Protein AF-A0A2D4JYX8-F1 (afdb_monomer)

pLDDT: mean 84.21, std 12.79, range [45.78, 97.75]

Mean predicted aligned error: 22.15 Å

Organism: NCBI:txid1970185

InterPro domains:
  IPR026201 Centrosomal protein of 290kDa [PTHR18879] (1-457)
  IPR032321 Centrosomal protein of 290kDa, coiled-coil region [PF16574] (122-249)

Radius of gyration: 62.4 Å; Cα contacts (8 Å, |Δi|>4): 17; chains: 1; bounding box: 138×124×208 Å

Foldseek 3Di:
DVVVVVVVVVVVVVVVVVVVVVVVVVVVVVVVVVVVVVVVVVVVVVVVVVVVVVVVVVVVVVVVVVVVVVVVVVVVVVVVVVVVVVVVVVVVVVVVLVVVLVVLVVCQVPDPPVVVVVVVVVVVVVVVVVVVVVVVVVVVVVVVVVVVVVVVVVVVVVVVVVVVCVVVPVPDPPVVVVVVVVVVVVVVVVVVVVVVVVVVVVVVVVVVVVVVVVVVVVVVVVVVVVVVVSVVVSVVVNVVSVVVVVVVVVVVVVVVVVVVVVVLVVVLVVLVPDQQDPPDDPVVNVVVVVVSVVVNVVSVVVVVVVVVVVVVVVVVVVVVVVVVVVVVVVVVVVVVVVVVVPDDVVVVVVVVVVVVPDDDPCVVVVVVVVVVVVVVVVVVVVVVVVVVVVVVVVVVVVVVVVVVVVVVVVVVVVVVVVVVVVVVVVVVVVVVVVVVVVVPPPDDDDPPVVVVVVVVVVVVVVVD

Structure (mmCIF, N/CA/C/O backbone):
data_AF-A0A2D4JYX8-F1
#
_entry.id   AF-A0A2D4JYX8-F1
#
loop_
_atom_site.group_PDB
_atom_site.id
_atom_site.type_symbol
_atom_site.label_atom_id
_atom_site.label_alt_id
_atom_site.label_comp_id
_atom_site.label_asym_id
_atom_site.label_entity_id
_atom_site.label_seq_id
_atom_site.pdbx_PDB_ins_code
_atom_site.Cartn_x
_atom_site.Cartn_y
_atom_site.Cartn_z
_atom_site.occupancy
_atom_site.B_iso_or_equiv
_atom_site.auth_seq_id
_atom_site.auth_comp_id
_atom_site.auth_asym_id
_atom_site.auth_atom_id
_atom_site.pdbx_PDB_model_num
ATOM 1 N N . ALA A 1 1 ? 72.547 43.301 -118.918 1.00 59.00 1 ALA A N 1
ATOM 2 C CA . ALA A 1 1 ? 73.320 43.814 -117.758 1.00 59.00 1 ALA A CA 1
ATOM 3 C C . ALA A 1 1 ? 72.439 44.534 -116.728 1.00 59.00 1 ALA A C 1
ATOM 5 O O . ALA A 1 1 ? 72.610 44.289 -115.540 1.00 59.00 1 ALA A O 1
ATOM 6 N N . LEU A 1 2 ? 71.495 45.388 -117.152 1.00 61.56 2 LEU A N 1
ATOM 7 C CA . LEU A 1 2 ? 70.542 46.062 -116.253 1.00 61.56 2 LEU A CA 1
ATOM 8 C C . LEU A 1 2 ? 69.487 45.111 -115.650 1.00 61.56 2 LEU A C 1
ATOM 10 O O . LEU A 1 2 ? 69.268 45.162 -114.444 1.00 61.56 2 LEU A O 1
ATOM 14 N N . GLU A 1 3 ? 68.939 44.178 -116.434 1.00 62.75 3 GLU A N 1
ATOM 15 C CA . GLU A 1 3 ? 67.942 43.197 -115.955 1.00 62.75 3 GLU A CA 1
ATOM 16 C C . GLU A 1 3 ? 68.491 42.254 -114.869 1.00 62.75 3 GLU A C 1
ATOM 18 O O . GLU A 1 3 ? 67.846 42.052 -113.847 1.00 62.75 3 GLU A O 1
ATOM 23 N N . ASN A 1 4 ? 69.730 41.762 -115.007 1.00 65.44 4 ASN A N 1
ATOM 24 C CA . ASN A 1 4 ? 70.365 40.927 -113.974 1.00 65.44 4 ASN A CA 1
ATOM 25 C C . ASN A 1 4 ? 70.610 41.688 -112.657 1.00 65.44 4 ASN A C 1
ATOM 27 O O . ASN A 1 4 ? 70.585 41.085 -111.587 1.00 65.44 4 ASN A O 1
ATOM 31 N N . ARG A 1 5 ? 70.832 43.011 -112.711 1.00 69.06 5 ARG A N 1
ATOM 32 C CA . ARG A 1 5 ? 70.943 43.852 -111.504 1.00 69.06 5 ARG A CA 1
ATOM 33 C C . ARG A 1 5 ? 69.588 44.086 -110.838 1.00 69.06 5 ARG A C 1
ATOM 35 O O . ARG A 1 5 ? 69.543 44.137 -109.614 1.00 69.06 5 ARG A O 1
ATOM 42 N N . GLN A 1 6 ? 68.509 44.215 -111.612 1.00 72.56 6 GLN A N 1
ATOM 43 C CA . GLN A 1 6 ? 67.149 44.269 -111.066 1.00 72.56 6 GLN A CA 1
ATOM 44 C C . GLN A 1 6 ? 66.761 42.938 -110.420 1.00 72.56 6 GLN A C 1
ATOM 46 O O . GLN A 1 6 ? 66.411 42.937 -109.251 1.00 72.56 6 GLN A O 1
ATOM 51 N N . GLN A 1 7 ? 66.987 41.805 -111.089 1.00 74.00 7 GLN A N 1
ATOM 52 C CA . GLN A 1 7 ? 66.716 40.485 -110.508 1.00 74.00 7 GLN A CA 1
ATOM 53 C C . GLN A 1 7 ? 67.538 40.193 -109.241 1.00 74.00 7 GLN A C 1
ATOM 55 O O . GLN A 1 7 ? 67.042 39.539 -108.330 1.00 74.00 7 GLN A O 1
ATOM 60 N N . SER A 1 8 ? 68.787 40.668 -109.152 1.00 76.62 8 SER A N 1
ATOM 61 C CA . SER A 1 8 ? 69.586 40.555 -107.919 1.00 76.62 8 SER A CA 1
ATOM 62 C C . SER A 1 8 ? 69.001 41.392 -106.783 1.00 76.62 8 SER A C 1
ATOM 64 O O . SER A 1 8 ? 68.925 40.914 -105.657 1.00 76.62 8 SER A O 1
ATOM 66 N N . ARG A 1 9 ? 68.558 42.621 -107.076 1.00 78.06 9 ARG A N 1
ATOM 67 C CA . ARG A 1 9 ? 67.907 43.492 -106.089 1.00 78.06 9 ARG A CA 1
ATOM 68 C C . ARG A 1 9 ? 66.562 42.938 -105.642 1.00 78.06 9 ARG A C 1
ATOM 70 O O . ARG A 1 9 ? 66.269 42.989 -104.457 1.00 78.06 9 ARG A O 1
ATOM 77 N N . ASP A 1 10 ? 65.780 42.377 -106.556 1.00 80.06 10 ASP A N 1
ATOM 78 C CA . ASP A 1 10 ? 64.490 41.774 -106.228 1.00 80.06 10 ASP A CA 1
ATOM 79 C C . ASP A 1 10 ? 64.681 40.538 -105.341 1.00 80.06 10 ASP A C 1
ATOM 81 O O . ASP A 1 10 ? 64.006 40.414 -104.324 1.00 80.06 10 ASP A O 1
ATOM 85 N N . LYS A 1 11 ? 65.692 39.703 -105.625 1.00 81.62 11 LYS A N 1
ATOM 86 C CA . LYS A 1 11 ? 66.078 38.577 -104.756 1.00 81.62 11 LYS A CA 1
ATOM 87 C C . LYS A 1 11 ? 66.600 39.024 -103.390 1.00 81.62 11 LYS A C 1
ATOM 89 O O . LYS A 1 11 ? 66.287 38.394 -102.386 1.00 81.62 11 LYS A O 1
ATOM 94 N N . GLU A 1 12 ? 67.384 40.101 -103.324 1.00 81.88 12 GLU A N 1
ATOM 95 C CA . GLU A 1 12 ? 67.837 40.680 -102.053 1.00 81.88 12 GLU A CA 1
ATOM 96 C C . GLU A 1 12 ? 66.653 41.217 -101.241 1.00 81.88 12 GLU A C 1
ATOM 98 O O . GLU A 1 12 ? 66.543 40.921 -100.053 1.00 81.88 12 GLU A O 1
ATOM 103 N N . VAL A 1 13 ? 65.723 41.932 -101.879 1.00 83.25 13 VAL A N 1
ATOM 104 C CA . VAL A 1 13 ? 64.498 42.442 -101.245 1.00 83.25 13 VAL A CA 1
ATOM 105 C C . VAL A 1 13 ? 63.602 41.296 -100.780 1.00 83.25 13 VAL A C 1
ATOM 107 O O . VAL A 1 13 ? 63.067 41.362 -99.676 1.00 83.25 13 VAL A O 1
ATOM 110 N N . GLU A 1 14 ? 63.460 40.231 -101.565 1.00 82.81 14 GLU A N 1
ATOM 111 C CA . GLU A 1 14 ? 62.758 39.013 -101.153 1.00 82.81 14 GLU A CA 1
ATOM 112 C C . GLU A 1 14 ? 63.458 38.329 -99.975 1.00 82.81 14 GLU A C 1
ATOM 114 O O . GLU A 1 14 ? 62.786 37.952 -99.016 1.00 82.81 14 GLU A O 1
ATOM 119 N N . SER A 1 15 ? 64.792 38.241 -99.976 1.00 81.06 15 SER A N 1
ATOM 120 C CA . SER A 1 15 ? 65.542 37.648 -98.862 1.00 81.06 15 SER A CA 1
ATOM 121 C C . SER A 1 15 ? 65.419 38.466 -97.573 1.00 81.06 15 SER A C 1
ATOM 123 O O . SER A 1 15 ? 65.244 37.897 -96.499 1.00 81.06 15 SER A O 1
ATOM 125 N N . LEU A 1 16 ? 65.430 39.800 -97.673 1.00 81.56 16 LEU A N 1
ATOM 126 C CA . LEU A 1 16 ? 65.241 40.701 -96.539 1.00 81.56 16 LEU A CA 1
ATOM 127 C C . LEU A 1 16 ? 63.800 40.659 -96.028 1.00 81.56 16 LEU A C 1
ATOM 129 O O . LEU A 1 16 ? 63.582 40.677 -94.820 1.00 81.56 16 LEU A O 1
ATOM 133 N N . ARG A 1 17 ? 62.806 40.553 -96.921 1.00 82.62 17 ARG A N 1
ATOM 134 C CA . ARG A 1 17 ? 61.404 40.340 -96.528 1.00 82.62 17 ARG A CA 1
ATOM 135 C C . ARG A 1 17 ? 61.229 39.015 -95.796 1.00 82.62 17 ARG A C 1
ATOM 137 O O . ARG A 1 17 ? 60.536 38.995 -94.784 1.00 82.62 17 ARG A O 1
ATOM 144 N N . MET A 1 18 ? 61.882 37.952 -96.268 1.00 81.44 18 MET A N 1
ATOM 145 C CA . MET A 1 18 ? 61.864 36.651 -95.602 1.00 81.44 18 MET A CA 1
ATOM 146 C C . MET A 1 18 ? 62.509 36.732 -94.216 1.00 81.44 18 MET A C 1
ATOM 148 O O . MET A 1 18 ? 61.902 36.312 -93.242 1.00 81.44 18 MET A O 1
ATOM 152 N N . GLN A 1 19 ? 63.667 37.388 -94.095 1.00 82.12 19 GLN A N 1
ATOM 153 C CA . GLN A 1 19 ? 64.315 37.600 -92.797 1.00 82.12 19 GLN A CA 1
ATOM 154 C C . GLN A 1 19 ? 63.444 38.412 -91.830 1.00 82.12 19 GLN A C 1
ATOM 156 O O . GLN A 1 19 ? 63.362 38.071 -90.655 1.00 82.12 19 GLN A O 1
ATOM 161 N N . ILE A 1 20 ? 62.774 39.473 -92.294 1.00 80.94 20 ILE A N 1
ATOM 162 C CA . ILE A 1 20 ? 61.866 40.269 -91.451 1.00 80.94 20 ILE A CA 1
ATOM 163 C C . ILE A 1 20 ? 60.679 39.423 -90.976 1.00 80.94 20 ILE A C 1
ATOM 165 O O . ILE A 1 20 ? 60.327 39.497 -89.800 1.00 80.94 20 ILE A O 1
ATOM 169 N N . LEU A 1 21 ? 60.094 38.607 -91.859 1.00 80.94 21 LEU A N 1
ATOM 170 C CA . LEU A 1 21 ? 59.035 37.659 -91.505 1.00 80.94 21 LEU A CA 1
ATOM 171 C C . LEU A 1 21 ? 59.523 36.643 -90.464 1.00 80.94 21 LEU A C 1
ATOM 173 O O . LEU A 1 21 ? 58.864 36.469 -89.443 1.00 80.94 21 LEU A O 1
ATOM 177 N N . ASP A 1 22 ? 60.702 36.053 -90.657 1.00 79.38 22 ASP A N 1
ATOM 178 C CA . ASP A 1 22 ? 61.288 35.096 -89.714 1.00 79.38 22 ASP A CA 1
ATOM 179 C C . ASP A 1 22 ? 61.551 35.733 -88.338 1.00 79.38 22 ASP A C 1
ATOM 181 O O . ASP A 1 22 ? 61.253 35.135 -87.301 1.00 79.38 22 ASP A O 1
ATOM 185 N N . TYR A 1 23 ? 62.051 36.974 -88.293 1.00 78.94 23 TYR A N 1
ATOM 186 C CA . TYR A 1 23 ? 62.242 37.708 -87.037 1.00 78.94 23 TYR A CA 1
ATOM 187 C C . TYR A 1 23 ? 60.921 38.059 -86.342 1.00 78.94 23 TYR A C 1
ATOM 189 O O . TYR A 1 23 ? 60.856 38.032 -85.110 1.00 78.94 23 TYR A O 1
ATOM 197 N N . GLN A 1 24 ? 59.875 38.388 -87.103 1.00 78.44 24 GLN A N 1
ATOM 198 C CA . GLN A 1 24 ? 58.537 38.630 -86.559 1.00 78.44 24 GLN A CA 1
ATOM 199 C C . GLN A 1 24 ? 57.945 37.348 -85.968 1.00 78.44 24 GLN A C 1
ATOM 201 O O . GLN A 1 24 ? 57.518 37.367 -84.816 1.00 78.44 24 GLN A O 1
ATOM 206 N N . VAL A 1 25 ? 58.037 36.224 -86.685 1.00 80.06 25 VAL A N 1
ATOM 207 C CA . VAL A 1 25 ? 57.599 34.907 -86.196 1.00 80.06 25 VAL A CA 1
ATOM 208 C C . VAL A 1 25 ? 58.332 34.532 -84.904 1.00 80.06 25 VAL A C 1
ATOM 210 O O . VAL A 1 25 ? 57.692 34.176 -83.918 1.00 80.06 25 VAL A O 1
ATOM 213 N N . GLN A 1 26 ? 59.657 34.710 -84.843 1.00 83.94 26 GLN A N 1
ATOM 214 C CA . GLN A 1 26 ? 60.429 34.459 -83.618 1.00 83.94 26 GLN A CA 1
ATOM 215 C C . GLN A 1 26 ? 60.036 35.375 -82.450 1.00 83.94 26 GLN A C 1
ATOM 217 O O . GLN A 1 26 ? 60.125 34.977 -81.285 1.00 83.94 26 GLN A O 1
ATOM 222 N N . SER A 1 27 ? 59.654 36.622 -82.730 1.00 85.00 27 SER A N 1
ATOM 223 C CA . SER A 1 27 ? 59.185 37.554 -81.703 1.00 85.00 27 SER A CA 1
ATOM 224 C C . SER A 1 27 ? 57.832 37.113 -81.148 1.00 85.00 27 SER A C 1
ATOM 226 O O . SER A 1 27 ? 57.679 36.976 -79.932 1.00 85.00 27 SER A O 1
ATOM 228 N N . ASP A 1 28 ? 56.890 36.788 -82.032 1.00 88.25 28 ASP A N 1
ATOM 229 C CA . ASP A 1 28 ? 55.554 36.324 -81.671 1.00 88.25 28 ASP A CA 1
ATOM 230 C C . ASP A 1 28 ? 55.611 35.010 -80.878 1.00 88.25 28 ASP A C 1
ATOM 232 O O . ASP A 1 28 ? 54.978 34.905 -79.822 1.00 88.25 28 ASP A O 1
ATOM 236 N N . GLU A 1 29 ? 56.453 34.055 -81.284 1.00 89.25 29 GLU A N 1
ATOM 237 C CA . GLU A 1 29 ? 56.714 32.817 -80.537 1.00 89.25 29 GLU A CA 1
ATOM 238 C C . GLU A 1 29 ? 57.235 33.092 -79.121 1.00 89.25 29 GLU A C 1
ATOM 240 O O . GL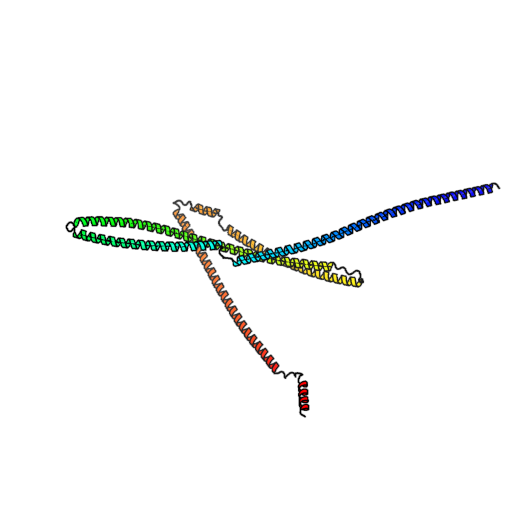U A 1 29 ? 56.740 32.513 -78.151 1.00 89.25 29 GLU A O 1
ATOM 245 N N . LYS A 1 30 ? 58.182 34.025 -78.954 1.00 89.50 30 LYS A N 1
ATOM 246 C CA . LYS A 1 30 ? 58.684 34.414 -77.625 1.00 89.50 30 LYS A CA 1
ATOM 247 C C . LYS A 1 30 ? 57.598 35.057 -76.763 1.00 89.50 30 LYS A C 1
ATOM 249 O O . LYS A 1 30 ? 57.544 34.779 -75.563 1.00 89.50 30 LYS A O 1
ATOM 254 N N . THR A 1 31 ? 56.714 35.877 -77.340 1.00 88.81 31 THR A N 1
ATOM 255 C CA . THR A 1 31 ? 55.582 36.440 -76.583 1.00 88.81 31 THR A CA 1
ATOM 256 C C . THR A 1 31 ? 54.580 35.366 -76.158 1.00 88.81 31 THR A C 1
ATOM 258 O O . THR A 1 31 ? 54.068 35.417 -75.036 1.00 88.81 31 THR A O 1
ATOM 261 N N . LEU A 1 32 ? 54.330 34.366 -77.009 1.00 93.19 32 LEU A N 1
ATOM 262 C CA . LEU A 1 32 ? 53.469 33.232 -76.690 1.00 93.19 32 LEU A CA 1
ATOM 263 C C . LEU A 1 32 ? 54.075 32.384 -75.565 1.00 93.19 32 LEU A C 1
ATOM 265 O O . LEU A 1 32 ? 53.380 32.073 -74.598 1.00 93.19 32 LEU A O 1
ATOM 269 N N . ILE A 1 33 ? 55.376 32.086 -75.639 1.00 90.62 33 ILE A N 1
ATOM 270 C CA . ILE A 1 33 ? 56.115 31.367 -74.591 1.00 90.62 33 ILE A CA 1
ATOM 271 C C . ILE A 1 33 ? 56.044 32.124 -73.257 1.00 90.62 33 ILE A C 1
ATOM 273 O O . ILE A 1 33 ? 55.771 31.510 -72.227 1.00 90.62 33 ILE A O 1
ATOM 277 N N . ALA A 1 34 ? 56.218 33.449 -73.254 1.00 87.25 34 ALA A N 1
ATOM 278 C CA . ALA A 1 34 ? 56.125 34.257 -72.035 1.00 87.25 34 ALA A CA 1
ATOM 279 C C . ALA A 1 34 ? 54.715 34.233 -71.414 1.00 87.25 34 ALA A C 1
ATOM 281 O O . ALA A 1 34 ? 54.584 34.072 -70.199 1.00 87.25 34 ALA A O 1
ATOM 282 N N . LYS A 1 35 ? 53.655 34.326 -72.233 1.00 93.06 35 LYS A N 1
ATOM 283 C CA . LYS A 1 35 ? 52.260 34.207 -71.766 1.00 93.06 35 LYS A CA 1
ATOM 284 C C . LYS A 1 35 ? 51.974 32.824 -71.189 1.00 93.06 35 LYS A C 1
ATOM 286 O O . LYS A 1 35 ? 51.402 32.719 -70.107 1.00 93.06 35 LYS A O 1
ATOM 291 N N . LEU A 1 36 ? 52.399 31.765 -71.877 1.00 94.25 36 LEU A N 1
ATOM 292 C CA . LEU A 1 36 ? 52.263 30.393 -71.387 1.00 94.25 36 LEU A CA 1
ATOM 293 C C . LEU A 1 36 ? 53.016 30.198 -70.069 1.00 94.25 36 LEU A C 1
ATOM 295 O O . LEU A 1 36 ? 52.464 29.616 -69.140 1.00 94.25 36 LEU A O 1
ATOM 299 N N . HIS A 1 37 ? 54.227 30.741 -69.943 1.00 93.06 37 HIS A N 1
ATOM 300 C CA . HIS A 1 37 ? 54.983 30.689 -68.695 1.00 93.06 37 HIS A CA 1
ATOM 301 C C . HIS A 1 37 ? 54.269 31.436 -67.559 1.00 93.06 37 HIS A C 1
ATOM 303 O O . HIS A 1 37 ? 54.137 30.895 -66.465 1.00 93.06 37 HIS A O 1
ATOM 309 N N . GLN A 1 38 ? 53.729 32.632 -67.819 1.00 92.69 38 GLN A N 1
ATOM 310 C CA . GLN A 1 38 ? 52.933 33.374 -66.838 1.00 92.69 38 GLN A CA 1
ATOM 311 C C . GLN A 1 38 ? 51.688 32.588 -66.400 1.00 92.69 38 GLN A C 1
ATOM 313 O O . GLN A 1 38 ? 51.372 32.557 -65.210 1.00 92.69 38 GLN A O 1
ATOM 318 N N . HIS A 1 39 ? 51.006 31.914 -67.332 1.00 95.31 39 HIS A N 1
ATOM 319 C CA . HIS A 1 39 ? 49.888 31.028 -67.009 1.00 95.31 39 HIS A CA 1
ATOM 320 C C . HIS A 1 39 ? 50.324 29.824 -66.170 1.00 95.31 39 HIS A C 1
ATOM 322 O O . HIS A 1 39 ? 49.661 29.520 -65.183 1.00 95.31 39 HIS A O 1
ATOM 328 N N . ILE A 1 40 ? 51.444 29.178 -66.505 1.00 95.69 40 ILE A N 1
ATOM 329 C CA . ILE A 1 40 ? 52.000 28.064 -65.722 1.00 95.69 40 ILE A CA 1
ATOM 330 C C . ILE A 1 40 ? 52.311 28.519 -64.293 1.00 95.69 40 ILE A C 1
ATOM 332 O O . ILE A 1 40 ? 51.898 27.860 -63.345 1.00 95.69 40 ILE A O 1
ATOM 336 N N . VAL A 1 41 ? 52.967 29.669 -64.122 1.00 95.38 41 VAL A N 1
ATOM 337 C CA . VAL A 1 41 ? 53.286 30.213 -62.794 1.00 95.38 41 VAL A CA 1
ATOM 338 C C . VAL A 1 41 ? 52.010 30.553 -62.015 1.00 95.38 41 VAL A C 1
ATOM 340 O O . VAL A 1 41 ? 51.897 30.206 -60.840 1.00 95.38 41 VAL A O 1
ATOM 343 N N . ALA A 1 42 ? 51.015 31.178 -62.652 1.00 94.00 42 ALA A N 1
ATOM 344 C CA . ALA A 1 42 ? 49.734 31.472 -62.007 1.00 94.00 42 ALA A CA 1
ATOM 345 C C . ALA A 1 42 ? 48.998 30.190 -61.571 1.00 94.00 42 ALA A C 1
ATOM 347 O O . ALA A 1 42 ? 48.449 30.139 -60.467 1.00 94.00 42 ALA A O 1
ATOM 348 N N . LEU A 1 43 ? 49.030 29.144 -62.403 1.00 95.62 43 LEU A N 1
ATOM 349 C CA . LEU A 1 43 ? 48.477 27.831 -62.074 1.00 95.62 43 LEU A CA 1
ATOM 350 C C . LEU A 1 43 ? 49.220 27.183 -60.902 1.00 95.62 43 LEU A C 1
ATOM 352 O O . LEU A 1 43 ? 48.561 26.728 -59.975 1.00 95.62 43 LEU A O 1
ATOM 356 N N . GLN A 1 44 ? 50.555 27.222 -60.878 1.00 95.19 44 GLN A N 1
ATOM 357 C CA . GLN A 1 44 ? 51.362 26.689 -59.772 1.00 95.19 44 GLN A CA 1
ATOM 358 C C . GLN A 1 44 ? 51.063 27.392 -58.440 1.00 95.19 44 GLN A C 1
ATOM 360 O O . GLN A 1 44 ? 50.920 26.738 -57.407 1.00 95.19 44 GLN A O 1
ATOM 365 N N . VAL A 1 45 ? 50.916 28.722 -58.444 1.00 94.31 45 VAL A N 1
ATOM 366 C CA . VAL A 1 45 ? 50.551 29.486 -57.237 1.00 94.31 45 VAL A CA 1
ATOM 367 C C . VAL A 1 45 ? 49.126 29.154 -56.785 1.00 94.31 45 VAL A C 1
ATOM 369 O O . VAL A 1 45 ? 48.878 28.973 -55.589 1.00 94.31 45 VAL A O 1
ATOM 372 N N . SER A 1 46 ? 48.185 29.041 -57.725 1.00 95.25 46 SER A N 1
ATOM 373 C CA . SER A 1 46 ? 46.811 28.618 -57.437 1.00 95.25 46 SER A CA 1
ATOM 374 C C . SER A 1 46 ? 46.767 27.205 -56.846 1.00 95.25 46 SER A C 1
ATOM 376 O O . SER A 1 46 ? 46.104 26.984 -55.833 1.00 95.25 46 SER A O 1
ATOM 378 N N . GLU A 1 47 ? 47.511 26.264 -57.427 1.00 96.00 47 GLU A N 1
ATOM 379 C CA . GLU A 1 47 ? 47.631 24.881 -56.964 1.00 96.00 47 GLU A CA 1
ATOM 380 C C . GLU A 1 47 ? 48.228 24.816 -55.553 1.00 96.00 47 GLU A C 1
ATOM 382 O O . GLU A 1 47 ? 47.615 24.238 -54.657 1.00 96.00 47 GLU A O 1
ATOM 387 N N . ALA A 1 48 ? 49.348 25.499 -55.296 1.00 95.31 48 ALA A N 1
ATOM 388 C CA . ALA A 1 48 ? 49.941 25.587 -53.959 1.00 95.31 48 ALA A CA 1
ATOM 389 C C . ALA A 1 48 ? 48.967 26.188 -52.923 1.00 95.31 48 ALA A C 1
ATOM 391 O O . ALA A 1 48 ? 48.866 25.716 -51.785 1.00 95.31 48 ALA A O 1
ATOM 392 N N . THR A 1 49 ? 48.189 27.201 -53.315 1.00 95.69 49 THR A N 1
ATOM 393 C CA . THR A 1 49 ? 47.158 27.799 -52.450 1.00 95.69 49 THR A CA 1
ATOM 394 C C . THR A 1 49 ? 45.998 26.829 -52.188 1.00 95.69 49 THR A C 1
ATOM 396 O O . THR A 1 49 ? 45.460 26.780 -51.082 1.00 95.69 49 THR A O 1
ATOM 399 N N . ALA A 1 50 ? 45.601 26.033 -53.181 1.00 95.50 50 ALA A N 1
ATOM 400 C CA . ALA A 1 50 ? 44.582 25.002 -53.016 1.00 95.50 50 ALA A CA 1
ATOM 401 C C . ALA A 1 50 ? 45.072 23.869 -52.098 1.00 95.50 50 ALA A C 1
ATOM 403 O O . ALA A 1 50 ? 44.339 23.462 -51.197 1.00 95.50 50 ALA A O 1
ATOM 404 N N . ILE A 1 51 ? 46.326 23.430 -52.251 1.00 97.06 51 ILE A N 1
ATOM 405 C CA . ILE A 1 51 ? 46.958 22.400 -51.411 1.00 97.06 51 ILE A CA 1
ATOM 406 C C . ILE A 1 51 ? 47.028 22.853 -49.949 1.00 97.06 51 ILE A C 1
ATOM 408 O O . ILE A 1 51 ? 46.648 22.107 -49.048 1.00 97.06 51 ILE A O 1
ATOM 412 N N . THR A 1 52 ? 47.460 24.088 -49.687 1.00 96.25 52 THR A N 1
ATOM 413 C CA . THR A 1 52 ? 47.520 24.625 -48.314 1.00 96.25 52 THR A CA 1
ATOM 414 C C . THR A 1 52 ? 46.135 24.757 -47.679 1.00 96.25 52 THR A C 1
ATOM 416 O O . THR A 1 52 ? 45.958 24.398 -46.513 1.00 96.25 52 THR A O 1
ATOM 419 N N . LYS A 1 53 ? 45.124 25.203 -48.438 1.00 97.25 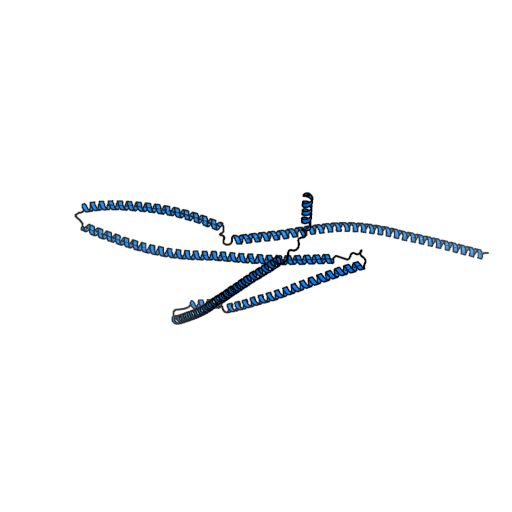53 LYS A N 1
ATOM 420 C CA . LYS A 1 53 ? 43.726 25.228 -47.973 1.00 97.25 53 LYS A CA 1
ATOM 421 C C . LYS A 1 53 ? 43.200 23.826 -47.674 1.00 97.25 53 LYS A C 1
ATOM 423 O O . LYS A 1 53 ? 42.547 23.644 -46.647 1.00 97.25 53 LYS A O 1
ATOM 428 N N . LEU A 1 54 ? 43.510 22.849 -48.526 1.00 96.69 54 LEU A N 1
ATOM 429 C CA . LEU A 1 54 ? 43.145 21.452 -48.318 1.00 96.69 54 LEU A CA 1
ATOM 430 C C . LEU A 1 54 ? 43.789 20.909 -47.038 1.00 96.69 54 LEU A C 1
ATOM 432 O O . LEU A 1 54 ? 43.078 20.377 -46.195 1.00 96.69 54 LEU A O 1
ATOM 436 N N . ALA A 1 55 ? 45.091 21.129 -46.833 1.00 96.56 55 ALA A N 1
ATOM 437 C CA . ALA A 1 55 ? 45.803 20.712 -45.622 1.00 96.56 55 ALA A CA 1
ATOM 438 C C . ALA A 1 55 ? 45.238 21.359 -44.339 1.00 96.56 55 ALA A C 1
ATOM 440 O O . ALA A 1 55 ? 45.121 20.720 -43.292 1.00 96.56 55 ALA A O 1
ATOM 441 N N . ALA A 1 56 ? 44.841 22.633 -44.405 1.00 96.62 56 ALA A N 1
ATOM 442 C CA . ALA A 1 56 ? 44.194 23.305 -43.282 1.00 96.62 56 ALA A CA 1
ATOM 443 C C . ALA A 1 56 ? 42.795 22.730 -42.995 1.00 96.62 56 ALA A C 1
ATOM 445 O O . ALA A 1 56 ? 42.421 22.570 -41.831 1.00 96.62 56 ALA A O 1
ATOM 446 N N . ALA A 1 57 ? 42.020 22.417 -44.038 1.00 96.19 57 ALA A N 1
ATOM 447 C CA . ALA A 1 57 ? 40.703 21.802 -43.904 1.00 96.19 57 ALA A CA 1
ATOM 448 C C . ALA A 1 57 ? 40.794 20.373 -43.348 1.00 96.19 57 ALA A C 1
ATOM 450 O O . ALA A 1 57 ? 40.044 20.044 -42.432 1.00 96.19 57 ALA A O 1
ATOM 451 N N . THR A 1 58 ? 41.746 19.558 -43.814 1.00 96.81 58 THR A N 1
ATOM 452 C CA . THR A 1 58 ? 41.962 18.195 -43.301 1.00 96.81 58 THR A CA 1
ATOM 453 C C . THR A 1 58 ? 42.399 18.204 -41.840 1.00 96.81 58 THR A C 1
ATOM 455 O O . THR A 1 58 ? 41.861 17.442 -41.044 1.00 96.81 58 THR A O 1
ATOM 458 N N . SER A 1 59 ? 43.282 19.124 -41.432 1.00 96.88 59 SER A N 1
ATOM 459 C CA . SER A 1 59 ? 43.650 19.273 -40.017 1.00 96.88 59 SER A CA 1
ATOM 460 C C . SER A 1 59 ? 42.457 19.681 -39.141 1.00 96.88 59 SER A C 1
ATOM 462 O O . SER A 1 59 ? 42.308 19.190 -38.020 1.00 96.88 59 SER A O 1
ATOM 464 N N . LYS A 1 60 ? 41.577 20.566 -39.633 1.00 97.56 60 LYS A N 1
ATOM 465 C CA . LYS A 1 60 ? 40.340 20.929 -38.921 1.00 97.56 60 LYS A CA 1
ATOM 466 C C . LYS A 1 60 ? 39.376 19.748 -38.818 1.00 97.56 60 LYS A C 1
ATOM 468 O O . LYS A 1 60 ? 38.815 19.548 -37.744 1.00 97.56 60 LYS A O 1
ATOM 473 N N . LEU A 1 61 ? 39.222 18.973 -39.891 1.00 96.75 61 LEU A N 1
ATOM 474 C CA . LEU A 1 61 ? 38.388 17.774 -39.913 1.00 96.75 61 LEU A CA 1
ATOM 475 C C . LEU A 1 61 ? 38.880 16.747 -38.887 1.00 96.75 61 LEU A C 1
ATOM 477 O O . LEU A 1 61 ? 38.111 16.357 -38.020 1.00 96.75 61 LEU A O 1
ATOM 481 N N . GLN A 1 62 ? 40.178 16.432 -38.881 1.00 97.00 62 GLN A N 1
ATOM 482 C CA . GLN A 1 62 ? 40.777 15.513 -37.905 1.00 97.00 62 GLN A CA 1
ATOM 483 C C . GLN A 1 62 ? 40.553 15.968 -36.456 1.00 97.00 62 GLN A C 1
ATOM 485 O O . GLN A 1 62 ? 40.237 15.169 -35.577 1.00 97.00 62 GLN A O 1
ATOM 490 N N . LYS A 1 63 ? 40.687 17.273 -36.177 1.00 97.56 63 LYS A N 1
ATOM 491 C CA . LYS A 1 63 ? 40.403 17.817 -34.838 1.00 97.56 63 LYS A CA 1
ATOM 492 C C . LYS A 1 63 ? 38.931 17.655 -34.455 1.00 97.56 63 LYS A C 1
ATOM 494 O O . LYS A 1 63 ? 38.651 17.349 -33.297 1.00 97.56 63 LYS A O 1
ATOM 499 N N . ALA A 1 64 ? 38.015 17.865 -35.399 1.00 97.06 64 ALA A N 1
ATOM 500 C CA . ALA A 1 64 ? 36.586 17.672 -35.182 1.00 97.06 64 ALA A CA 1
ATOM 501 C C . ALA A 1 64 ? 36.239 16.190 -34.961 1.00 97.06 64 ALA A C 1
ATOM 503 O O . ALA A 1 64 ? 35.491 15.892 -34.037 1.00 97.06 64 ALA A O 1
ATOM 504 N N . GLU A 1 65 ? 36.837 15.269 -35.719 1.00 97.25 65 GLU A N 1
ATOM 505 C CA . GLU A 1 65 ? 36.670 13.817 -35.553 1.00 97.25 65 GLU A CA 1
ATOM 506 C C . GLU A 1 65 ? 37.134 13.354 -34.167 1.00 97.25 65 GLU A C 1
ATOM 508 O O . GLU A 1 65 ? 36.385 12.691 -33.453 1.00 97.25 65 GLU A O 1
ATOM 513 N N . ILE A 1 66 ? 38.323 13.779 -33.721 1.00 97.12 66 ILE A N 1
ATOM 514 C CA . ILE A 1 66 ? 38.826 13.464 -32.372 1.00 97.12 66 ILE A CA 1
ATOM 515 C C . ILE A 1 66 ? 37.894 14.029 -31.293 1.00 97.12 66 ILE A C 1
ATOM 517 O O . ILE A 1 66 ? 37.644 13.376 -30.277 1.00 97.12 66 ILE A O 1
ATOM 521 N N . ALA A 1 67 ? 37.402 15.256 -31.476 1.00 97.44 67 ALA A N 1
ATOM 522 C CA . ALA A 1 67 ? 36.463 15.859 -30.538 1.00 97.44 67 ALA A CA 1
ATOM 523 C C . ALA A 1 67 ? 35.134 15.092 -30.499 1.00 97.44 67 ALA A C 1
ATOM 525 O O . ALA A 1 67 ? 34.610 14.878 -29.407 1.00 97.44 67 ALA A O 1
ATOM 526 N N . ASN A 1 68 ? 34.633 14.639 -31.651 1.00 97.00 68 ASN A N 1
ATOM 527 C CA . ASN A 1 68 ? 33.402 13.864 -31.746 1.00 97.00 68 ASN A CA 1
ATOM 528 C C . ASN A 1 68 ? 33.541 12.504 -31.047 1.00 97.00 68 ASN A C 1
ATOM 530 O O . ASN A 1 68 ? 32.760 12.216 -30.149 1.00 97.00 68 ASN A O 1
ATOM 534 N N . MET A 1 69 ? 34.616 11.756 -31.320 1.00 97.00 69 MET A N 1
ATOM 535 C CA . MET A 1 69 ? 34.907 10.480 -30.643 1.00 97.00 69 MET A CA 1
ATOM 536 C C . MET A 1 69 ? 34.954 10.629 -29.112 1.00 97.00 69 MET A C 1
ATOM 538 O O . MET A 1 69 ? 34.439 9.799 -28.368 1.00 97.00 69 MET A O 1
ATOM 542 N N . ARG A 1 70 ? 35.551 11.721 -28.608 1.00 97.75 70 ARG A N 1
ATOM 543 C CA . ARG A 1 70 ? 35.591 12.012 -27.162 1.00 97.75 70 ARG A CA 1
ATOM 544 C C . ARG A 1 70 ? 34.221 12.367 -26.587 1.00 97.75 70 ARG A C 1
ATOM 546 O O . ARG A 1 70 ? 33.998 12.152 -25.397 1.00 97.75 70 ARG A O 1
ATOM 553 N N . LEU A 1 71 ? 33.350 12.997 -27.372 1.00 97.06 71 LEU A N 1
ATOM 554 C CA . LEU A 1 71 ? 31.989 13.327 -26.951 1.00 97.06 71 LEU A CA 1
ATOM 555 C C . LEU A 1 71 ? 31.095 12.088 -26.952 1.00 97.06 71 LEU A C 1
ATOM 557 O O . LEU A 1 71 ? 30.345 11.922 -25.996 1.00 97.06 71 LEU A O 1
ATOM 561 N N . GLU A 1 72 ? 31.230 11.216 -27.950 1.00 96.06 72 GLU A N 1
ATOM 562 C CA . GLU A 1 72 ? 30.551 9.917 -28.025 1.00 96.06 72 GLU A CA 1
ATOM 563 C C . GLU A 1 72 ? 30.920 9.045 -26.821 1.00 96.06 72 GLU A C 1
ATOM 565 O O . GLU A 1 72 ? 30.036 8.637 -26.077 1.00 96.06 72 GLU A O 1
ATOM 570 N N . GLN A 1 73 ? 32.212 8.908 -26.504 1.00 96.81 73 GLN A N 1
ATOM 571 C CA . GLN A 1 73 ? 32.641 8.167 -25.312 1.00 96.81 73 GLN A CA 1
ATOM 572 C C . GLN A 1 73 ? 32.037 8.733 -24.013 1.00 96.81 73 GLN A C 1
ATOM 574 O O . GLN A 1 73 ? 31.570 7.993 -23.152 1.00 96.81 73 GLN A O 1
ATOM 579 N N . LYS A 1 74 ? 31.998 10.065 -23.868 1.00 97.62 74 LYS A N 1
ATOM 580 C CA . LYS A 1 74 ? 31.372 10.711 -22.700 1.00 97.62 74 LYS A CA 1
ATOM 581 C C . LYS A 1 74 ? 29.859 10.517 -22.655 1.00 97.62 74 LYS A C 1
ATOM 583 O O . LYS A 1 74 ? 29.283 10.595 -21.568 1.00 97.62 74 LYS A O 1
ATOM 588 N N . LEU A 1 75 ? 29.208 10.384 -23.807 1.00 95.81 75 LEU A N 1
ATOM 589 C CA . LEU A 1 75 ? 27.784 10.095 -23.889 1.00 95.81 75 LEU A CA 1
ATOM 590 C C . LEU A 1 75 ? 27.528 8.662 -23.418 1.00 95.81 75 LEU A C 1
ATOM 592 O O . LEU A 1 75 ? 26.723 8.486 -22.506 1.00 95.81 75 LEU A O 1
ATOM 596 N N . ASP A 1 76 ? 28.289 7.695 -23.929 1.00 95.94 76 ASP A N 1
ATOM 597 C CA . ASP A 1 76 ? 28.201 6.284 -23.539 1.00 95.94 76 ASP A CA 1
ATOM 598 C C . ASP A 1 76 ? 28.404 6.102 -22.026 1.00 95.94 76 ASP A C 1
ATOM 600 O O . ASP A 1 76 ? 27.594 5.454 -21.357 1.00 95.94 76 ASP A O 1
ATOM 604 N N . ASP A 1 77 ? 29.425 6.748 -21.450 1.00 96.25 77 ASP A N 1
ATOM 605 C CA . ASP A 1 77 ? 29.691 6.715 -20.005 1.00 96.25 77 ASP A CA 1
ATOM 606 C C . ASP A 1 77 ? 28.494 7.243 -19.191 1.00 96.25 77 ASP A C 1
ATOM 608 O O . ASP A 1 77 ? 28.111 6.681 -18.158 1.00 96.25 77 ASP A O 1
ATOM 612 N N . LYS A 1 78 ? 27.869 8.335 -19.656 1.00 96.56 78 LYS A N 1
ATOM 613 C CA . LYS A 1 78 ? 26.689 8.922 -19.003 1.00 96.56 78 LYS A CA 1
ATOM 614 C C . LYS A 1 78 ? 25.459 8.035 -19.138 1.00 96.56 78 LYS A C 1
ATOM 616 O O . LYS A 1 78 ? 24.696 7.927 -18.178 1.00 96.56 78 LYS A O 1
ATOM 621 N N . GLU A 1 79 ? 25.250 7.420 -20.296 1.00 94.88 79 GLU A N 1
ATOM 622 C CA . GLU A 1 79 ? 24.134 6.506 -20.534 1.00 94.88 79 GLU A CA 1
ATOM 623 C C . GLU A 1 79 ? 24.243 5.256 -19.658 1.00 94.88 79 GLU A C 1
ATOM 625 O O . GLU A 1 79 ? 23.260 4.869 -19.019 1.00 94.88 79 GLU A O 1
ATOM 630 N N . GLN A 1 80 ? 25.446 4.689 -19.529 1.00 95.25 80 GLN A N 1
ATOM 631 C CA . GLN A 1 80 ? 25.713 3.578 -18.616 1.00 95.25 80 GLN A CA 1
ATOM 632 C C . GLN A 1 80 ? 25.467 3.971 -17.155 1.00 95.25 80 GLN A C 1
ATOM 634 O O . GLN A 1 80 ? 24.743 3.273 -16.442 1.00 95.25 80 GLN A O 1
ATOM 639 N N . ALA A 1 81 ? 26.005 5.108 -16.702 1.00 96.25 81 ALA A N 1
ATOM 640 C CA . ALA A 1 81 ? 25.792 5.586 -15.335 1.00 96.25 81 ALA A CA 1
ATOM 641 C C . ALA A 1 81 ? 24.300 5.797 -15.024 1.00 96.25 81 ALA A C 1
ATOM 643 O O . ALA A 1 81 ? 23.805 5.401 -13.966 1.00 96.25 81 ALA A O 1
ATOM 644 N N . LEU A 1 82 ? 23.561 6.377 -15.971 1.00 96.31 82 LEU A N 1
ATOM 645 C CA . LEU A 1 82 ? 22.124 6.594 -15.855 1.00 96.31 82 LEU A CA 1
ATOM 646 C C . LEU A 1 82 ? 21.349 5.269 -15.833 1.00 96.31 82 LEU A C 1
ATOM 648 O O . LEU A 1 82 ? 20.404 5.133 -15.051 1.00 96.31 82 LEU A O 1
ATOM 652 N N . TYR A 1 83 ? 21.747 4.282 -16.638 1.00 92.00 83 TYR A N 1
ATOM 653 C CA . TYR A 1 83 ? 21.171 2.939 -16.599 1.00 92.00 83 TYR A CA 1
ATOM 654 C C . TYR A 1 83 ? 21.335 2.300 -15.214 1.00 92.00 83 TYR A C 1
ATOM 656 O O . TYR A 1 83 ? 20.338 1.885 -14.616 1.00 92.00 83 TYR A O 1
ATOM 664 N N . TYR A 1 84 ? 22.552 2.295 -14.660 1.00 94.69 84 TYR A N 1
ATOM 665 C CA . TYR A 1 84 ? 22.806 1.736 -13.329 1.00 94.69 84 TYR A CA 1
ATOM 666 C C . TYR A 1 84 ? 22.018 2.462 -12.235 1.00 94.69 84 TYR A C 1
ATOM 668 O O . TYR A 1 84 ? 21.375 1.804 -11.417 1.00 94.69 84 TYR A O 1
ATOM 676 N N . ALA A 1 85 ? 21.969 3.798 -12.265 1.00 96.25 85 ALA A N 1
ATOM 677 C CA . ALA A 1 85 ? 21.191 4.583 -11.308 1.00 96.25 85 ALA A CA 1
ATOM 678 C C . ALA A 1 85 ? 19.686 4.258 -11.365 1.00 96.25 85 ALA A C 1
ATOM 680 O O . ALA A 1 85 ? 19.025 4.153 -10.329 1.00 96.25 85 ALA A O 1
ATOM 681 N N . ARG A 1 86 ? 19.128 4.052 -12.567 1.00 92.25 86 ARG A N 1
ATOM 682 C CA . ARG A 1 86 ? 17.721 3.647 -12.736 1.00 92.25 86 ARG A CA 1
ATOM 683 C C . ARG A 1 86 ? 17.456 2.247 -12.191 1.00 92.25 86 ARG A C 1
ATOM 685 O O . ARG A 1 86 ? 16.454 2.051 -11.503 1.00 92.25 86 ARG A O 1
ATOM 692 N N . VAL A 1 87 ? 18.334 1.288 -12.482 1.00 90.12 87 VAL A N 1
ATOM 693 C CA . VAL A 1 87 ? 18.205 -0.093 -11.992 1.00 90.12 87 VAL A CA 1
ATOM 694 C C . VAL A 1 87 ? 18.308 -0.136 -10.469 1.00 90.12 87 VAL A C 1
ATOM 696 O O . VAL A 1 87 ? 17.465 -0.747 -9.812 1.00 90.12 87 VAL A O 1
ATOM 699 N N . GLU A 1 88 ? 19.282 0.562 -9.888 1.00 94.81 88 GLU A N 1
ATOM 700 C CA . GLU A 1 88 ? 19.433 0.658 -8.438 1.00 94.81 88 GLU A CA 1
ATOM 701 C C . GLU A 1 88 ? 18.207 1.312 -7.783 1.00 94.81 88 GLU A C 1
ATOM 703 O O . GLU A 1 88 ? 17.680 0.791 -6.798 1.00 94.81 88 GLU A O 1
ATOM 708 N N . GLY A 1 89 ? 17.696 2.404 -8.362 1.00 93.44 89 GLY A N 1
ATOM 709 C CA . GLY A 1 89 ? 16.465 3.053 -7.911 1.00 93.44 89 GLY A CA 1
ATOM 710 C C . GLY A 1 89 ? 15.260 2.107 -7.927 1.00 93.44 89 GLY A C 1
ATOM 711 O O . GLY A 1 89 ? 14.562 1.991 -6.917 1.00 93.44 89 GLY A O 1
ATOM 712 N N . LYS A 1 90 ? 15.052 1.370 -9.030 1.00 88.56 90 LYS A N 1
ATOM 713 C CA . LYS A 1 90 ? 13.979 0.363 -9.150 1.00 88.56 90 LYS A CA 1
ATOM 714 C C . LYS A 1 90 ? 14.112 -0.708 -8.061 1.00 88.56 90 LYS A C 1
ATOM 716 O O . LYS A 1 90 ? 13.129 -1.030 -7.394 1.00 88.56 90 LYS A O 1
ATOM 721 N N . ASN A 1 91 ? 15.325 -1.208 -7.829 1.00 90.31 91 ASN A N 1
ATOM 722 C CA . ASN A 1 91 ? 15.594 -2.234 -6.821 1.00 90.31 91 ASN A CA 1
ATOM 723 C C . ASN A 1 91 ? 15.339 -1.734 -5.392 1.00 90.31 91 ASN A C 1
ATOM 725 O O . ASN A 1 91 ? 14.700 -2.435 -4.607 1.00 90.31 91 ASN A O 1
ATOM 729 N N . ARG A 1 92 ? 15.773 -0.512 -5.058 1.00 95.56 92 ARG A N 1
ATOM 730 C CA . ARG A 1 92 ? 15.520 0.102 -3.744 1.00 95.56 92 ARG A CA 1
ATOM 731 C C . ARG A 1 92 ? 14.026 0.286 -3.485 1.00 95.56 92 ARG A C 1
ATOM 733 O O . ARG A 1 92 ? 13.554 -0.064 -2.407 1.00 95.56 92 ARG A O 1
ATOM 740 N N . VAL A 1 93 ? 13.272 0.782 -4.469 1.00 91.06 93 VAL A N 1
ATOM 741 C CA . VAL A 1 93 ? 11.812 0.947 -4.353 1.00 91.06 93 VAL A CA 1
ATOM 742 C C . VAL A 1 93 ? 11.120 -0.403 -4.168 1.00 91.06 93 VAL A C 1
ATOM 744 O O . VAL A 1 93 ? 10.283 -0.536 -3.275 1.00 91.06 93 VAL A O 1
ATOM 747 N N . LYS A 1 94 ? 11.503 -1.419 -4.953 1.00 88.19 94 LYS A N 1
ATOM 748 C CA . LYS A 1 94 ? 10.973 -2.785 -4.825 1.00 88.19 94 LYS A CA 1
ATOM 749 C C . LYS A 1 94 ? 11.238 -3.355 -3.431 1.00 88.19 94 LYS A C 1
ATOM 751 O O . LYS A 1 94 ? 10.322 -3.874 -2.799 1.00 88.19 94 LYS A O 1
ATOM 756 N N . HIS A 1 95 ? 12.458 -3.199 -2.920 1.00 92.69 95 HIS A N 1
ATOM 757 C CA . HIS A 1 95 ? 12.816 -3.655 -1.580 1.00 92.69 95 HIS A CA 1
ATOM 758 C C . HIS A 1 95 ? 12.019 -2.929 -0.486 1.00 92.69 95 HIS A C 1
ATOM 760 O O . HIS A 1 95 ? 11.429 -3.578 0.373 1.00 92.69 95 HIS A O 1
ATOM 766 N N . LEU A 1 96 ? 11.928 -1.595 -0.543 1.00 94.00 96 LEU A N 1
ATOM 767 C CA . LEU A 1 96 ? 11.139 -0.812 0.416 1.00 94.00 96 LEU A CA 1
ATOM 768 C C . LEU A 1 96 ? 9.671 -1.240 0.428 1.00 94.00 96 LEU A C 1
ATOM 770 O O . LEU A 1 96 ? 9.088 -1.411 1.497 1.00 94.00 96 LEU A O 1
ATOM 774 N N . ARG A 1 97 ? 9.078 -1.462 -0.746 1.00 88.25 97 ARG A N 1
ATOM 775 C CA . ARG A 1 97 ? 7.689 -1.909 -0.865 1.00 88.25 97 ARG A CA 1
ATOM 776 C C . ARG A 1 97 ? 7.477 -3.295 -0.261 1.00 88.25 97 ARG A C 1
ATOM 778 O O . ARG A 1 97 ? 6.523 -3.481 0.487 1.00 88.25 97 ARG A O 1
ATOM 785 N N . GLN A 1 98 ? 8.384 -4.237 -0.521 1.00 88.75 98 GLN A N 1
ATOM 786 C CA . GLN A 1 98 ? 8.353 -5.568 0.094 1.00 88.75 98 GLN A CA 1
ATOM 787 C C . GLN A 1 98 ? 8.458 -5.492 1.620 1.00 88.75 98 GLN A C 1
ATOM 789 O O . GLN A 1 98 ? 7.697 -6.160 2.319 1.00 88.75 98 GLN A O 1
ATOM 794 N N . THR A 1 99 ? 9.349 -4.647 2.143 1.00 93.12 99 THR A N 1
ATOM 795 C CA . THR A 1 99 ? 9.495 -4.431 3.586 1.00 93.12 99 THR A CA 1
ATOM 796 C C . THR A 1 99 ? 8.222 -3.846 4.188 1.00 93.12 99 THR A C 1
ATOM 798 O O . THR A 1 99 ? 7.713 -4.385 5.167 1.00 93.12 99 THR A O 1
ATOM 801 N N . VAL A 1 100 ? 7.645 -2.806 3.578 1.00 89.06 100 VAL A N 1
ATOM 802 C CA . VAL A 1 100 ? 6.374 -2.214 4.028 1.00 89.06 100 VAL A CA 1
ATOM 803 C C . VAL A 1 100 ? 5.245 -3.245 4.004 1.00 89.06 100 VAL A C 1
ATOM 805 O O . VAL A 1 100 ? 4.497 -3.350 4.972 1.00 89.06 100 VAL A O 1
ATOM 808 N N . GLN A 1 101 ? 5.139 -4.046 2.942 1.00 86.88 101 GLN A N 1
ATOM 809 C CA . GLN A 1 101 ? 4.129 -5.098 2.840 1.00 86.88 101 GLN A CA 1
ATOM 810 C C . GLN A 1 101 ? 4.320 -6.186 3.908 1.00 86.88 101 GLN A C 1
ATOM 812 O O . GLN A 1 101 ? 3.344 -6.655 4.493 1.00 86.88 101 GLN A O 1
ATOM 817 N N . SER A 1 102 ? 5.564 -6.586 4.177 1.00 87.88 102 SER A N 1
ATOM 818 C CA . SER A 1 102 ? 5.890 -7.546 5.235 1.00 87.88 102 SER A CA 1
ATOM 819 C C . SER A 1 102 ? 5.492 -7.007 6.608 1.00 87.88 102 SER A C 1
ATOM 821 O O . SER A 1 102 ? 4.795 -7.691 7.352 1.00 87.88 102 SER A O 1
ATOM 823 N N . LEU A 1 103 ? 5.848 -5.754 6.912 1.00 88.75 103 LEU A N 1
ATOM 824 C CA . LEU A 1 103 ? 5.478 -5.102 8.169 1.00 88.75 103 LEU A CA 1
ATOM 825 C C . LEU A 1 103 ? 3.956 -5.000 8.314 1.00 88.75 103 LEU A C 1
ATOM 827 O O . LEU A 1 103 ? 3.421 -5.385 9.345 1.00 88.75 103 LEU A O 1
ATOM 831 N N . ARG A 1 104 ? 3.229 -4.576 7.274 1.00 85.19 104 ARG A N 1
ATOM 832 C CA . ARG A 1 104 ? 1.755 -4.538 7.313 1.00 85.19 104 ARG A CA 1
ATOM 833 C C . ARG A 1 104 ? 1.139 -5.902 7.603 1.00 85.19 104 ARG A C 1
ATOM 835 O O . ARG A 1 104 ? 0.188 -5.976 8.365 1.00 85.19 104 ARG A O 1
ATOM 842 N N . ARG A 1 105 ? 1.688 -6.981 7.035 1.00 82.44 105 ARG A N 1
ATOM 843 C CA . ARG A 1 105 ? 1.239 -8.350 7.338 1.00 82.44 105 ARG A CA 1
ATOM 844 C C . ARG A 1 105 ? 1.547 -8.757 8.775 1.00 82.44 105 ARG A C 1
ATOM 846 O O . ARG A 1 105 ? 0.710 -9.389 9.401 1.00 82.44 105 ARG A O 1
ATOM 853 N N . GLN A 1 106 ? 2.732 -8.415 9.278 1.00 84.75 106 GLN A N 1
ATOM 854 C CA . GLN A 1 106 ? 3.145 -8.736 10.647 1.00 84.75 106 GLN A CA 1
ATOM 855 C C . GLN A 1 106 ? 2.322 -7.985 11.699 1.00 84.75 106 GLN A C 1
ATOM 857 O O . GLN A 1 106 ? 2.061 -8.534 12.763 1.00 84.75 106 GLN A O 1
ATOM 862 N N . PHE A 1 107 ? 1.917 -6.751 11.400 1.00 80.81 107 PHE A N 1
ATOM 863 C CA . PHE A 1 107 ? 1.193 -5.874 12.320 1.00 80.81 107 PHE A CA 1
ATOM 864 C C . PHE A 1 107 ? -0.300 -5.718 11.981 1.00 80.81 107 PHE A C 1
ATOM 866 O O . PHE A 1 107 ? -0.956 -4.842 12.538 1.00 80.81 107 PHE A O 1
ATOM 873 N N . SER A 1 108 ? -0.858 -6.543 11.089 1.00 77.06 108 SER A N 1
ATOM 874 C CA . SER A 1 108 ? -2.308 -6.567 10.834 1.00 77.06 108 SER A CA 1
ATOM 875 C C . SER A 1 108 ? -3.041 -7.045 12.087 1.00 77.06 108 SER A C 1
ATOM 877 O O . SER A 1 108 ? -2.610 -8.001 12.735 1.00 77.06 108 SER A O 1
ATOM 879 N N . GLY A 1 109 ? -4.100 -6.330 12.476 1.00 74.81 109 GLY A N 1
ATOM 880 C CA . GLY A 1 109 ? -4.804 -6.550 13.739 1.00 74.81 109 GLY A CA 1
ATOM 881 C C . GLY A 1 109 ? -4.027 -6.163 15.007 1.00 74.81 109 GLY A C 1
ATOM 882 O O . GLY A 1 109 ? -4.539 -6.364 16.110 1.00 74.81 109 GLY A O 1
ATOM 883 N N . ALA A 1 110 ? -2.813 -5.609 14.900 1.00 81.25 110 ALA A N 1
ATOM 884 C CA . ALA A 1 110 ? -2.085 -5.111 16.063 1.00 81.25 110 ALA A CA 1
ATOM 885 C C . ALA A 1 110 ? -2.640 -3.748 16.503 1.00 81.25 110 ALA A C 1
ATOM 887 O O . ALA A 1 110 ? -2.839 -2.841 15.694 1.00 81.25 110 ALA A O 1
ATOM 888 N N . LEU A 1 111 ? -2.856 -3.584 17.810 1.00 75.94 111 LEU A N 1
ATOM 889 C CA . LEU A 1 111 ? -3.341 -2.325 18.365 1.00 75.94 111 LEU A CA 1
ATOM 890 C C . LEU A 1 111 ? -2.240 -1.249 18.272 1.00 75.94 111 LEU A C 1
ATOM 892 O O . LEU A 1 111 ? -1.105 -1.510 18.685 1.00 75.94 111 LEU A O 1
ATOM 896 N N . PRO A 1 112 ? -2.535 -0.027 17.787 1.00 82.25 112 PRO A N 1
ATOM 897 C CA . PRO A 1 112 ? -1.554 1.050 17.761 1.00 82.25 112 PRO A CA 1
ATOM 898 C C . PRO A 1 112 ? -0.972 1.326 19.151 1.00 82.25 112 PRO A C 1
ATOM 900 O O . PRO A 1 112 ? -1.714 1.417 20.132 1.00 82.25 112 PRO A O 1
ATOM 903 N N . LEU A 1 113 ? 0.343 1.552 19.231 1.00 82.75 113 LEU A N 1
ATOM 904 C CA . LEU A 1 113 ? 1.049 1.770 20.501 1.00 82.75 113 LEU A CA 1
ATOM 905 C C . LEU A 1 113 ? 0.413 2.893 21.339 1.00 82.75 113 LEU A C 1
ATOM 907 O O . LEU A 1 113 ? 0.216 2.743 22.538 1.00 82.75 113 LEU A O 1
ATOM 911 N N . ALA A 1 114 ? -0.011 3.985 20.699 1.00 84.69 114 ALA A N 1
ATOM 912 C CA . ALA A 1 114 ? -0.686 5.090 21.379 1.00 84.69 114 ALA A CA 1
ATOM 913 C C . ALA A 1 114 ? -2.016 4.676 22.039 1.00 84.69 114 ALA A C 1
ATOM 915 O O . ALA A 1 114 ? -2.391 5.224 23.074 1.00 84.69 114 ALA A O 1
ATOM 916 N N . GLN A 1 115 ? -2.747 3.724 21.450 1.00 85.12 115 GLN A N 1
ATOM 917 C CA . GLN A 1 115 ? -3.955 3.173 22.065 1.00 85.12 115 GLN A CA 1
ATOM 918 C C . GLN A 1 115 ? -3.589 2.221 23.205 1.00 85.12 115 GLN A C 1
ATOM 920 O O . GLN A 1 115 ? -4.175 2.321 24.280 1.00 85.12 115 GLN A O 1
ATOM 925 N N . GLN A 1 116 ? -2.572 1.376 23.020 1.00 88.19 116 GLN A N 1
ATOM 926 C CA . GLN A 1 116 ? -2.058 0.496 24.072 1.00 88.19 116 GLN A CA 1
ATOM 927 C C . GLN A 1 116 ? -1.607 1.286 25.314 1.00 88.19 116 GLN A C 1
ATOM 929 O O . GLN A 1 116 ? -1.932 0.915 26.441 1.00 88.19 116 GLN A O 1
ATOM 934 N N . GLU A 1 117 ? -0.920 2.412 25.121 1.00 91.56 117 GLU A N 1
ATOM 935 C CA . GLU A 1 117 ? -0.515 3.321 26.198 1.00 91.56 117 GLU A CA 1
ATOM 936 C C . GLU A 1 117 ? -1.701 4.001 26.891 1.00 91.56 117 GLU A C 1
ATOM 938 O O . GLU A 1 117 ? -1.661 4.243 28.097 1.00 91.56 117 GLU A O 1
ATOM 943 N N . LYS A 1 118 ? -2.767 4.334 26.154 1.00 93.44 118 LYS A N 1
ATOM 944 C CA . LYS A 1 118 ? -3.994 4.862 26.767 1.00 93.44 118 LYS A CA 1
ATOM 945 C C . LYS A 1 118 ? -4.656 3.804 27.641 1.00 93.44 118 LYS A C 1
ATOM 947 O O . LYS A 1 118 ? -4.942 4.090 28.799 1.00 93.44 118 LYS A O 1
ATOM 952 N N . PHE A 1 119 ? -4.827 2.585 27.125 1.00 86.56 119 PHE A N 1
ATOM 953 C CA . PHE A 1 119 ? -5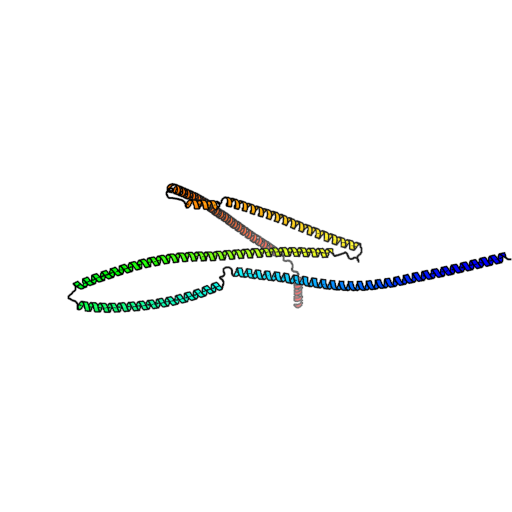.392 1.477 27.895 1.00 86.56 119 PHE A CA 1
ATOM 954 C C . PHE A 1 119 ? -4.574 1.177 29.151 1.00 86.56 119 PHE A C 1
ATOM 956 O O . PHE A 1 119 ? -5.156 0.997 30.219 1.00 86.56 119 PHE A O 1
ATOM 963 N N . SER A 1 120 ? -3.240 1.183 29.067 1.00 92.56 120 SER A N 1
ATOM 964 C CA . SER A 1 120 ? -2.396 0.947 30.242 1.00 92.56 120 SER A CA 1
ATOM 965 C C . SER A 1 120 ? -2.570 2.037 31.304 1.00 92.56 120 SER A C 1
ATOM 967 O O . SER A 1 120 ? -2.729 1.718 32.482 1.00 92.56 120 SER A O 1
ATOM 969 N N . LYS A 1 121 ? -2.635 3.314 30.902 1.00 95.31 121 LYS A N 1
ATOM 970 C CA . LYS A 1 121 ? -2.908 4.434 31.817 1.00 95.31 121 LYS A CA 1
ATOM 971 C C . LYS A 1 121 ? -4.280 4.310 32.477 1.00 95.31 121 LYS A C 1
ATOM 973 O O . LYS A 1 121 ? -4.370 4.425 33.698 1.00 95.31 121 LYS A O 1
ATOM 978 N N . THR A 1 122 ? -5.328 4.032 31.701 1.00 95.25 122 THR A N 1
ATOM 979 C CA . THR A 1 122 ? -6.689 3.850 32.230 1.00 95.25 122 THR A CA 1
ATOM 980 C C . THR A 1 122 ? -6.767 2.659 33.186 1.00 95.25 122 THR A C 1
ATOM 982 O O . THR A 1 122 ? -7.407 2.757 34.229 1.00 95.25 122 THR A O 1
ATOM 985 N N . MET A 1 123 ? -6.069 1.560 32.888 1.00 94.12 123 MET A N 1
ATOM 986 C CA . MET A 1 123 ? -6.031 0.379 33.752 1.00 94.12 123 MET A CA 1
ATOM 987 C C . MET A 1 123 ? -5.360 0.670 35.100 1.00 94.12 123 MET A C 1
ATOM 989 O O . MET A 1 123 ? -5.881 0.279 36.143 1.00 94.12 123 MET A O 1
ATOM 993 N N . ILE A 1 124 ? -4.236 1.393 35.091 1.00 95.38 124 ILE A N 1
ATOM 994 C CA . ILE A 1 124 ? -3.556 1.827 36.321 1.00 95.38 124 ILE A CA 1
ATOM 995 C C . ILE A 1 124 ? -4.475 2.743 37.139 1.00 95.38 124 ILE A C 1
ATOM 997 O O . ILE A 1 124 ? -4.588 2.587 38.354 1.00 95.38 124 ILE A O 1
ATOM 1001 N N . GLN A 1 125 ? -5.170 3.674 36.482 1.00 96.75 125 GLN A N 1
ATOM 1002 C CA . GLN A 1 125 ? -6.094 4.579 37.160 1.00 96.75 125 GLN A CA 1
ATOM 1003 C C . GLN A 1 125 ? -7.271 3.829 37.800 1.00 96.75 125 GLN A C 1
ATOM 1005 O O . GLN A 1 125 ? -7.541 4.034 38.979 1.00 96.75 125 GLN A O 1
ATOM 1010 N N . LEU A 1 126 ? -7.890 2.885 37.085 1.00 96.25 126 LEU A N 1
ATOM 1011 C CA . LEU A 1 126 ? -8.953 2.031 37.627 1.00 96.25 126 LEU A CA 1
ATOM 1012 C C . LEU A 1 126 ? -8.489 1.197 38.827 1.00 96.25 126 LEU A C 1
ATOM 1014 O O . LEU A 1 126 ? -9.243 1.016 39.782 1.00 96.25 126 LEU A O 1
ATOM 1018 N N . GLN A 1 127 ? -7.253 0.691 38.809 1.00 94.94 127 GLN A N 1
ATOM 1019 C CA . GLN A 1 127 ? -6.685 -0.022 39.956 1.00 94.94 127 GLN A CA 1
ATOM 1020 C C . GLN A 1 127 ? -6.523 0.895 41.174 1.00 94.94 127 GLN A C 1
ATOM 1022 O O . GLN A 1 127 ? -6.876 0.495 42.284 1.00 94.94 127 GLN A O 1
ATOM 1027 N N . ASN A 1 128 ? -6.054 2.127 40.971 1.00 96.50 128 ASN A N 1
ATOM 1028 C CA . ASN A 1 128 ? -5.937 3.117 42.041 1.00 96.50 128 ASN A CA 1
ATOM 1029 C C . ASN A 1 128 ? -7.312 3.516 42.600 1.00 96.50 128 ASN A C 1
ATOM 1031 O O . ASN A 1 128 ? -7.493 3.556 43.817 1.00 96.50 128 ASN A O 1
ATOM 1035 N N . ASP A 1 129 ? -8.298 3.745 41.731 1.00 96.88 129 ASP A N 1
ATOM 1036 C CA . ASP A 1 129 ? -9.665 4.090 42.134 1.00 96.88 129 ASP A CA 1
ATOM 1037 C C . ASP A 1 129 ? -10.335 2.933 42.893 1.00 96.88 129 ASP A C 1
ATOM 1039 O O . ASP A 1 129 ? -11.021 3.147 43.897 1.00 96.88 129 ASP A O 1
ATOM 1043 N N . LYS A 1 130 ? -10.080 1.684 42.483 1.00 95.62 130 LYS A N 1
ATOM 1044 C CA . LYS A 1 130 ? -10.516 0.487 43.215 1.00 95.62 130 LYS A CA 1
ATOM 1045 C C . LYS A 1 130 ? -9.908 0.420 44.619 1.00 95.62 130 LYS A C 1
ATOM 1047 O O . LYS A 1 130 ? -10.617 0.110 45.572 1.00 95.62 130 LYS A O 1
ATOM 1052 N N . LEU A 1 131 ? -8.610 0.693 44.760 1.00 96.25 131 LEU A N 1
ATOM 1053 C CA . LEU A 1 131 ? -7.957 0.709 46.074 1.00 96.25 131 LEU A CA 1
ATOM 1054 C C . LEU A 1 131 ? -8.559 1.791 46.971 1.00 96.25 131 LEU A C 1
ATOM 1056 O O . LEU A 1 131 ? -8.952 1.506 48.099 1.00 96.25 131 LEU A O 1
ATOM 1060 N N . LYS A 1 132 ? -8.726 3.003 46.438 1.00 97.38 132 LYS A N 1
ATOM 1061 C CA . LYS A 1 132 ? -9.315 4.126 47.171 1.00 97.38 132 LYS A CA 1
ATOM 1062 C C . LYS A 1 132 ? -10.749 3.837 47.624 1.00 97.38 132 LYS A C 1
ATOM 1064 O O . LYS A 1 132 ? -11.087 4.045 48.783 1.00 97.38 132 LYS A O 1
ATOM 1069 N N . THR A 1 133 ? -11.581 3.296 46.737 1.00 94.69 133 THR A N 1
ATOM 1070 C CA . THR A 1 133 ? -12.961 2.921 47.086 1.00 94.69 133 THR A CA 1
ATOM 1071 C C . THR A 1 133 ? -13.018 1.800 48.123 1.00 94.69 133 THR A C 1
ATOM 1073 O O . THR A 1 133 ? -13.872 1.842 49.004 1.00 94.69 133 THR A O 1
ATOM 1076 N N . MET A 1 134 ? -12.099 0.828 48.089 1.00 93.69 134 MET A N 1
ATOM 1077 C CA . MET A 1 134 ? -11.986 -0.178 49.152 1.00 93.69 134 MET A CA 1
ATOM 1078 C C . MET A 1 134 ? -11.625 0.442 50.509 1.00 93.69 134 MET A C 1
ATOM 1080 O O . MET A 1 134 ? -12.221 0.061 51.518 1.00 93.69 134 MET A O 1
ATOM 1084 N N . GLU A 1 135 ? -10.691 1.396 50.548 1.00 96.06 135 GLU A N 1
ATOM 1085 C CA . GLU A 1 135 ? -10.349 2.124 51.778 1.00 96.06 135 GLU A CA 1
ATOM 1086 C C . GLU A 1 135 ? -11.543 2.916 52.320 1.00 96.06 135 GLU A C 1
ATOM 1088 O O . GLU A 1 135 ? -11.824 2.880 53.520 1.00 96.06 135 GLU A O 1
ATOM 1093 N N . ASP A 1 136 ? -12.272 3.606 51.443 1.00 95.38 136 ASP A N 1
ATOM 1094 C CA . ASP A 1 136 ? -13.445 4.391 51.823 1.00 95.38 136 ASP A CA 1
ATOM 1095 C C . ASP A 1 136 ? -14.576 3.490 52.351 1.00 95.38 136 ASP A C 1
ATOM 1097 O O . ASP A 1 136 ? -15.212 3.821 53.354 1.00 95.38 136 ASP A O 1
ATOM 1101 N N . ILE A 1 137 ? -14.776 2.304 51.760 1.00 93.06 137 ILE A N 1
ATOM 1102 C CA . ILE A 1 137 ? -15.722 1.296 52.266 1.00 93.06 137 ILE A CA 1
ATOM 1103 C C . ILE A 1 137 ? -15.320 0.815 53.664 1.00 93.06 137 ILE A C 1
ATOM 1105 O O . ILE A 1 137 ? -16.181 0.722 54.540 1.00 93.06 137 ILE A O 1
ATOM 1109 N N . GLN A 1 138 ? -14.038 0.521 53.901 1.00 94.50 138 GLN A N 1
ATOM 1110 C CA . GLN A 1 138 ? -13.564 0.088 55.221 1.00 94.50 138 GLN A CA 1
ATOM 1111 C C . GLN A 1 138 ? -13.775 1.172 56.283 1.00 94.50 138 GLN A C 1
ATOM 1113 O O . GLN A 1 138 ? -14.273 0.878 57.371 1.00 94.50 138 GLN A O 1
ATOM 1118 N N . LYS A 1 139 ? -13.461 2.433 55.963 1.00 95.44 139 LYS A N 1
ATOM 1119 C CA . LYS A 1 139 ? -13.709 3.571 56.863 1.00 95.44 139 LYS A CA 1
ATOM 1120 C C . LYS A 1 139 ? -15.195 3.718 57.176 1.00 95.44 139 LYS A C 1
ATOM 1122 O O . LYS A 1 139 ? -15.561 3.777 58.347 1.00 95.44 139 LYS A O 1
ATOM 1127 N N . ALA A 1 140 ? -16.051 3.687 56.156 1.00 93.00 140 ALA A N 1
ATOM 1128 C CA . ALA A 1 140 ? -17.496 3.786 56.334 1.00 93.00 140 ALA A CA 1
ATOM 1129 C C . ALA A 1 140 ? -18.060 2.629 57.179 1.00 93.00 140 ALA A C 1
ATOM 1131 O O . ALA A 1 140 ? -18.936 2.841 58.016 1.00 93.00 140 ALA A O 1
ATOM 1132 N N . GLN A 1 141 ? -17.547 1.404 57.012 1.00 90.56 141 GLN A N 1
ATOM 1133 C CA . GLN A 1 141 ? -17.921 0.260 57.850 1.00 90.56 141 GLN A CA 1
ATOM 1134 C C . GLN A 1 141 ? -17.516 0.459 59.315 1.00 90.56 141 GLN A C 1
ATOM 1136 O O . GLN A 1 141 ? -18.325 0.195 60.208 1.00 90.56 141 GLN A O 1
ATOM 1141 N N . GLN A 1 142 ? -16.305 0.960 59.569 1.00 93.44 142 GLN A N 1
ATOM 1142 C CA . GLN A 1 142 ? -15.828 1.244 60.923 1.00 93.44 142 GLN A CA 1
ATOM 1143 C C . GLN A 1 142 ? -16.655 2.351 61.591 1.00 93.44 142 GLN A C 1
ATOM 1145 O O . GLN A 1 142 ? -17.045 2.235 62.753 1.00 93.44 142 GLN A O 1
ATOM 1150 N N . GLU A 1 143 ? -16.960 3.419 60.855 1.00 93.19 143 GLU A N 1
ATOM 1151 C CA . GLU A 1 143 ? -17.826 4.501 61.323 1.00 93.19 143 GLU A CA 1
ATOM 1152 C C . GLU A 1 143 ? -19.240 4.000 61.631 1.00 93.19 143 GLU A C 1
ATOM 1154 O O . GLU A 1 143 ? -19.797 4.357 62.672 1.00 93.19 143 GLU A O 1
ATOM 1159 N N . ARG A 1 144 ? -19.792 3.116 60.787 1.00 90.62 144 ARG A N 1
ATOM 1160 C CA . ARG A 1 144 ? -21.094 2.479 61.021 1.00 90.62 144 ARG A CA 1
ATOM 1161 C C . ARG A 1 144 ? -21.095 1.648 62.301 1.00 90.62 144 ARG A C 1
ATOM 1163 O O . ARG A 1 144 ? -21.989 1.831 63.119 1.00 90.62 144 ARG A O 1
ATOM 1170 N N . GLN A 1 145 ? -20.089 0.797 62.512 1.00 89.69 145 GLN A N 1
ATOM 1171 C CA . GLN A 1 145 ? -19.952 0.019 63.752 1.00 89.69 145 GLN A CA 1
ATOM 1172 C C . GLN A 1 145 ? -19.839 0.923 64.984 1.00 89.69 145 GLN A C 1
ATOM 1174 O O . GLN A 1 145 ? -20.484 0.681 66.001 1.00 89.69 145 GLN A O 1
ATOM 1179 N N . ASN A 1 146 ? -19.064 2.005 64.895 1.00 91.31 146 ASN A N 1
ATOM 1180 C CA . ASN A 1 146 ? -18.938 2.966 65.989 1.00 91.31 146 ASN A CA 1
ATOM 1181 C C . ASN A 1 146 ? -20.274 3.658 66.303 1.00 91.31 146 ASN A C 1
ATOM 1183 O O . ASN A 1 146 ? -20.596 3.881 67.471 1.00 91.31 146 ASN A O 1
ATOM 1187 N N . ALA A 1 147 ? -21.054 4.005 65.277 1.00 88.81 147 ALA A N 1
ATOM 1188 C CA . ALA A 1 147 ? -22.381 4.587 65.443 1.00 88.81 147 ALA A CA 1
ATOM 1189 C C . ALA A 1 147 ? -23.385 3.580 66.030 1.00 88.81 147 ALA A C 1
ATOM 1191 O O . ALA A 1 147 ? -24.127 3.943 66.940 1.00 88.81 147 ALA A O 1
ATOM 1192 N N . GLU A 1 148 ? -23.370 2.323 65.571 1.00 84.62 148 GLU A N 1
ATOM 1193 C CA . GLU A 1 148 ? -24.177 1.225 66.124 1.00 84.62 148 GLU A CA 1
ATOM 1194 C C . GLU A 1 148 ? -23.868 1.008 67.616 1.00 84.62 148 GLU A C 1
ATOM 1196 O O . GLU A 1 148 ? -24.786 0.983 68.433 1.00 84.62 148 GLU A O 1
ATOM 1201 N N . ASN A 1 149 ? -22.588 0.966 68.003 1.00 86.50 149 ASN A N 1
ATOM 1202 C CA . ASN A 1 149 ? -22.182 0.830 69.406 1.00 86.50 149 ASN A CA 1
ATOM 1203 C C . ASN A 1 149 ? -22.701 1.988 70.272 1.00 86.50 149 ASN A C 1
ATOM 1205 O O . ASN A 1 149 ? -23.281 1.763 71.333 1.00 86.50 149 ASN A O 1
ATOM 1209 N N . ARG A 1 150 ? -22.564 3.235 69.797 1.00 90.31 150 ARG A N 1
ATOM 1210 C CA . ARG A 1 150 ? -23.108 4.412 70.497 1.00 90.31 150 ARG A CA 1
ATOM 1211 C C . ARG A 1 150 ? -24.630 4.364 70.605 1.00 90.31 150 ARG A C 1
ATOM 1213 O O . ARG A 1 150 ? -25.172 4.779 71.625 1.00 90.31 150 ARG A O 1
ATOM 1220 N N . ALA A 1 151 ? -25.321 3.880 69.574 1.00 85.88 151 ALA A N 1
ATOM 1221 C CA . ALA A 1 151 ? -26.771 3.730 69.606 1.00 85.88 151 ALA A CA 1
ATOM 1222 C C . ALA A 1 151 ? -27.194 2.729 70.691 1.00 85.88 151 ALA A C 1
ATOM 1224 O O . ALA A 1 151 ? -28.048 3.061 71.509 1.00 85.88 151 ALA A O 1
ATOM 1225 N N . VAL A 1 152 ? -26.532 1.569 70.776 1.00 85.75 152 VAL A N 1
ATOM 1226 C CA . VAL A 1 152 ? -26.786 0.560 71.822 1.00 85.75 152 VAL A CA 1
ATOM 1227 C C . VAL A 1 152 ? -26.506 1.113 73.225 1.00 85.75 152 VAL A C 1
ATOM 1229 O O . VAL A 1 152 ? -27.306 0.912 74.140 1.00 85.75 152 VAL A O 1
ATOM 1232 N N . GLU A 1 153 ? -25.412 1.857 73.414 1.00 83.81 153 GLU A N 1
ATOM 1233 C CA . GLU A 1 153 ? -25.119 2.522 74.693 1.00 83.81 153 GLU A CA 1
ATOM 1234 C C . GLU A 1 153 ? -26.222 3.509 75.102 1.00 83.81 153 GLU A C 1
ATOM 1236 O O . GLU A 1 153 ? -26.619 3.565 76.270 1.00 83.81 153 GLU A O 1
ATOM 1241 N N . MET A 1 154 ? -26.719 4.303 74.151 1.00 85.50 154 MET A N 1
ATOM 1242 C CA . MET A 1 154 ? -27.792 5.266 74.398 1.00 85.50 154 MET A CA 1
ATOM 1243 C C . MET A 1 154 ? -29.130 4.570 74.661 1.00 85.50 154 MET A C 1
ATOM 1245 O O . MET A 1 154 ? -29.856 5.004 75.552 1.00 85.50 154 MET A O 1
ATOM 1249 N N . GLU A 1 155 ? -29.434 3.470 73.967 1.00 82.94 155 GLU A N 1
ATOM 1250 C CA . GLU A 1 155 ? -30.608 2.636 74.248 1.00 82.94 155 GLU A CA 1
ATOM 1251 C C . GLU A 1 155 ? -30.568 2.042 75.660 1.00 82.94 155 GLU A C 1
ATOM 1253 O O . GLU A 1 155 ? -31.585 2.053 76.351 1.00 82.94 155 GLU A O 1
ATOM 1258 N N . MET A 1 156 ? -29.411 1.559 76.131 1.00 78.88 156 MET A N 1
ATOM 1259 C CA . MET A 1 156 ? -29.280 1.068 77.510 1.00 78.88 156 MET A CA 1
ATOM 1260 C C . MET A 1 156 ? -29.500 2.181 78.541 1.00 78.88 156 MET A C 1
ATOM 1262 O O . MET A 1 156 ? -30.211 1.975 79.525 1.00 78.88 156 MET A O 1
ATOM 1266 N N . LYS A 1 157 ? -28.940 3.376 78.308 1.00 80.44 157 LYS A N 1
ATOM 1267 C CA . LYS A 1 157 ? -29.168 4.544 79.178 1.00 80.44 157 LYS A CA 1
ATOM 1268 C C . LYS A 1 157 ? -30.638 4.959 79.190 1.00 80.44 157 LYS A C 1
ATOM 1270 O O . LYS A 1 157 ? -31.171 5.254 80.257 1.00 80.44 157 LYS A O 1
ATOM 1275 N N . LEU A 1 158 ? -31.288 4.963 78.025 1.00 78.81 158 LEU A N 1
ATOM 1276 C CA . LEU A 1 158 ? -32.712 5.257 77.893 1.00 78.81 158 LEU A CA 1
ATOM 1277 C C . LEU A 1 158 ? -33.543 4.253 78.697 1.00 78.81 158 LEU A C 1
ATOM 1279 O O . LEU A 1 158 ? -34.333 4.685 79.527 1.00 78.81 158 LEU A O 1
ATOM 1283 N N . LYS A 1 159 ? -33.310 2.945 78.525 1.00 76.19 159 LYS A N 1
ATOM 1284 C CA . LYS A 1 159 ? -34.005 1.889 79.281 1.00 76.19 159 LYS A CA 1
ATOM 1285 C C . LYS A 1 159 ? -33.827 2.046 80.791 1.00 76.19 159 LYS A C 1
ATOM 1287 O O . LYS A 1 159 ? -34.811 2.000 81.518 1.00 76.19 159 LYS A O 1
ATOM 1292 N N . GLY A 1 160 ? -32.612 2.332 81.264 1.00 71.75 160 GLY A N 1
ATOM 1293 C CA . GLY A 1 160 ? -32.368 2.590 82.688 1.00 71.75 160 GLY A CA 1
ATOM 1294 C C . GLY A 1 160 ? -33.132 3.812 83.221 1.00 71.75 160 GLY A C 1
ATOM 1295 O O . GLY A 1 160 ? -33.669 3.782 84.327 1.00 71.75 160 GLY A O 1
ATOM 1296 N N . ILE A 1 161 ? -33.245 4.883 82.427 1.00 76.81 161 ILE A N 1
ATOM 1297 C CA . ILE A 1 161 ? -34.070 6.051 82.777 1.00 76.81 161 ILE A CA 1
ATOM 1298 C C . ILE A 1 161 ? -35.560 5.702 82.726 1.00 76.81 161 ILE A C 1
ATOM 1300 O O . ILE A 1 161 ? -36.311 6.131 83.595 1.00 76.81 161 ILE A O 1
ATOM 1304 N N . GLU A 1 162 ? -36.006 4.934 81.735 1.00 75.88 162 GLU A N 1
ATOM 1305 C CA . GLU A 1 162 ? -37.391 4.482 81.614 1.00 75.88 162 GLU A CA 1
ATOM 1306 C C . GLU A 1 162 ? -37.805 3.597 82.795 1.00 75.88 162 GLU A C 1
ATOM 1308 O O . GLU A 1 162 ? -38.904 3.781 83.310 1.00 75.88 162 GLU A O 1
ATOM 1313 N N . GLU A 1 163 ? -36.925 2.725 83.290 1.00 72.81 163 GLU A N 1
ATOM 1314 C CA . GLU A 1 163 ? -37.121 1.921 84.505 1.00 72.81 163 GLU A CA 1
ATOM 1315 C C . GLU A 1 163 ? -37.195 2.799 85.771 1.00 72.81 163 GLU A C 1
ATOM 1317 O O . GLU A 1 163 ? -38.104 2.646 86.593 1.00 72.81 163 GLU A O 1
ATOM 1322 N N . LEU A 1 164 ? -36.317 3.801 85.906 1.00 69.44 164 LEU A N 1
ATOM 1323 C CA . LEU A 1 164 ? -36.370 4.788 86.999 1.00 69.44 164 LEU A CA 1
ATOM 1324 C C . LEU A 1 164 ? -37.639 5.656 86.939 1.00 69.44 164 LEU A C 1
ATOM 1326 O O . LEU A 1 164 ? -38.266 5.958 87.951 1.00 69.44 164 LEU A O 1
ATOM 1330 N N . VAL A 1 165 ? -38.071 6.046 85.742 1.00 70.12 165 VAL A N 1
ATOM 1331 C CA . VAL A 1 165 ? -39.314 6.796 85.539 1.00 70.12 165 VAL A CA 1
ATOM 1332 C C . VAL A 1 165 ? -40.535 5.901 85.745 1.00 70.12 165 VAL A C 1
ATOM 1334 O O . VAL A 1 165 ? -41.563 6.393 86.201 1.00 70.12 165 VAL A O 1
ATOM 1337 N N . ALA A 1 166 ? -40.475 4.614 85.408 1.00 66.50 166 ALA A N 1
ATOM 1338 C CA . ALA A 1 166 ? -41.554 3.664 85.655 1.00 66.50 166 ALA A CA 1
ATOM 1339 C C . ALA A 1 166 ? -41.752 3.439 87.159 1.00 66.50 166 ALA A C 1
ATOM 1341 O O . ALA A 1 166 ? -42.881 3.544 87.630 1.00 66.50 166 ALA A O 1
ATOM 1342 N N . THR A 1 167 ? -40.666 3.262 87.915 1.00 62.84 167 THR A N 1
ATOM 1343 C CA . THR A 1 167 ? -40.702 3.125 89.383 1.00 62.84 167 THR A CA 1
ATOM 1344 C C . THR A 1 167 ? -41.175 4.396 90.100 1.00 62.84 167 THR A C 1
ATOM 1346 O O . THR A 1 167 ? -41.855 4.310 91.117 1.00 62.84 167 THR A O 1
ATOM 1349 N N . LEU A 1 168 ? -40.895 5.589 89.560 1.00 58.19 168 LEU A N 1
ATOM 1350 C CA . LEU A 1 168 ? -41.306 6.871 90.157 1.00 58.19 168 LEU A CA 1
ATOM 1351 C C . LEU A 1 168 ? -42.730 7.331 89.800 1.00 58.19 168 LEU A C 1
ATOM 1353 O O . LEU A 1 168 ? -43.216 8.316 90.357 1.00 58.19 168 LEU A O 1
ATOM 1357 N N . LYS A 1 169 ? -43.402 6.691 88.838 1.00 61.66 169 LYS A N 1
ATOM 1358 C CA . LYS A 1 169 ? -44.609 7.245 88.186 1.00 61.66 169 LYS A CA 1
ATOM 1359 C C . LYS A 1 169 ? -45.852 6.376 88.398 1.00 61.66 169 LYS A C 1
ATOM 1361 O O . LYS A 1 169 ? -46.801 6.470 87.613 1.00 61.66 169 LYS A O 1
ATOM 1366 N N . ASP A 1 170 ? -45.857 5.613 89.490 1.00 54.12 170 ASP A N 1
ATOM 1367 C CA . ASP A 1 170 ? -46.863 4.630 89.921 1.00 54.12 170 ASP A CA 1
ATOM 1368 C C . ASP A 1 170 ? -48.226 5.234 90.343 1.00 54.12 170 ASP A C 1
ATOM 1370 O O . ASP A 1 170 ? -48.909 4.748 91.237 1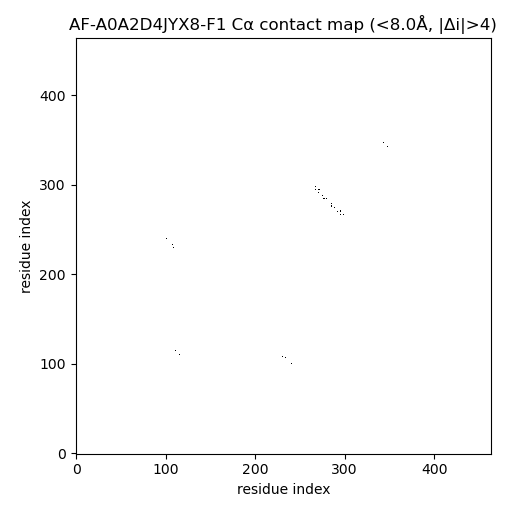.00 54.12 170 ASP A O 1
ATOM 1374 N N . ALA A 1 171 ? -48.661 6.328 89.701 1.00 55.94 171 ALA A N 1
ATOM 1375 C CA . ALA A 1 171 ? -49.956 6.946 89.998 1.00 55.94 171 ALA A CA 1
ATOM 1376 C C . ALA A 1 171 ? -50.671 7.667 88.834 1.00 55.94 171 ALA A C 1
ATOM 1378 O O . ALA A 1 171 ? -51.653 8.358 89.096 1.00 55.94 171 ALA A O 1
ATOM 1379 N N . ARG A 1 172 ? -50.249 7.560 87.555 1.00 62.78 172 ARG A N 1
ATOM 1380 C CA . ARG A 1 172 ? -50.991 8.166 86.406 1.00 62.78 172 ARG A CA 1
ATOM 1381 C C . ARG A 1 172 ? -50.865 7.388 85.081 1.00 62.78 172 ARG A C 1
ATOM 1383 O O . ARG A 1 172 ? -50.435 7.939 84.068 1.00 62.78 172 ARG A O 1
ATOM 1390 N N . GLY A 1 173 ? -51.228 6.105 85.075 1.00 62.62 173 GLY A N 1
ATOM 1391 C CA . GLY A 1 173 ? -51.071 5.209 83.913 1.00 62.62 173 GLY A CA 1
ATOM 1392 C C . GLY A 1 173 ? -51.890 5.574 82.664 1.00 62.62 173 GLY A C 1
ATOM 1393 O O . GLY A 1 173 ? -51.418 5.375 81.550 1.00 62.62 173 GLY A O 1
ATOM 1394 N N . ALA A 1 174 ? -53.076 6.170 82.815 1.00 60.88 174 ALA A N 1
ATOM 1395 C CA . ALA A 1 174 ? -53.999 6.371 81.690 1.00 60.88 174 ALA A CA 1
ATOM 1396 C C . ALA A 1 174 ? -53.572 7.480 80.702 1.00 60.88 174 ALA A C 1
ATOM 1398 O O . ALA A 1 174 ? -53.703 7.311 79.493 1.00 60.88 174 ALA A O 1
ATOM 1399 N N . GLN A 1 175 ? -53.000 8.589 81.187 1.00 62.09 175 GLN A N 1
ATOM 1400 C CA . GLN A 1 175 ? -52.579 9.710 80.329 1.00 62.09 175 GLN A CA 1
ATOM 1401 C C . GLN A 1 175 ? -51.377 9.339 79.440 1.00 62.09 175 GLN A C 1
ATOM 1403 O O . GLN A 1 175 ? -51.322 9.709 78.270 1.00 62.09 175 GLN A O 1
ATOM 1408 N N . LYS A 1 176 ? -50.439 8.543 79.972 1.00 71.50 176 LYS A N 1
ATOM 1409 C CA . LYS A 1 176 ? -49.264 8.056 79.230 1.00 71.50 176 LYS A CA 1
ATOM 1410 C C . LYS A 1 176 ? -49.638 7.142 78.068 1.00 71.50 176 LYS A C 1
ATOM 1412 O O . LYS A 1 176 ? -49.000 7.205 77.027 1.00 71.50 176 LYS A O 1
ATOM 1417 N N . VAL A 1 177 ? -50.653 6.294 78.246 1.00 72.38 177 VAL A N 1
ATOM 1418 C CA . VAL A 1 177 ? -51.119 5.386 77.187 1.00 72.38 177 VAL A CA 1
ATOM 1419 C C . VAL A 1 177 ? -51.652 6.189 76.000 1.00 72.38 177 VAL A C 1
ATOM 1421 O O . VAL A 1 177 ? -51.348 5.864 74.857 1.00 72.38 177 VAL A O 1
ATOM 1424 N N . ILE A 1 178 ? -52.365 7.288 76.261 1.00 71.88 178 ILE A N 1
ATOM 1425 C CA . ILE A 1 178 ? -52.858 8.194 75.214 1.00 71.88 178 ILE A CA 1
ATOM 1426 C C . ILE A 1 178 ? -51.689 8.898 74.504 1.00 71.88 178 ILE A C 1
ATOM 1428 O O . ILE A 1 178 ? -51.640 8.907 73.276 1.00 71.88 178 ILE A O 1
ATOM 1432 N N . GLU A 1 179 ? -50.710 9.423 75.247 1.00 76.12 179 GLU A N 1
ATOM 1433 C CA . GLU A 1 179 ? -49.498 10.034 74.672 1.00 76.12 179 GLU A CA 1
ATOM 1434 C C . GLU A 1 179 ? -48.679 9.037 73.830 1.00 76.12 179 GLU A C 1
ATOM 1436 O O . GLU A 1 179 ? -48.175 9.387 72.762 1.00 76.12 179 GLU A O 1
ATOM 1441 N N . TRP A 1 180 ? -48.576 7.779 74.266 1.00 83.62 180 TRP A N 1
ATOM 1442 C CA . TRP A 1 180 ? -47.923 6.713 73.507 1.00 83.62 180 TRP A CA 1
ATOM 1443 C C . TRP A 1 180 ? -48.684 6.357 72.236 1.00 83.62 180 TRP A C 1
ATOM 1445 O O . TRP A 1 180 ? -48.056 6.211 71.191 1.00 83.62 180 TRP A O 1
ATOM 1455 N N . HIS A 1 181 ? -50.015 6.274 72.288 1.00 76.19 181 HIS A N 1
ATOM 1456 C CA . HIS A 1 181 ? -50.824 6.052 71.091 1.00 76.19 181 HIS A CA 1
ATOM 1457 C C . HIS A 1 181 ? -50.633 7.167 70.059 1.00 76.19 181 HIS A C 1
ATOM 1459 O O . HIS A 1 181 ? -50.395 6.862 68.893 1.00 76.19 181 HIS A O 1
ATOM 1465 N N . VAL A 1 182 ? -50.646 8.438 70.475 1.00 82.00 182 VAL A N 1
ATOM 1466 C CA . VAL A 1 182 ? -50.385 9.574 69.570 1.00 82.00 182 VAL A CA 1
ATOM 1467 C C . VAL A 1 182 ? -48.993 9.466 68.945 1.00 82.00 182 VAL A C 1
ATOM 1469 O O . VAL A 1 182 ? -48.850 9.597 67.732 1.00 82.00 182 VAL A O 1
ATOM 1472 N N . LYS A 1 183 ? -47.973 9.139 69.743 1.00 86.12 183 LYS A N 1
ATOM 1473 C CA . LYS A 1 183 ? -46.592 9.019 69.260 1.00 86.12 183 LYS A CA 1
ATOM 1474 C C . LYS A 1 183 ? -46.387 7.823 68.322 1.00 86.12 183 LYS A C 1
ATOM 1476 O O . LYS A 1 183 ? -45.638 7.922 67.353 1.00 86.12 183 LYS A O 1
ATOM 1481 N N . ILE A 1 184 ? -47.073 6.707 68.571 1.00 83.69 184 ILE A N 1
ATOM 1482 C CA . ILE A 1 184 ? -47.083 5.535 67.684 1.00 83.69 184 ILE A CA 1
ATOM 1483 C C . ILE A 1 184 ? -47.744 5.879 66.345 1.00 83.69 184 ILE A C 1
ATOM 1485 O O . ILE A 1 184 ? -47.219 5.504 65.296 1.00 83.69 184 ILE A O 1
ATOM 1489 N N . GLU A 1 185 ? -48.861 6.609 66.358 1.00 83.06 185 GLU A N 1
ATOM 1490 C CA . GLU A 1 185 ? -49.536 7.037 65.128 1.00 83.06 185 GLU A CA 1
ATOM 1491 C C . GLU A 1 185 ? -48.710 8.066 64.338 1.00 83.06 185 GLU A C 1
ATOM 1493 O O . GLU A 1 185 ? -48.599 7.958 63.116 1.00 83.06 185 GLU A O 1
ATOM 1498 N N . GLU A 1 186 ? -48.031 9.003 65.007 1.00 86.88 186 GLU A N 1
ATOM 1499 C CA . GLU A 1 186 ? -47.083 9.921 64.357 1.00 86.88 186 GLU A CA 1
ATOM 1500 C C . GLU A 1 186 ? -45.920 9.177 63.684 1.00 86.88 186 GLU A C 1
ATOM 1502 O O . GLU A 1 186 ? -45.587 9.464 62.530 1.00 86.88 186 GLU A O 1
ATOM 1507 N N . LEU A 1 187 ? -45.334 8.184 64.361 1.00 87.69 187 LEU A N 1
ATOM 1508 C CA . LEU A 1 187 ? -44.267 7.350 63.799 1.00 87.69 187 LEU A CA 1
ATOM 1509 C C . LEU A 1 187 ? -44.758 6.509 62.615 1.00 87.69 187 LEU A C 1
ATOM 1511 O O . LEU A 1 187 ? -44.059 6.412 61.605 1.00 87.69 187 LEU A O 1
ATOM 1515 N N . ARG A 1 188 ? -45.974 5.949 62.682 1.00 88.19 188 ARG A N 1
ATOM 1516 C CA . ARG A 1 188 ? -46.600 5.246 61.546 1.00 88.19 188 ARG A CA 1
ATOM 1517 C C . ARG A 1 188 ? -46.771 6.168 60.344 1.00 88.19 188 ARG A C 1
ATOM 1519 O O . ARG A 1 188 ? -46.481 5.774 59.213 1.00 88.19 188 ARG A O 1
ATOM 1526 N N . LEU A 1 189 ? -47.199 7.405 60.578 1.00 89.50 189 LEU A N 1
ATOM 1527 C CA . LEU A 1 189 ? -47.411 8.390 59.523 1.00 89.50 189 LEU A CA 1
ATOM 1528 C C . LEU A 1 189 ? -46.080 8.838 58.890 1.00 89.50 189 LEU A C 1
ATOM 1530 O O . LEU A 1 189 ? -46.000 8.987 57.668 1.00 89.50 189 LEU A O 1
ATOM 1534 N N . GLN A 1 190 ? -45.015 8.984 59.684 1.00 89.81 190 GLN A N 1
ATOM 1535 C CA . GLN A 1 190 ? -43.656 9.225 59.181 1.00 89.81 190 GLN A CA 1
ATOM 1536 C C . GLN A 1 190 ? -43.110 8.032 58.384 1.00 89.81 190 GLN A C 1
ATOM 1538 O O . GLN A 1 190 ? -42.583 8.228 57.288 1.00 89.81 190 GLN A O 1
ATOM 1543 N N . ALA A 1 191 ? -43.301 6.802 58.868 1.00 85.25 191 ALA A N 1
ATOM 1544 C CA . ALA A 1 191 ? -42.898 5.591 58.157 1.00 85.25 191 ALA A CA 1
ATOM 1545 C C . ALA A 1 191 ? -43.587 5.481 56.787 1.00 85.25 191 ALA A C 1
ATOM 1547 O O . ALA A 1 191 ? -42.937 5.180 55.787 1.00 85.25 191 ALA A O 1
ATOM 1548 N N . LEU A 1 192 ? -44.883 5.807 56.702 1.00 91.19 192 LEU A N 1
ATOM 1549 C CA . LEU A 1 192 ? -45.612 5.848 55.430 1.00 91.19 192 LEU A CA 1
ATOM 1550 C C . LEU A 1 192 ? -45.074 6.919 54.468 1.00 91.19 192 LEU A C 1
ATOM 1552 O O . LEU A 1 192 ? -44.992 6.665 53.265 1.00 91.19 192 LEU A O 1
ATOM 1556 N N . LYS A 1 193 ? -44.694 8.104 54.966 1.00 90.56 193 LYS A N 1
ATOM 1557 C CA . LYS A 1 193 ? -44.084 9.166 54.142 1.00 90.56 193 LYS A CA 1
ATOM 1558 C C . LYS A 1 193 ? -42.735 8.728 53.572 1.00 90.56 193 LYS A C 1
ATOM 1560 O O . LYS A 1 193 ? -42.551 8.800 52.357 1.00 90.56 193 LYS A O 1
ATOM 1565 N N . LEU A 1 194 ? -41.855 8.196 54.421 1.00 93.19 194 LEU A N 1
ATOM 1566 C CA . LEU A 1 194 ? -40.552 7.671 54.007 1.00 93.19 194 LEU A CA 1
ATOM 1567 C C . LEU A 1 194 ? -40.701 6.517 53.009 1.00 93.19 194 LEU A C 1
ATOM 1569 O O . LEU A 1 194 ? -39.994 6.481 52.009 1.00 93.19 194 LEU A O 1
ATOM 1573 N N . ASN A 1 195 ? -41.670 5.617 53.204 1.00 89.94 195 ASN A N 1
ATOM 1574 C CA . ASN A 1 195 ? -41.894 4.500 52.285 1.00 89.94 195 ASN A CA 1
ATOM 1575 C C . ASN A 1 195 ? -42.349 4.965 50.885 1.00 89.94 195 ASN A C 1
ATOM 1577 O O . ASN A 1 195 ? -41.938 4.412 49.862 1.00 89.94 195 ASN A O 1
ATOM 1581 N N . ARG A 1 196 ? -43.157 6.034 50.812 1.00 92.50 196 ARG A N 1
ATOM 1582 C CA . ARG A 1 196 ? -43.542 6.667 49.535 1.00 92.50 196 ARG A CA 1
ATOM 1583 C C . ARG A 1 196 ? -42.365 7.356 48.845 1.00 92.50 196 ARG A C 1
ATOM 1585 O O . ARG A 1 196 ? -42.307 7.375 47.618 1.00 92.50 196 ARG A O 1
ATOM 1592 N N . GLU A 1 197 ? -41.457 7.968 49.598 1.00 93.50 197 GLU A N 1
ATOM 1593 C CA . GLU A 1 197 ? -40.232 8.566 49.047 1.00 93.50 197 GLU A CA 1
ATOM 1594 C C . GLU A 1 197 ? -39.255 7.498 48.555 1.00 93.50 197 GLU A C 1
ATOM 1596 O O . GLU A 1 197 ? -38.731 7.616 47.450 1.00 93.50 197 GLU A O 1
ATOM 1601 N N . LEU A 1 198 ? -39.093 6.416 49.317 1.00 92.25 198 LEU A N 1
ATOM 1602 C CA . LEU A 1 198 ? -38.281 5.262 48.943 1.00 92.25 198 LEU A CA 1
ATOM 1603 C C . LEU A 1 198 ? -38.812 4.613 47.657 1.00 92.25 198 LEU A C 1
ATOM 1605 O O . LEU A 1 198 ? -38.037 4.330 46.748 1.00 92.25 198 LEU A O 1
ATOM 1609 N N . SER A 1 199 ? -40.134 4.469 47.528 1.00 93.88 199 SER A N 1
ATOM 1610 C CA . SER A 1 199 ? -40.768 3.965 46.300 1.00 93.88 199 SER A CA 1
ATOM 1611 C C . SER A 1 199 ? -40.476 4.864 45.090 1.00 93.88 199 SER A C 1
ATOM 1613 O O . SER A 1 199 ? -40.036 4.365 44.058 1.00 93.88 199 SER A O 1
ATOM 1615 N N . ARG A 1 200 ? -40.607 6.193 45.238 1.00 94.44 200 ARG A N 1
ATOM 1616 C CA . ARG A 1 200 ? -40.260 7.162 44.180 1.00 94.44 200 ARG A CA 1
ATOM 1617 C C . ARG A 1 200 ? -38.783 7.089 43.783 1.00 94.44 200 ARG A C 1
ATOM 1619 O O . ARG A 1 200 ? -38.463 7.103 42.599 1.00 94.44 200 ARG A O 1
ATOM 1626 N N . LYS A 1 201 ? -37.875 6.970 44.756 1.00 94.44 201 LYS A N 1
ATOM 1627 C CA . LYS A 1 201 ? -36.439 6.811 44.485 1.00 94.44 201 LYS A CA 1
ATOM 1628 C C . LYS A 1 201 ? -36.110 5.479 43.815 1.00 94.44 201 LYS A C 1
ATOM 1630 O O . LYS A 1 201 ? -35.259 5.450 42.933 1.00 94.44 201 LYS A O 1
ATOM 1635 N N . ASN A 1 202 ? -36.810 4.399 44.153 1.00 95.25 202 ASN A N 1
ATOM 1636 C CA . ASN A 1 202 ? -36.659 3.117 43.463 1.00 95.25 202 ASN A CA 1
ATOM 1637 C C . ASN A 1 202 ? -37.101 3.185 41.994 1.00 95.25 202 ASN A C 1
ATOM 1639 O O . ASN A 1 202 ? -36.440 2.599 41.137 1.00 95.25 202 ASN A O 1
ATOM 1643 N N . GLU A 1 203 ? -38.183 3.903 41.690 1.00 95.75 203 GLU A N 1
ATOM 1644 C CA . GLU A 1 203 ? -38.624 4.137 40.310 1.00 95.75 203 GLU A CA 1
ATOM 1645 C C . GLU A 1 203 ? -37.602 4.971 39.522 1.00 95.75 203 GLU A C 1
ATOM 1647 O O . GLU A 1 203 ? -37.251 4.601 38.402 1.00 95.75 203 GLU A O 1
ATOM 1652 N N . GLU A 1 204 ? -37.052 6.028 40.128 1.00 96.31 204 GLU A N 1
ATOM 1653 C CA . GLU A 1 204 ? -35.983 6.849 39.536 1.00 96.31 204 GLU A CA 1
ATOM 1654 C C . GLU A 1 204 ? -34.722 6.015 39.248 1.00 96.31 204 GLU A C 1
ATOM 1656 O O . GLU A 1 204 ? -34.181 6.057 38.143 1.00 96.31 204 GLU A O 1
ATOM 1661 N N . ILE A 1 205 ? -34.297 5.173 40.198 1.00 95.19 205 ILE A N 1
ATOM 1662 C CA . ILE A 1 205 ? -33.175 4.240 40.010 1.00 95.19 205 ILE A CA 1
ATOM 1663 C C . ILE A 1 205 ? -33.460 3.264 38.864 1.00 95.19 205 ILE A C 1
ATOM 1665 O O . ILE A 1 205 ? -32.563 2.965 38.077 1.00 95.19 205 ILE A O 1
ATOM 1669 N N . LYS A 1 206 ? -34.691 2.753 38.752 1.00 97.56 206 LYS A N 1
ATOM 1670 C CA . LYS A 1 206 ? -35.075 1.832 37.675 1.00 97.56 206 LYS A CA 1
ATOM 1671 C C . LYS A 1 206 ? -35.018 2.515 36.307 1.00 97.56 206 LYS A C 1
ATOM 1673 O O . LYS A 1 206 ? -34.485 1.930 35.370 1.00 97.56 206 LYS A O 1
ATOM 1678 N N . TYR A 1 207 ? -35.513 3.747 36.206 1.00 97.44 207 TYR A N 1
ATOM 1679 C CA . TYR A 1 207 ? -35.442 4.546 34.983 1.00 97.44 207 TYR A CA 1
ATOM 1680 C C . TYR A 1 207 ? -33.991 4.807 34.555 1.00 97.44 207 TYR A C 1
ATOM 1682 O O . TYR A 1 207 ? -33.627 4.534 33.413 1.00 97.44 207 TYR A O 1
ATOM 1690 N N . LEU A 1 208 ? -33.137 5.245 35.486 1.00 97.12 208 LEU A N 1
ATOM 1691 C CA . LEU A 1 208 ? -31.720 5.492 35.205 1.00 97.12 208 LEU A CA 1
ATOM 1692 C C . LEU A 1 208 ? -30.974 4.216 34.792 1.00 97.12 208 LEU A C 1
ATOM 1694 O O . LEU A 1 208 ? -30.152 4.262 33.882 1.00 97.12 208 LEU A O 1
ATOM 1698 N N . LYS A 1 209 ? -31.279 3.068 35.410 1.00 96.62 209 LYS A N 1
ATOM 1699 C CA . LYS A 1 209 ? -30.711 1.770 35.008 1.00 96.62 209 LYS A CA 1
ATOM 1700 C C . LYS A 1 209 ? -31.096 1.378 33.584 1.00 96.62 209 LYS A C 1
ATOM 1702 O O . LYS A 1 209 ? -30.245 0.875 32.861 1.00 96.62 209 LYS A O 1
ATOM 1707 N N . ASN A 1 210 ? -32.343 1.620 33.180 1.00 97.75 210 ASN A N 1
ATOM 1708 C CA . ASN A 1 210 ? -32.775 1.341 31.811 1.00 97.75 210 ASN A CA 1
ATOM 1709 C C . ASN A 1 210 ? -32.012 2.210 30.801 1.00 97.75 210 ASN A C 1
ATOM 1711 O O . ASN A 1 210 ? -31.467 1.674 29.842 1.00 97.75 210 ASN A O 1
ATOM 1715 N N . ILE A 1 211 ? -31.878 3.514 31.063 1.00 97.69 211 ILE A N 1
ATOM 1716 C CA . ILE A 1 211 ? -31.091 4.415 30.205 1.00 97.69 211 ILE A CA 1
ATOM 1717 C C . ILE A 1 211 ? -29.633 3.958 30.105 1.00 97.69 211 ILE A C 1
ATOM 1719 O O . ILE A 1 211 ? -29.069 3.924 29.015 1.00 97.69 211 ILE A O 1
ATOM 1723 N N . LEU A 1 212 ? -29.015 3.587 31.231 1.00 95.25 212 LEU A N 1
ATOM 1724 C CA . LEU A 1 212 ? -27.650 3.061 31.222 1.00 95.25 212 LEU A CA 1
ATOM 1725 C C . LEU A 1 212 ? -27.546 1.801 30.357 1.00 95.25 212 LEU A C 1
ATOM 1727 O O . LEU A 1 212 ? -26.632 1.718 29.546 1.00 95.25 212 LEU A O 1
ATOM 1731 N N . SER A 1 213 ? -28.510 0.880 30.450 1.00 97.06 213 SER A N 1
ATOM 1732 C CA . SER A 1 213 ? -28.512 -0.328 29.617 1.00 97.06 213 SER A CA 1
ATOM 1733 C C . SER A 1 213 ? -28.672 -0.034 28.119 1.00 97.06 213 SER A C 1
ATOM 1735 O O . SER A 1 213 ? -28.055 -0.704 27.294 1.00 97.06 213 SER A O 1
ATOM 1737 N N . GLU A 1 214 ? -29.447 0.990 27.751 1.00 97.56 214 GLU A N 1
ATOM 1738 C CA . GLU A 1 214 ? -29.591 1.434 26.358 1.00 97.56 214 GLU A CA 1
ATOM 1739 C C . GLU A 1 214 ? -28.292 2.063 25.834 1.00 97.56 214 GLU A C 1
ATOM 1741 O O . GLU A 1 214 ? -27.863 1.776 24.712 1.00 97.56 214 GLU A O 1
ATOM 1746 N N . TYR A 1 215 ? -27.621 2.884 26.652 1.00 96.50 215 TYR A N 1
ATOM 1747 C CA . TYR A 1 215 ? -26.315 3.438 26.295 1.00 96.50 215 TYR A CA 1
ATOM 1748 C C . TYR A 1 215 ? -25.236 2.362 26.197 1.00 96.50 215 TYR A C 1
ATOM 1750 O O . TYR A 1 215 ? -24.450 2.405 25.257 1.00 96.50 215 TYR A O 1
ATOM 1758 N N . GLU A 1 216 ? -25.214 1.379 27.096 1.00 95.56 216 GLU A N 1
ATOM 1759 C CA . GLU A 1 216 ? -24.296 0.237 27.023 1.00 95.56 216 GLU A CA 1
ATOM 1760 C C . GLU A 1 216 ? -24.495 -0.552 25.723 1.00 95.56 216 GLU A C 1
ATOM 1762 O O . GLU A 1 216 ? -23.525 -0.802 25.014 1.00 95.56 216 GLU A O 1
ATOM 1767 N N . GLN A 1 217 ? -25.743 -0.857 25.347 1.00 97.00 217 GLN A N 1
ATOM 1768 C CA . GLN A 1 217 ? -26.046 -1.513 24.067 1.00 97.00 217 GLN A CA 1
ATOM 1769 C C . GLN A 1 217 ? -25.597 -0.679 22.864 1.00 97.00 217 GLN A C 1
ATOM 1771 O O . GLN A 1 217 ? -25.024 -1.215 21.916 1.00 97.00 217 GLN A O 1
ATOM 1776 N N . THR A 1 218 ? -25.832 0.635 22.904 1.00 97.62 218 THR A N 1
ATOM 1777 C CA . THR A 1 218 ? -25.420 1.548 21.830 1.00 97.62 218 THR A CA 1
ATOM 1778 C C . THR A 1 218 ? -23.898 1.606 21.709 1.00 97.62 218 THR A C 1
ATOM 1780 O O . THR A 1 218 ? -23.370 1.555 20.601 1.00 97.62 218 THR A O 1
ATOM 1783 N N . ILE A 1 219 ? -23.181 1.677 22.834 1.00 95.50 219 ILE A N 1
ATOM 1784 C CA . ILE A 1 219 ? -21.714 1.660 22.870 1.00 95.50 219 ILE A CA 1
ATOM 1785 C C . ILE A 1 219 ? -21.192 0.344 22.296 1.00 95.50 219 ILE A C 1
ATOM 1787 O O . ILE A 1 219 ? -20.357 0.388 21.398 1.00 95.50 219 ILE A O 1
ATOM 1791 N N . SER A 1 220 ? -21.722 -0.805 22.729 1.00 94.31 220 SER A N 1
ATOM 1792 C CA . SER A 1 220 ? -21.311 -2.109 22.194 1.00 94.31 220 SER A CA 1
ATOM 1793 C C . SER A 1 220 ? -21.532 -2.208 20.684 1.00 94.31 220 SER A C 1
ATOM 1795 O O . SER A 1 220 ? -20.649 -2.667 19.966 1.00 94.31 220 SER A O 1
ATOM 1797 N N . HIS A 1 221 ? -22.664 -1.714 20.177 1.00 95.75 221 HIS A N 1
ATOM 1798 C CA . HIS A 1 221 ? -22.925 -1.699 18.739 1.00 95.75 221 HIS A CA 1
ATOM 1799 C C . HIS A 1 221 ? -21.925 -0.820 17.969 1.00 95.75 221 HIS A C 1
ATOM 1801 O O . HIS A 1 221 ? -21.383 -1.246 16.952 1.00 95.75 221 HIS A O 1
ATOM 1807 N N . LEU A 1 222 ? -21.627 0.383 18.472 1.00 96.12 222 LEU A N 1
ATOM 1808 C CA . LEU A 1 222 ? -20.641 1.276 17.856 1.00 96.12 222 LEU A CA 1
ATOM 1809 C C . LEU A 1 222 ? -19.220 0.692 17.903 1.00 96.12 222 LEU A C 1
ATOM 1811 O O . LEU A 1 222 ? -18.456 0.847 16.951 1.00 96.12 222 LEU A O 1
ATOM 1815 N N . GLU A 1 223 ? -18.851 0.009 18.986 1.00 92.38 223 GLU A N 1
ATOM 1816 C CA . GLU A 1 223 ? -17.569 -0.694 19.097 1.00 92.38 223 GLU A CA 1
ATOM 1817 C C . GLU A 1 223 ? -17.459 -1.824 18.063 1.00 92.38 223 GLU A C 1
ATOM 1819 O O . GLU A 1 223 ? -16.430 -1.946 17.392 1.00 92.38 223 GLU A O 1
ATOM 1824 N N . GLU A 1 224 ? -18.528 -2.602 17.870 1.00 93.12 224 GLU A N 1
ATOM 1825 C CA . GLU A 1 224 ? -18.605 -3.624 16.823 1.00 93.12 224 GLU A CA 1
ATOM 1826 C C . GLU A 1 224 ? -18.468 -3.017 15.420 1.00 93.12 224 GLU A C 1
ATOM 1828 O O . GLU A 1 224 ? -17.694 -3.529 14.607 1.00 93.12 224 GLU A O 1
ATOM 1833 N N . GLU A 1 225 ? -19.158 -1.910 15.134 1.00 94.94 225 GLU A N 1
ATOM 1834 C CA . GLU A 1 225 ? -19.048 -1.207 13.850 1.00 94.94 225 GLU A CA 1
ATOM 1835 C C . GLU A 1 225 ? -17.622 -0.710 13.583 1.00 94.94 225 GLU A C 1
ATOM 1837 O O . GLU A 1 225 ? -17.112 -0.874 12.472 1.00 94.94 225 GLU A O 1
ATOM 1842 N N . ILE A 1 226 ? -16.941 -0.147 14.588 1.00 90.62 226 ILE A N 1
ATOM 1843 C CA . ILE A 1 226 ? -15.550 0.314 14.461 1.00 90.62 226 ILE A CA 1
ATOM 1844 C C . ILE A 1 226 ? -14.622 -0.856 14.120 1.00 90.62 226 ILE A C 1
ATOM 1846 O O . ILE A 1 226 ? -13.773 -0.735 13.231 1.00 90.62 226 ILE A O 1
ATOM 1850 N N . VAL A 1 227 ? -14.787 -2.000 14.790 1.00 88.75 227 VAL A N 1
ATOM 1851 C CA . VAL A 1 227 ? -13.988 -3.203 14.514 1.00 88.75 227 VAL A CA 1
ATOM 1852 C C . VAL A 1 227 ? -14.255 -3.722 13.100 1.00 88.75 227 VAL A C 1
ATOM 1854 O O . VAL A 1 227 ? -13.305 -4.007 12.369 1.00 88.75 227 VAL A O 1
ATOM 1857 N N . GLN A 1 228 ? -15.519 -3.794 12.679 1.00 90.50 228 GLN A N 1
ATOM 1858 C CA . GLN A 1 228 ? -15.891 -4.231 11.329 1.00 90.50 228 GLN A CA 1
ATOM 1859 C C . GLN A 1 228 ? -15.335 -3.297 10.245 1.00 90.50 228 GLN A C 1
ATOM 1861 O O . GLN A 1 228 ? -14.789 -3.765 9.243 1.00 90.50 228 GLN A O 1
ATOM 1866 N N . GLN A 1 229 ? -15.417 -1.978 10.446 1.00 90.06 229 GLN A N 1
ATOM 1867 C CA . GLN A 1 229 ? -14.825 -0.998 9.532 1.00 90.06 229 GLN A CA 1
ATOM 1868 C C . GLN A 1 229 ? -13.303 -1.157 9.450 1.00 90.06 229 GLN A C 1
ATOM 1870 O O . GLN A 1 229 ? -12.743 -1.150 8.351 1.00 90.06 229 GLN A O 1
ATOM 1875 N N . GLY A 1 230 ? -12.632 -1.352 10.590 1.00 87.94 230 GLY A N 1
ATOM 1876 C CA . GLY A 1 230 ? -11.196 -1.623 10.644 1.00 87.94 230 GLY A CA 1
ATOM 1877 C C . GLY A 1 230 ? -10.808 -2.854 9.822 1.00 87.94 230 GLY A C 1
ATOM 1878 O O . GLY A 1 230 ? -9.946 -2.763 8.947 1.00 87.94 230 GLY A O 1
ATOM 1879 N N . GLN A 1 231 ? -11.510 -3.972 10.026 1.00 87.19 231 GLN A N 1
ATOM 1880 C CA . GLN A 1 231 ? -11.300 -5.211 9.268 1.00 87.19 231 GLN A CA 1
ATOM 1881 C C . GLN A 1 231 ? -11.501 -5.006 7.762 1.00 87.19 231 GLN A C 1
ATOM 1883 O O . GLN A 1 231 ? -10.647 -5.396 6.967 1.00 87.19 231 GLN A O 1
ATOM 1888 N N . PHE A 1 232 ? -12.574 -4.323 7.356 1.00 89.38 232 PHE A N 1
ATOM 1889 C CA . PHE A 1 232 ? -12.840 -4.038 5.946 1.00 89.38 232 PHE A CA 1
ATOM 1890 C C . PHE A 1 232 ? -11.721 -3.214 5.288 1.00 89.38 232 PHE A C 1
ATOM 1892 O O . PHE A 1 232 ? -11.312 -3.485 4.153 1.00 89.38 232 PHE A O 1
ATOM 1899 N N . HIS A 1 233 ? -11.202 -2.202 5.988 1.00 87.81 233 HIS A N 1
ATOM 1900 C CA . HIS A 1 233 ? -10.089 -1.397 5.489 1.00 87.81 233 HIS A CA 1
ATOM 1901 C C . HIS A 1 233 ? -8.794 -2.208 5.376 1.00 87.81 233 HIS A C 1
ATOM 1903 O O . HIS A 1 233 ? -8.105 -2.092 4.358 1.00 87.81 233 HIS A O 1
ATOM 1909 N N . GLU A 1 234 ? -8.486 -3.055 6.361 1.00 86.62 234 GLU A N 1
ATOM 1910 C CA . GLU A 1 234 ? -7.332 -3.958 6.312 1.00 86.62 234 GLU A CA 1
ATOM 1911 C C . GLU A 1 234 ? -7.439 -4.950 5.147 1.00 86.62 234 GLU A C 1
ATOM 1913 O O . GLU A 1 234 ? -6.506 -5.075 4.351 1.00 86.62 234 GLU A O 1
ATOM 1918 N N . GLU A 1 235 ? -8.589 -5.598 4.963 1.00 88.25 235 GLU A N 1
ATOM 1919 C CA . GLU A 1 235 ? -8.827 -6.524 3.851 1.00 88.25 235 GLU A CA 1
ATOM 1920 C C . GLU A 1 235 ? -8.670 -5.844 2.489 1.00 88.25 235 GLU A C 1
ATOM 1922 O O . GLU A 1 235 ? -8.014 -6.377 1.584 1.00 88.25 235 GLU A O 1
ATOM 1927 N N . ARG A 1 236 ? -9.229 -4.637 2.341 1.00 90.19 236 ARG A N 1
ATOM 1928 C CA . ARG A 1 236 ? -9.093 -3.846 1.117 1.00 90.19 236 ARG A CA 1
ATOM 1929 C C . ARG A 1 236 ? -7.635 -3.480 0.863 1.00 90.19 236 ARG A C 1
ATOM 1931 O O . ARG A 1 236 ? -7.176 -3.634 -0.270 1.00 90.19 236 ARG A O 1
ATOM 1938 N N . GLN A 1 237 ? -6.898 -3.055 1.888 1.00 86.31 237 GLN A N 1
ATOM 1939 C CA . GLN A 1 237 ? -5.470 -2.762 1.767 1.00 86.31 237 GLN A CA 1
ATOM 1940 C C . GLN A 1 237 ? -4.685 -4.007 1.338 1.00 86.31 237 GLN A C 1
ATOM 1942 O O . GLN A 1 237 ? -3.864 -3.947 0.425 1.00 86.31 237 GLN A O 1
ATOM 1947 N N . MET A 1 238 ? -4.990 -5.163 1.924 1.00 84.88 238 MET A N 1
ATOM 1948 C CA . MET A 1 238 ? -4.357 -6.433 1.575 1.00 84.88 238 MET A CA 1
ATOM 1949 C C . MET A 1 238 ? -4.670 -6.876 0.141 1.00 84.88 238 MET A C 1
ATOM 1951 O O . MET A 1 238 ? -3.803 -7.430 -0.540 1.00 84.88 238 MET A O 1
ATOM 1955 N N . ALA A 1 239 ? -5.886 -6.630 -0.350 1.00 89.38 239 ALA A N 1
ATOM 1956 C CA . ALA A 1 239 ? -6.258 -6.892 -1.739 1.00 89.38 239 ALA A CA 1
ATOM 1957 C C . ALA A 1 239 ? -5.507 -5.975 -2.720 1.00 89.38 239 ALA A C 1
ATOM 1959 O O . ALA A 1 239 ? -5.025 -6.445 -3.754 1.00 89.38 239 ALA A O 1
ATOM 1960 N N . TRP A 1 240 ? -5.361 -4.691 -2.378 1.00 87.38 240 TRP A N 1
ATOM 1961 C CA . TRP A 1 240 ? -4.574 -3.729 -3.154 1.00 87.38 240 TRP A CA 1
ATOM 1962 C C . TRP A 1 240 ? -3.103 -4.138 -3.227 1.00 87.38 240 TRP A C 1
ATOM 1964 O O . TRP A 1 240 ? -2.558 -4.249 -4.325 1.00 87.38 240 TRP A O 1
ATOM 1974 N N . ASP A 1 241 ? -2.497 -4.478 -2.089 1.00 86.69 241 ASP A N 1
ATOM 1975 C CA . ASP A 1 241 ? -1.102 -4.917 -2.020 1.00 86.69 241 ASP A CA 1
ATOM 1976 C C . ASP A 1 241 ? -0.875 -6.213 -2.837 1.00 86.69 241 ASP A C 1
ATOM 1978 O O . ASP A 1 241 ? 0.160 -6.380 -3.482 1.00 86.69 241 ASP A O 1
ATOM 1982 N N . LYS A 1 242 ? -1.842 -7.146 -2.859 1.00 87.12 242 LYS A N 1
ATOM 1983 C CA . LYS A 1 242 ? -1.784 -8.343 -3.726 1.00 87.12 242 LYS A CA 1
ATOM 1984 C C . LYS A 1 242 ? -1.835 -7.978 -5.210 1.00 87.12 242 LYS A C 1
ATOM 1986 O O . LYS A 1 242 ? -1.074 -8.537 -6.001 1.00 87.12 242 LYS A O 1
ATOM 1991 N N . ARG A 1 243 ? -2.728 -7.061 -5.598 1.00 91.62 243 ARG A N 1
ATOM 1992 C CA . ARG A 1 243 ? -2.858 -6.608 -6.990 1.00 91.62 243 ARG A CA 1
ATOM 1993 C C . ARG A 1 243 ? -1.595 -5.898 -7.467 1.00 91.62 243 ARG A C 1
ATOM 1995 O O . ARG A 1 243 ? -1.183 -6.119 -8.601 1.00 91.62 243 ARG A O 1
ATOM 2002 N N . GLU A 1 244 ? -0.984 -5.086 -6.613 1.00 85.06 244 GLU A N 1
ATOM 2003 C CA . GLU A 1 244 ? 0.250 -4.369 -6.927 1.00 85.06 244 GLU A CA 1
ATOM 2004 C C . GLU A 1 244 ? 1.420 -5.330 -7.183 1.00 85.06 244 GLU A C 1
ATOM 2006 O O . GLU A 1 244 ? 2.090 -5.208 -8.206 1.00 85.06 244 GLU A O 1
ATOM 2011 N N . VAL A 1 245 ? 1.593 -6.358 -6.344 1.00 87.19 245 VAL A N 1
ATOM 2012 C CA . VAL A 1 245 ? 2.608 -7.407 -6.562 1.00 87.19 245 VAL A CA 1
ATOM 2013 C C . VAL A 1 245 ? 2.394 -8.145 -7.888 1.00 87.19 245 VAL A C 1
ATOM 2015 O O . VAL A 1 245 ? 3.355 -8.480 -8.579 1.00 87.19 245 VAL A O 1
ATOM 2018 N N . GLU A 1 246 ? 1.145 -8.407 -8.272 1.00 89.94 246 GLU A N 1
ATOM 2019 C CA . GLU A 1 246 ? 0.852 -9.068 -9.547 1.00 89.94 246 GLU A CA 1
ATOM 2020 C C . GLU A 1 246 ? 1.181 -8.173 -10.752 1.00 89.94 246 GLU A C 1
ATOM 2022 O O . GLU A 1 246 ? 1.750 -8.645 -11.735 1.00 89.94 246 GLU A O 1
ATOM 2027 N N . LEU A 1 247 ? 0.890 -6.872 -10.668 1.00 88.00 247 LEU A N 1
ATOM 2028 C CA . LEU A 1 247 ? 1.282 -5.909 -11.701 1.00 88.00 247 LEU A CA 1
ATOM 2029 C C . LEU A 1 247 ? 2.808 -5.801 -11.829 1.00 88.00 247 LEU A C 1
ATOM 2031 O O . LEU A 1 247 ? 3.321 -5.746 -12.944 1.00 88.00 247 LEU A O 1
ATOM 2035 N N . GLU A 1 248 ? 3.545 -5.837 -10.718 1.00 85.25 248 GLU A N 1
ATOM 2036 C CA . GLU A 1 248 ? 5.013 -5.864 -10.741 1.00 85.25 248 GLU A CA 1
ATOM 2037 C C . GLU A 1 248 ? 5.564 -7.106 -11.436 1.00 85.25 248 GLU A C 1
ATOM 2039 O O . GLU A 1 248 ? 6.479 -6.997 -12.249 1.00 85.25 248 GLU A O 1
ATOM 2044 N N . ARG A 1 249 ? 4.988 -8.284 -11.168 1.00 89.50 249 ARG A N 1
ATOM 2045 C CA . ARG A 1 249 ? 5.372 -9.520 -11.866 1.00 89.50 249 ARG A CA 1
ATOM 2046 C C . ARG A 1 249 ? 5.146 -9.407 -13.367 1.00 89.50 249 ARG A C 1
ATOM 2048 O O . ARG A 1 249 ? 5.997 -9.833 -14.141 1.00 89.50 249 ARG A O 1
ATOM 2055 N N . GLN A 1 250 ? 4.026 -8.817 -13.784 1.00 90.56 250 GLN A N 1
ATOM 2056 C CA . GLN A 1 250 ? 3.746 -8.587 -15.201 1.00 90.56 250 GLN A CA 1
ATOM 2057 C C . GLN A 1 250 ? 4.766 -7.636 -15.830 1.00 90.56 250 GLN A C 1
ATOM 2059 O O . GLN A 1 250 ? 5.277 -7.930 -16.908 1.00 90.56 250 GLN A O 1
ATOM 2064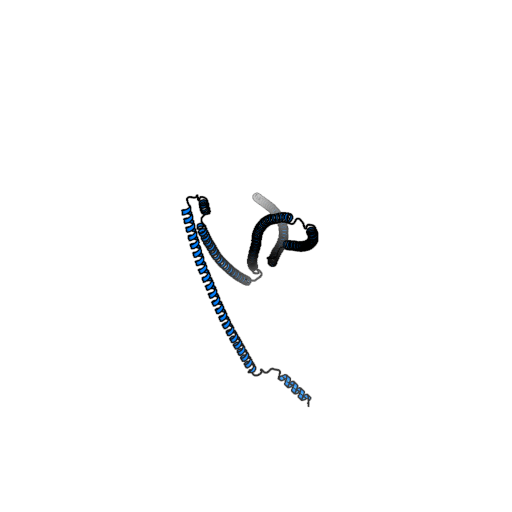 N N . LEU A 1 251 ? 5.110 -6.537 -15.153 1.00 86.19 251 LEU A N 1
ATOM 2065 C CA . LEU A 1 251 ? 6.152 -5.617 -15.615 1.00 86.19 251 LEU A CA 1
ATOM 2066 C C . LEU A 1 251 ? 7.519 -6.301 -15.725 1.00 86.19 251 LEU A C 1
ATOM 2068 O O . LEU A 1 251 ? 8.194 -6.120 -16.732 1.00 86.19 251 LEU A O 1
ATOM 2072 N N . ASP A 1 252 ? 7.902 -7.129 -14.750 1.00 88.38 252 ASP A N 1
ATOM 2073 C CA . ASP A 1 252 ? 9.162 -7.880 -14.794 1.00 88.38 252 ASP A CA 1
ATOM 2074 C C . ASP A 1 252 ? 9.189 -8.878 -15.977 1.00 88.38 252 ASP A C 1
ATOM 2076 O O . ASP A 1 252 ? 10.222 -9.033 -16.635 1.00 88.38 252 ASP A O 1
ATOM 2080 N N . ILE A 1 253 ? 8.051 -9.502 -16.317 1.00 89.69 253 ILE A N 1
ATOM 2081 C CA . ILE A 1 253 ? 7.920 -10.353 -17.514 1.00 89.69 253 ILE A CA 1
ATOM 2082 C C . ILE A 1 253 ? 8.094 -9.528 -18.797 1.00 89.69 253 ILE A C 1
ATOM 2084 O O . ILE A 1 253 ? 8.840 -9.940 -19.687 1.00 89.69 253 ILE A O 1
ATOM 2088 N N . TYR A 1 254 ? 7.436 -8.371 -18.906 1.00 85.81 254 TYR A N 1
ATOM 2089 C CA . TYR A 1 254 ? 7.565 -7.499 -20.078 1.00 85.81 254 TYR A CA 1
ATOM 2090 C C . TYR A 1 254 ? 8.982 -6.938 -20.235 1.00 85.81 254 TYR A C 1
ATOM 2092 O O . TYR A 1 254 ? 9.509 -6.915 -21.348 1.00 85.81 254 TYR A O 1
ATOM 2100 N N . ASP A 1 255 ? 9.629 -6.540 -19.139 1.00 84.44 255 ASP A N 1
ATOM 2101 C CA . ASP A 1 255 ? 11.019 -6.079 -19.143 1.00 84.44 255 ASP A CA 1
ATOM 2102 C C . ASP A 1 255 ? 11.962 -7.194 -19.619 1.00 84.44 255 ASP A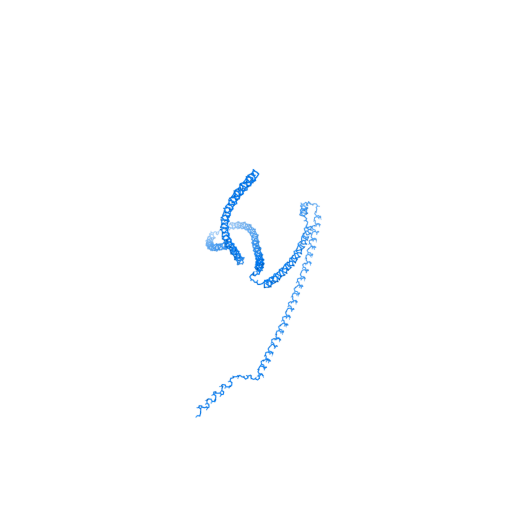 C 1
ATOM 2104 O O . ASP A 1 255 ? 12.822 -6.951 -20.469 1.00 84.44 255 ASP A O 1
ATOM 2108 N N . SER A 1 256 ? 11.765 -8.431 -19.149 1.00 87.06 256 SER A N 1
ATOM 2109 C CA . SER A 1 256 ? 12.533 -9.593 -19.615 1.00 87.06 256 SER A CA 1
ATOM 2110 C C . SER A 1 256 ? 12.317 -9.863 -21.109 1.00 87.06 256 SER A C 1
ATOM 2112 O O . SER A 1 256 ? 13.282 -10.055 -21.850 1.00 87.06 256 SER A O 1
ATOM 2114 N N . GLN A 1 257 ? 11.070 -9.810 -21.590 1.00 86.19 257 GLN A N 1
ATOM 2115 C CA . GLN A 1 257 ? 10.765 -9.950 -23.018 1.00 86.19 257 GLN A CA 1
ATOM 2116 C C . GLN A 1 257 ? 11.444 -8.859 -23.852 1.00 86.19 257 GLN A C 1
ATOM 2118 O O . GLN A 1 257 ? 12.060 -9.162 -24.874 1.00 86.19 257 GLN A O 1
ATOM 2123 N N . LYS A 1 258 ? 11.396 -7.602 -23.399 1.00 82.00 258 LYS A N 1
ATOM 2124 C CA . LYS A 1 258 ? 12.062 -6.477 -24.062 1.00 82.00 258 LYS A CA 1
ATOM 2125 C C . LYS A 1 258 ? 13.577 -6.669 -24.114 1.00 82.00 258 LYS A C 1
ATOM 2127 O O . LYS A 1 258 ? 14.171 -6.452 -25.167 1.00 82.00 258 LYS A O 1
ATOM 2132 N N . GLN A 1 259 ? 14.205 -7.087 -23.015 1.00 85.06 259 GLN A N 1
ATOM 2133 C CA . GLN A 1 259 ? 15.642 -7.378 -22.991 1.00 85.06 259 GLN A CA 1
ATOM 2134 C C . GLN A 1 259 ? 16.007 -8.512 -23.955 1.00 85.06 259 GLN A C 1
ATOM 2136 O O . GLN A 1 259 ? 16.987 -8.395 -24.688 1.00 85.06 259 GLN A O 1
ATOM 2141 N N . ASN A 1 260 ? 15.187 -9.562 -24.033 1.00 84.38 260 ASN A N 1
ATOM 2142 C CA . ASN A 1 260 ? 15.390 -10.649 -24.989 1.00 84.38 260 ASN A CA 1
ATOM 2143 C C . ASN A 1 260 ? 15.306 -10.150 -26.444 1.00 84.38 260 ASN A C 1
ATOM 2145 O O . ASN A 1 260 ? 16.175 -10.485 -27.251 1.00 84.38 260 ASN A O 1
ATOM 2149 N N . ILE A 1 261 ? 14.328 -9.298 -26.776 1.00 81.62 261 ILE A N 1
ATOM 2150 C CA . ILE A 1 261 ? 14.200 -8.679 -28.110 1.00 81.62 261 ILE A CA 1
ATOM 2151 C C . ILE A 1 261 ? 15.415 -7.796 -28.428 1.00 81.62 261 ILE A C 1
ATOM 2153 O O . ILE A 1 261 ? 15.991 -7.907 -29.506 1.00 81.62 261 ILE A O 1
ATOM 2157 N N . LEU A 1 262 ? 15.858 -6.959 -27.487 1.00 77.94 262 LEU A N 1
ATOM 2158 C CA . LEU A 1 262 ? 17.048 -6.124 -27.684 1.00 77.94 262 LEU A CA 1
ATOM 2159 C C . LEU A 1 262 ? 18.309 -6.974 -27.886 1.00 77.94 262 LEU A C 1
ATOM 2161 O O . LEU A 1 262 ? 19.082 -6.713 -28.802 1.00 77.94 262 LEU A O 1
ATOM 2165 N N . SER A 1 263 ? 18.484 -8.037 -27.096 1.00 79.56 263 SER A N 1
ATOM 2166 C CA . SER A 1 263 ? 19.630 -8.945 -27.227 1.00 79.56 263 SER A CA 1
ATOM 2167 C C . SER A 1 263 ? 19.639 -9.707 -28.558 1.00 79.56 263 SER A C 1
ATOM 2169 O O . SER A 1 263 ? 20.698 -9.948 -29.132 1.00 79.56 263 SER A O 1
ATOM 2171 N N . THR A 1 264 ? 18.465 -10.080 -29.077 1.00 77.69 264 THR A N 1
ATOM 2172 C CA . THR A 1 264 ? 18.335 -10.771 -30.370 1.00 77.69 264 THR A CA 1
ATOM 2173 C C . THR A 1 264 ? 18.546 -9.811 -31.537 1.00 77.69 264 THR A C 1
ATOM 2175 O O . THR A 1 264 ? 19.244 -10.166 -32.483 1.00 77.69 264 THR A O 1
ATOM 2178 N N . ALA A 1 265 ? 18.048 -8.575 -31.440 1.00 73.69 265 ALA A N 1
ATOM 2179 C CA . ALA A 1 265 ? 18.324 -7.516 -32.407 1.00 73.69 265 ALA A CA 1
ATOM 2180 C C . ALA A 1 265 ? 19.817 -7.146 -32.452 1.00 73.69 265 ALA A C 1
ATOM 2182 O O . ALA A 1 265 ? 20.369 -6.977 -33.536 1.00 73.69 265 ALA A O 1
ATOM 2183 N N . GLN A 1 266 ? 20.491 -7.081 -31.300 1.00 75.12 266 GLN A N 1
ATOM 2184 C CA . GLN A 1 266 ? 21.929 -6.819 -31.237 1.00 75.12 266 GLN A CA 1
ATOM 2185 C C . GLN A 1 266 ? 22.738 -7.938 -31.913 1.00 75.12 266 GLN A C 1
ATOM 2187 O O . GLN A 1 266 ? 23.546 -7.652 -32.793 1.00 75.12 266 GLN A O 1
ATOM 2192 N N . LYS A 1 267 ? 22.440 -9.209 -31.605 1.00 77.25 267 LYS A N 1
ATOM 2193 C CA . LYS A 1 267 ? 23.048 -10.372 -32.284 1.00 77.25 267 LYS A CA 1
ATOM 2194 C C . LYS A 1 267 ? 22.803 -10.360 -33.794 1.00 77.25 267 LYS A C 1
ATOM 2196 O O . LYS A 1 267 ? 23.692 -10.699 -34.570 1.00 77.25 267 LYS A O 1
ATOM 2201 N N . PHE A 1 268 ? 21.603 -9.960 -34.220 1.00 69.31 268 PHE A N 1
ATOM 2202 C CA . PHE A 1 268 ? 21.283 -9.805 -35.637 1.00 69.31 268 PHE A CA 1
ATOM 2203 C C . PHE A 1 268 ? 22.127 -8.706 -36.292 1.00 69.31 268 PHE A C 1
ATOM 2205 O O . PHE A 1 268 ? 22.614 -8.903 -37.400 1.00 69.31 268 PHE A O 1
ATOM 2212 N N . ASN A 1 269 ? 22.337 -7.575 -35.614 1.00 69.81 269 ASN A N 1
ATOM 2213 C CA . ASN A 1 269 ? 23.118 -6.459 -36.146 1.00 69.81 269 ASN A CA 1
ATOM 2214 C C . ASN A 1 269 ? 24.621 -6.791 -36.230 1.00 69.81 269 ASN A C 1
ATOM 2216 O O . ASN A 1 269 ? 25.270 -6.490 -37.229 1.00 69.81 269 ASN A O 1
ATOM 2220 N N . GLU A 1 270 ? 25.154 -7.501 -35.233 1.00 72.31 270 GLU A N 1
ATOM 2221 C CA . GLU A 1 270 ? 26.526 -8.032 -35.229 1.00 72.31 270 GLU A CA 1
ATOM 2222 C C . GLU A 1 270 ? 26.752 -9.040 -36.377 1.00 72.31 270 GLU A C 1
ATOM 2224 O O . GLU A 1 270 ? 27.758 -8.975 -37.086 1.00 72.31 270 GLU A O 1
ATOM 2229 N N . ALA A 1 271 ? 25.774 -9.914 -36.642 1.00 64.69 271 ALA A N 1
ATOM 2230 C CA . ALA A 1 271 ? 25.780 -10.815 -37.800 1.00 64.69 271 ALA A CA 1
ATOM 2231 C C . ALA A 1 271 ? 25.488 -10.098 -39.138 1.00 64.69 271 ALA A C 1
ATOM 2233 O O . ALA A 1 271 ? 25.777 -10.619 -40.218 1.00 64.69 271 ALA A O 1
ATOM 2234 N N . ALA A 1 272 ? 24.889 -8.903 -39.102 1.00 57.25 272 ALA A N 1
ATOM 2235 C CA . ALA A 1 272 ? 24.590 -8.113 -40.289 1.00 57.25 272 ALA A CA 1
ATOM 2236 C C . ALA A 1 272 ? 25.774 -7.269 -40.768 1.00 57.25 272 ALA A C 1
ATOM 2238 O O . ALA A 1 272 ? 25.911 -7.111 -41.983 1.00 57.25 272 ALA A O 1
ATOM 2239 N N . GLY A 1 273 ? 26.610 -6.782 -39.845 1.00 57.88 273 GLY A N 1
ATOM 2240 C CA . GLY A 1 273 ? 27.771 -5.926 -40.111 1.00 57.88 273 GLY A CA 1
ATOM 2241 C C . GLY A 1 273 ? 29.046 -6.650 -40.560 1.00 57.88 273 GLY A C 1
ATOM 2242 O O . GLY A 1 273 ? 30.022 -5.996 -40.919 1.00 57.88 273 GLY A O 1
ATOM 2243 N N . THR A 1 274 ? 29.065 -7.984 -40.576 1.00 59.34 274 THR A N 1
ATOM 2244 C CA . THR A 1 274 ? 30.204 -8.770 -41.070 1.00 59.34 274 THR A CA 1
ATOM 2245 C C . THR A 1 274 ? 30.187 -8.824 -42.602 1.00 59.34 274 THR A C 1
ATOM 2247 O O . THR A 1 274 ? 29.496 -9.637 -43.214 1.00 59.34 274 THR A O 1
ATOM 2250 N N . VAL A 1 275 ? 30.935 -7.925 -43.244 1.00 60.53 275 VAL A N 1
ATOM 2251 C CA . VAL A 1 275 ? 31.255 -8.012 -44.679 1.00 60.53 275 VAL A CA 1
ATOM 2252 C C . VAL A 1 275 ? 32.368 -9.059 -44.861 1.00 60.53 275 VAL A C 1
ATOM 2254 O O . VAL A 1 275 ? 33.297 -9.069 -44.050 1.00 60.53 275 VAL A O 1
ATOM 2257 N N . PRO A 1 276 ? 32.303 -9.955 -45.870 1.00 65.19 276 PRO A N 1
ATOM 2258 C CA . PRO A 1 276 ? 33.376 -10.915 -46.140 1.00 65.19 276 PRO A CA 1
ATOM 2259 C C . PRO A 1 276 ? 34.717 -10.205 -46.354 1.00 65.19 276 PRO A C 1
ATOM 2261 O O . PRO A 1 276 ? 34.762 -9.168 -47.016 1.00 65.19 276 PRO A O 1
ATOM 2264 N N . ASP A 1 277 ? 35.795 -10.761 -45.800 1.00 62.41 277 ASP A N 1
ATOM 2265 C CA . ASP A 1 277 ? 37.120 -10.137 -45.821 1.00 62.41 277 ASP A CA 1
ATOM 2266 C C . ASP A 1 277 ? 37.601 -9.906 -47.274 1.00 62.41 277 ASP A C 1
ATOM 2268 O O . ASP A 1 277 ? 37.760 -10.873 -48.037 1.00 62.41 277 ASP A O 1
ATOM 2272 N N . PRO A 1 278 ? 37.842 -8.643 -47.684 1.00 67.38 278 PRO A N 1
ATOM 2273 C CA . PRO A 1 278 ? 38.232 -8.302 -49.050 1.00 67.38 278 PRO A CA 1
ATOM 2274 C C . PRO A 1 278 ? 39.603 -8.862 -49.465 1.00 67.38 278 PRO A C 1
ATOM 2276 O O . PRO A 1 278 ? 39.911 -8.864 -50.654 1.00 67.38 278 PRO A O 1
ATOM 2279 N N . SER A 1 279 ? 40.410 -9.362 -48.522 1.00 71.69 279 SER A N 1
ATOM 2280 C CA . SER A 1 279 ? 41.711 -9.989 -48.794 1.00 71.69 279 SER A CA 1
ATOM 2281 C C . SER A 1 279 ? 41.631 -11.463 -49.228 1.00 71.69 279 SER A C 1
ATOM 2283 O O . SER A 1 279 ? 42.616 -12.017 -49.722 1.00 71.69 279 SER A O 1
ATOM 2285 N N . LEU A 1 280 ? 40.468 -12.109 -49.077 1.00 73.25 280 LEU A N 1
ATOM 2286 C CA . LEU A 1 280 ? 40.254 -13.508 -49.457 1.00 73.25 280 LEU A CA 1
ATOM 2287 C C . LEU A 1 280 ? 39.996 -13.676 -50.963 1.00 73.25 280 LEU A C 1
ATOM 2289 O O . LEU A 1 280 ? 39.530 -12.773 -51.652 1.00 73.25 280 LEU A O 1
ATOM 2293 N N . THR A 1 281 ? 40.263 -14.872 -51.494 1.00 80.06 281 THR A N 1
ATOM 2294 C CA . THR A 1 281 ? 39.942 -15.185 -52.898 1.00 80.06 281 THR A CA 1
ATOM 2295 C C . THR A 1 281 ? 38.428 -15.125 -53.143 1.00 80.06 281 THR A C 1
ATOM 2297 O O . THR A 1 281 ? 37.639 -15.533 -52.289 1.00 80.06 281 THR A O 1
ATOM 2300 N N . LEU A 1 282 ? 38.011 -14.659 -54.328 1.00 77.00 282 LEU A N 1
ATOM 2301 C CA . LEU A 1 282 ? 36.597 -14.497 -54.705 1.00 77.00 282 LEU A CA 1
ATOM 2302 C C . LEU A 1 282 ? 35.704 -15.723 -54.386 1.00 77.00 282 LEU A C 1
ATOM 2304 O O . LEU A 1 282 ? 34.597 -15.524 -53.884 1.00 77.00 282 LEU A O 1
ATOM 2308 N N . PRO A 1 283 ? 36.146 -16.985 -54.589 1.00 80.75 283 PRO A N 1
ATOM 2309 C CA . PRO A 1 283 ? 35.347 -18.154 -54.214 1.00 80.75 283 PRO A CA 1
ATOM 2310 C C . PRO A 1 283 ? 35.084 -18.253 -52.704 1.00 80.75 283 PRO A C 1
ATOM 2312 O O . PRO A 1 283 ? 33.963 -18.549 -52.300 1.00 80.75 283 PRO A O 1
ATOM 2315 N N . HIS A 1 284 ? 36.083 -17.943 -51.870 1.00 73.81 284 HIS A N 1
ATOM 2316 C CA . HIS A 1 284 ? 35.945 -17.963 -50.410 1.00 73.81 284 HIS A CA 1
ATOM 2317 C C . HIS A 1 284 ? 35.046 -16.826 -49.908 1.00 73.81 284 HIS A C 1
ATOM 2319 O O . HIS A 1 284 ? 34.241 -17.034 -49.002 1.00 73.81 284 HIS A O 1
ATOM 2325 N N . GLN A 1 285 ? 35.118 -15.644 -50.530 1.00 75.44 285 GLN A N 1
ATOM 2326 C CA . GLN A 1 285 ? 34.212 -14.530 -50.223 1.00 75.44 285 GLN A CA 1
ATOM 2327 C C . GLN A 1 285 ? 32.752 -14.881 -50.532 1.00 75.44 285 GLN A C 1
ATOM 2329 O O . GLN A 1 285 ? 31.862 -14.576 -49.737 1.00 75.44 285 GLN A O 1
ATOM 2334 N N . LEU A 1 286 ? 32.500 -15.558 -51.657 1.00 77.75 286 LEU A N 1
ATOM 2335 C CA . LEU A 1 286 ? 31.162 -16.018 -52.033 1.00 77.75 286 LEU A CA 1
ATOM 2336 C C . LEU A 1 286 ? 30.639 -17.102 -51.088 1.00 77.75 286 LEU A C 1
ATOM 2338 O O . LEU A 1 286 ? 29.473 -17.062 -50.701 1.00 77.75 286 LEU A O 1
ATOM 2342 N N . GLU A 1 287 ? 31.483 -18.045 -50.673 1.00 82.38 287 GLU A N 1
ATOM 2343 C CA . GLU A 1 287 ? 31.098 -19.096 -49.728 1.00 82.38 287 GLU A CA 1
ATOM 2344 C C . GLU A 1 287 ? 30.759 -18.521 -48.342 1.00 82.38 287 GLU A C 1
ATOM 2346 O O . GLU A 1 287 ? 29.747 -18.885 -47.733 1.00 82.38 287 GLU A O 1
ATOM 2351 N N . GLN A 1 288 ? 31.537 -17.537 -47.884 1.00 78.19 288 GLN A N 1
ATOM 2352 C CA . GLN A 1 288 ? 31.291 -16.818 -46.636 1.00 78.19 288 GLN A CA 1
ATOM 2353 C C . GLN A 1 288 ? 30.025 -15.947 -46.718 1.00 78.19 288 GLN A C 1
ATOM 2355 O O . GLN A 1 288 ? 29.201 -15.976 -45.803 1.00 78.19 288 GLN A O 1
ATOM 2360 N N . ALA A 1 289 ? 29.802 -15.250 -47.838 1.00 78.25 289 ALA A N 1
ATOM 2361 C CA . ALA A 1 289 ? 28.571 -14.502 -48.092 1.00 78.25 289 ALA A CA 1
ATOM 2362 C C . ALA A 1 289 ? 27.336 -15.417 -48.117 1.00 78.25 289 ALA A C 1
ATOM 2364 O O . ALA A 1 289 ? 26.317 -15.097 -47.508 1.00 78.25 289 ALA A O 1
ATOM 2365 N N . LEU A 1 290 ? 27.424 -16.586 -48.760 1.00 81.94 290 LEU A N 1
ATOM 2366 C CA . LEU A 1 290 ? 26.344 -17.574 -48.781 1.00 81.94 290 LEU A CA 1
ATOM 2367 C C . LEU A 1 290 ? 26.041 -18.121 -47.384 1.00 81.94 290 LEU A C 1
ATOM 2369 O O . LEU A 1 290 ? 24.870 -18.311 -47.048 1.00 81.94 290 LEU A O 1
ATOM 2373 N N . LYS A 1 291 ? 27.065 -18.348 -46.555 1.00 83.38 291 LYS A N 1
ATOM 2374 C CA . LYS A 1 291 ? 26.881 -18.762 -45.160 1.00 83.38 291 LYS A CA 1
ATOM 2375 C C . LYS A 1 291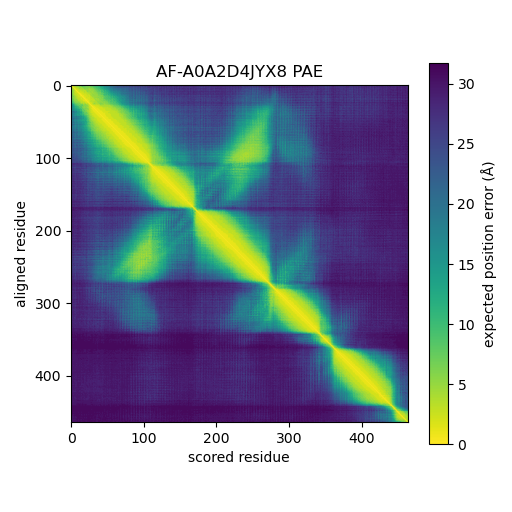 ? 26.138 -17.693 -44.352 1.00 83.38 291 LYS A C 1
ATOM 2377 O O . LYS A 1 291 ? 25.138 -18.017 -43.715 1.00 83.38 291 LYS A O 1
ATOM 2382 N N . ILE A 1 292 ? 26.544 -16.428 -44.474 1.00 81.44 292 ILE A N 1
ATOM 2383 C CA . ILE A 1 292 ? 25.881 -15.286 -43.824 1.00 81.44 292 ILE A CA 1
ATOM 2384 C C . ILE A 1 292 ? 24.433 -15.144 -44.310 1.00 81.44 292 ILE A C 1
ATOM 2386 O O . ILE A 1 292 ? 23.526 -14.943 -43.508 1.00 81.44 292 ILE A O 1
ATOM 2390 N N . VAL A 1 293 ? 24.175 -15.287 -45.613 1.00 83.44 293 VAL A N 1
ATOM 2391 C CA . VAL A 1 293 ? 22.814 -15.226 -46.173 1.00 83.44 293 VAL A CA 1
ATOM 2392 C C . VAL A 1 293 ? 21.936 -16.358 -45.632 1.00 83.44 293 VAL A C 1
ATOM 2394 O O . VAL A 1 293 ? 20.776 -16.118 -45.297 1.00 83.44 293 VAL A O 1
ATOM 2397 N N . ARG A 1 294 ? 22.470 -17.578 -45.491 1.00 85.81 294 ARG A N 1
ATOM 2398 C CA . ARG A 1 294 ? 21.739 -18.713 -44.901 1.00 85.81 294 ARG A CA 1
ATOM 2399 C C . ARG A 1 294 ? 21.426 -18.488 -43.423 1.00 85.81 294 ARG A C 1
ATOM 2401 O O . ARG A 1 294 ? 20.298 -18.739 -43.006 1.00 85.81 294 ARG A O 1
ATOM 2408 N N . GLU A 1 295 ? 22.387 -17.994 -42.649 1.00 83.44 295 GLU A N 1
ATOM 2409 C CA . GLU A 1 295 ? 22.189 -17.660 -41.233 1.00 83.44 295 GLU A CA 1
ATOM 2410 C C . GLU A 1 295 ? 21.157 -16.535 -41.070 1.00 83.44 295 GLU A C 1
ATOM 2412 O O . GLU A 1 295 ? 20.193 -16.700 -40.324 1.00 83.44 295 GLU A O 1
ATOM 2417 N N . LYS A 1 296 ? 21.257 -15.459 -41.863 1.00 79.50 296 LYS A N 1
ATOM 2418 C CA . LYS A 1 296 ? 20.255 -14.380 -41.907 1.00 79.50 296 LYS A CA 1
ATOM 2419 C C . LYS A 1 296 ? 18.867 -14.900 -42.275 1.00 79.50 296 LYS A C 1
ATOM 2421 O O . LYS A 1 296 ? 17.887 -14.534 -41.633 1.00 79.50 296 LYS A O 1
ATOM 2426 N N . SER A 1 297 ? 18.770 -15.771 -43.280 1.00 85.00 297 SER A N 1
ATOM 2427 C CA . SER A 1 297 ? 17.499 -16.375 -43.691 1.00 85.00 297 SER A CA 1
ATOM 2428 C C . SER A 1 297 ? 16.879 -17.208 -42.564 1.00 85.00 297 SER A C 1
ATOM 2430 O O . SER A 1 297 ? 15.679 -17.100 -42.314 1.00 85.00 297 SER A O 1
ATOM 2432 N N . ARG A 1 298 ? 17.695 -17.957 -41.812 1.00 88.19 298 ARG A N 1
ATOM 2433 C CA . ARG A 1 298 ? 17.246 -18.708 -40.635 1.00 88.19 298 ARG A CA 1
ATOM 2434 C C . ARG A 1 298 ? 16.729 -17.792 -39.524 1.00 88.19 298 ARG A C 1
ATOM 2436 O O . ARG A 1 298 ? 15.632 -18.026 -39.027 1.00 88.19 298 ARG A O 1
ATOM 2443 N N . THR A 1 299 ? 17.460 -16.734 -39.173 1.00 83.19 299 THR A N 1
ATOM 2444 C CA . THR A 1 299 ? 17.019 -15.783 -38.138 1.00 83.19 299 THR A CA 1
ATOM 2445 C C . THR A 1 299 ? 15.734 -15.057 -38.538 1.00 83.19 299 THR A C 1
ATOM 2447 O O . THR A 1 299 ? 14.856 -14.859 -37.702 1.00 83.19 299 THR A O 1
ATOM 2450 N N . ILE A 1 300 ? 15.576 -14.704 -39.820 1.00 86.19 300 ILE A N 1
ATOM 2451 C CA . ILE A 1 300 ? 14.334 -14.112 -40.337 1.00 86.19 300 ILE A CA 1
ATOM 2452 C C . ILE A 1 300 ? 13.163 -15.087 -40.178 1.00 86.19 300 ILE A C 1
ATOM 2454 O O . ILE A 1 300 ? 12.097 -14.675 -39.728 1.00 86.19 300 ILE A O 1
ATOM 2458 N N . LEU A 1 301 ? 13.349 -16.369 -40.500 1.00 89.62 301 LEU A N 1
ATOM 2459 C CA . LEU A 1 301 ? 12.307 -17.386 -40.330 1.00 89.62 301 LEU A CA 1
ATOM 2460 C C . LEU A 1 301 ? 11.936 -17.595 -38.855 1.00 89.62 301 LEU A C 1
ATOM 2462 O O . LEU A 1 301 ? 10.753 -17.673 -38.527 1.00 89.62 301 LEU A O 1
ATOM 2466 N N . GLU A 1 302 ? 12.927 -17.640 -37.963 1.00 87.06 302 GLU A N 1
ATOM 2467 C CA . GLU A 1 302 ? 12.707 -17.739 -36.516 1.00 87.06 302 GLU A CA 1
ATOM 2468 C C . GLU A 1 302 ? 11.934 -16.517 -35.988 1.00 87.06 302 GLU A C 1
ATOM 2470 O O . GLU A 1 302 ? 10.963 -16.673 -35.249 1.00 87.06 302 GLU A O 1
ATOM 2475 N N . MET A 1 303 ? 12.283 -15.307 -36.435 1.00 83.69 303 MET A N 1
ATOM 2476 C CA . MET A 1 303 ? 11.573 -14.079 -36.062 1.00 83.69 303 MET A CA 1
ATOM 2477 C C . MET A 1 303 ? 10.156 -14.010 -36.652 1.00 83.69 303 MET A C 1
ATOM 2479 O O . MET A 1 303 ? 9.220 -13.584 -35.983 1.00 83.69 303 MET A O 1
ATOM 2483 N N . GLN A 1 304 ? 9.945 -14.494 -37.876 1.00 89.06 304 GLN A N 1
ATOM 2484 C CA . GLN A 1 304 ? 8.600 -14.618 -38.446 1.00 89.06 304 GLN A CA 1
ATOM 2485 C C . GLN A 1 304 ? 7.733 -15.609 -37.657 1.00 89.06 304 GLN A C 1
ATOM 2487 O O . GLN A 1 304 ? 6.539 -15.367 -37.478 1.00 89.06 304 GLN A O 1
ATOM 2492 N N . ALA A 1 305 ? 8.309 -16.708 -37.164 1.00 89.25 305 ALA A N 1
ATOM 2493 C CA . ALA A 1 305 ? 7.591 -17.667 -36.330 1.00 89.25 305 ALA A CA 1
ATOM 2494 C C . ALA A 1 305 ? 7.199 -17.069 -34.967 1.00 89.25 305 ALA A C 1
ATOM 2496 O O . ALA A 1 305 ? 6.072 -17.274 -34.510 1.00 89.25 305 ALA A O 1
ATOM 2497 N N . THR A 1 306 ? 8.081 -16.285 -34.335 1.00 88.19 306 THR A N 1
ATOM 2498 C CA . THR A 1 306 ? 7.746 -15.601 -33.075 1.00 88.19 306 THR A CA 1
ATOM 2499 C C . THR A 1 306 ? 6.679 -14.529 -33.280 1.00 88.19 306 THR A C 1
ATOM 2501 O O . THR A 1 306 ? 5.740 -14.477 -32.486 1.00 88.19 306 THR A O 1
ATOM 2504 N N . CYS A 1 307 ? 6.747 -13.744 -34.363 1.00 85.75 307 CYS A N 1
ATOM 2505 C CA . CYS A 1 307 ? 5.692 -12.796 -34.731 1.00 85.75 307 CYS A CA 1
ATOM 2506 C C . CYS A 1 307 ? 4.331 -13.490 -34.883 1.00 85.75 307 CYS A C 1
ATOM 2508 O O . CYS A 1 307 ? 3.363 -13.054 -34.264 1.00 85.75 307 CYS A O 1
ATOM 2510 N N . LYS A 1 308 ? 4.265 -14.616 -35.609 1.00 94.50 308 LYS A N 1
ATOM 2511 C CA . LYS A 1 308 ? 3.024 -15.397 -35.761 1.00 94.50 308 LYS A CA 1
ATOM 2512 C C . LYS A 1 308 ? 2.463 -15.881 -34.420 1.00 94.50 308 LYS A C 1
ATOM 2514 O O . LYS A 1 308 ? 1.273 -15.735 -34.172 1.00 94.50 308 LYS A O 1
ATOM 2519 N N . SER A 1 309 ? 3.310 -16.397 -33.526 1.00 91.62 309 SER A N 1
ATOM 2520 C CA . SER A 1 309 ? 2.864 -16.840 -32.194 1.00 91.62 309 SER A CA 1
ATOM 2521 C C . SER A 1 309 ? 2.335 -15.686 -31.334 1.00 91.62 309 SER A C 1
ATOM 2523 O O . SER A 1 309 ? 1.373 -15.852 -30.583 1.00 91.62 309 SER A O 1
ATOM 2525 N N . VAL A 1 310 ? 2.945 -14.501 -31.427 1.00 90.06 310 VAL A N 1
ATOM 2526 C CA . VAL A 1 310 ? 2.454 -13.304 -30.731 1.00 90.06 310 VAL A CA 1
ATOM 2527 C C . VAL A 1 310 ? 1.118 -12.839 -31.314 1.00 90.06 310 VAL A C 1
ATOM 2529 O O . VAL A 1 310 ? 0.222 -12.503 -30.543 1.00 90.06 310 VAL A O 1
ATOM 2532 N N . GLU A 1 311 ? 0.942 -12.877 -32.636 1.00 93.62 311 GLU A N 1
ATOM 2533 C CA . GLU A 1 311 ? -0.342 -12.578 -33.288 1.00 93.62 311 GLU A CA 1
ATOM 2534 C C . GLU A 1 311 ? -1.452 -13.551 -32.867 1.00 93.62 311 GLU A C 1
ATOM 2536 O O . GLU A 1 311 ? -2.580 -13.130 -32.616 1.00 93.62 311 GLU A O 1
ATOM 2541 N N . GLU A 1 312 ? -1.151 -14.845 -32.746 1.00 94.31 312 GLU A N 1
ATOM 2542 C CA . GLU A 1 312 ? -2.100 -15.845 -32.238 1.00 94.31 312 GLU A CA 1
ATOM 2543 C C . GLU A 1 312 ? -2.519 -15.537 -30.796 1.00 94.31 312 GLU A C 1
ATOM 2545 O O . GLU A 1 312 ? -3.712 -15.473 -30.495 1.00 94.31 312 GLU A O 1
ATOM 2550 N N . LYS A 1 313 ? -1.553 -15.240 -29.917 1.00 93.44 313 LYS A N 1
ATOM 2551 C CA . LYS A 1 313 ? -1.834 -14.837 -28.529 1.00 93.44 313 LYS A CA 1
ATOM 2552 C C . LYS A 1 313 ? -2.636 -13.541 -28.449 1.00 93.44 313 LYS A C 1
ATOM 2554 O O . LYS A 1 313 ? -3.486 -13.410 -27.569 1.00 93.44 313 LYS A O 1
ATOM 2559 N N . LEU A 1 314 ? -2.383 -12.584 -29.342 1.00 93.12 314 LEU A N 1
ATOM 2560 C CA . LEU A 1 314 ? -3.153 -11.345 -29.416 1.00 93.12 314 LEU A CA 1
ATOM 2561 C C . LEU A 1 314 ? -4.621 -11.649 -29.735 1.00 93.12 314 LEU A C 1
ATOM 2563 O O . LEU A 1 314 ? -5.498 -11.225 -28.986 1.00 93.12 314 LEU A O 1
ATOM 2567 N N . LYS A 1 315 ? -4.880 -12.474 -30.757 1.00 96.00 315 LYS A N 1
ATOM 2568 C CA . LYS A 1 315 ? -6.239 -12.903 -31.125 1.00 96.00 315 LYS A CA 1
ATOM 2569 C C . LYS A 1 315 ? -6.948 -13.632 -29.981 1.00 96.00 315 LYS A C 1
ATOM 2571 O O . LYS A 1 315 ? -8.119 -13.373 -29.715 1.00 96.00 315 LYS A O 1
ATOM 2576 N N . GLU A 1 316 ? -6.257 -14.509 -29.253 1.00 95.19 316 GLU A N 1
ATOM 2577 C CA . GLU A 1 316 ? -6.825 -15.172 -28.067 1.00 95.19 316 GLU A CA 1
ATOM 2578 C C . GLU A 1 316 ? -7.238 -14.172 -26.975 1.00 95.19 316 GLU A C 1
ATOM 2580 O O . GLU A 1 316 ? -8.292 -14.324 -26.340 1.00 95.19 316 GLU A O 1
ATOM 2585 N N . LYS A 1 317 ? -6.420 -13.136 -26.743 1.00 93.25 317 LYS A N 1
ATOM 2586 C CA . LYS A 1 317 ? -6.730 -12.076 -25.776 1.00 93.25 317 LYS A CA 1
ATOM 2587 C C . LYS A 1 317 ? -7.880 -11.193 -26.240 1.00 93.25 317 LYS A C 1
ATOM 2589 O O . LYS A 1 317 ? -8.736 -10.893 -25.414 1.00 93.25 317 LYS A O 1
ATOM 2594 N N . GLU A 1 318 ? -7.958 -10.853 -27.522 1.00 95.62 318 GLU A N 1
ATOM 2595 C CA . GLU A 1 318 ? -9.086 -10.116 -28.105 1.00 95.62 318 GLU A CA 1
ATOM 2596 C C . GLU A 1 318 ? -10.404 -10.883 -27.938 1.00 95.62 318 GLU A C 1
ATOM 2598 O O . GLU A 1 318 ? -11.388 -10.328 -27.452 1.00 95.62 318 GLU A O 1
ATOM 2603 N N . VAL A 1 319 ? -10.415 -12.189 -28.228 1.00 95.94 319 VAL A N 1
ATOM 2604 C CA . VAL A 1 319 ? -11.600 -13.041 -28.015 1.00 95.94 319 VAL A CA 1
ATOM 2605 C C . VAL A 1 319 ? -11.983 -13.103 -26.534 1.00 95.94 319 VAL A C 1
ATOM 2607 O O . VAL A 1 319 ? -13.166 -13.085 -26.188 1.00 95.94 319 VAL A O 1
ATOM 2610 N N . SER A 1 320 ? -10.996 -13.183 -25.640 1.00 94.00 320 SER A N 1
ATOM 2611 C CA . SER A 1 320 ? -11.236 -13.205 -24.192 1.00 94.00 320 SER A CA 1
ATOM 2612 C C . SER A 1 320 ? -11.801 -11.877 -23.682 1.00 94.00 320 SER A C 1
ATOM 2614 O O . SER A 1 320 ? -12.714 -11.884 -22.855 1.00 94.00 320 SER A O 1
ATOM 2616 N N . LEU A 1 321 ? -11.293 -10.751 -24.191 1.00 94.25 321 LEU A N 1
ATOM 2617 C CA . LEU A 1 321 ? -11.785 -9.409 -23.888 1.00 94.25 321 LEU A CA 1
ATOM 2618 C C . LEU A 1 321 ? -13.234 -9.250 -24.351 1.00 94.25 321 LEU A C 1
ATOM 2620 O O . LEU A 1 321 ? -14.089 -8.890 -23.548 1.00 94.25 321 LEU A O 1
ATOM 2624 N N . TRP A 1 322 ? -13.526 -9.623 -25.598 1.00 96.06 322 TRP A N 1
ATOM 2625 C CA . TRP A 1 322 ? -14.872 -9.549 -26.163 1.00 96.06 322 TRP A CA 1
ATOM 2626 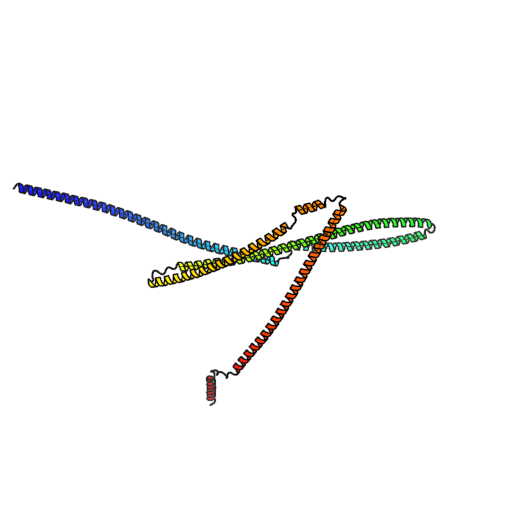C C . TRP A 1 322 ? -15.895 -10.350 -25.338 1.00 96.06 322 TRP A C 1
ATOM 2628 O O . TRP A 1 322 ? -16.984 -9.863 -25.032 1.00 96.06 322 TRP A O 1
ATOM 2638 N N . LYS A 1 323 ? -15.529 -11.558 -24.881 1.00 95.25 323 LYS A N 1
ATOM 2639 C CA . LYS A 1 323 ? -16.375 -12.358 -23.972 1.00 95.25 323 LYS A CA 1
ATOM 2640 C C . LYS A 1 323 ? -16.615 -11.665 -22.627 1.00 95.25 323 LYS A C 1
ATOM 2642 O O . LYS A 1 323 ? -17.715 -11.755 -22.080 1.00 95.25 323 LYS A O 1
ATOM 2647 N N . ALA A 1 324 ? -15.600 -11.003 -22.074 1.00 93.00 324 ALA A N 1
ATOM 2648 C CA . ALA A 1 324 ? -15.726 -10.272 -20.816 1.00 93.00 324 ALA A CA 1
ATOM 2649 C C . ALA A 1 324 ? -16.631 -9.039 -20.966 1.00 93.00 324 ALA A C 1
ATOM 2651 O O . ALA A 1 324 ? -17.501 -8.819 -20.125 1.00 93.00 324 ALA A O 1
ATOM 2652 N N . GLU A 1 325 ? -16.489 -8.286 -22.056 1.00 95.25 325 GLU A N 1
ATOM 2653 C CA . GLU A 1 325 ? -17.350 -7.144 -22.384 1.00 95.25 325 GLU A CA 1
ATOM 2654 C C . GLU A 1 325 ? -18.811 -7.572 -22.561 1.00 95.25 325 GLU A C 1
ATOM 2656 O O . GLU A 1 325 ? -19.710 -6.966 -21.978 1.00 95.25 325 GLU A O 1
ATOM 2661 N N . GLN A 1 326 ? -19.059 -8.677 -23.272 1.00 95.06 326 GLN A N 1
ATOM 2662 C CA . GLN A 1 326 ? -20.405 -9.233 -23.419 1.00 95.06 326 GLN A CA 1
ATOM 2663 C C . GLN A 1 326 ? -21.012 -9.644 -22.066 1.00 95.06 326 GLN A C 1
ATOM 2665 O O . GLN A 1 326 ? -22.205 -9.442 -21.826 1.00 95.06 326 GLN A O 1
ATOM 2670 N N . ASN A 1 327 ? -20.196 -10.186 -21.154 1.00 95.44 327 ASN A N 1
ATOM 2671 C CA . ASN A 1 327 ? -20.632 -10.519 -19.800 1.00 95.44 327 ASN A CA 1
ATOM 2672 C C . ASN A 1 327 ? -21.037 -9.262 -19.016 1.00 95.44 327 ASN A C 1
ATOM 2674 O O . ASN A 1 327 ? -22.115 -9.245 -18.422 1.00 95.44 327 ASN A O 1
ATOM 2678 N N . ILE A 1 328 ? -20.227 -8.200 -19.064 1.00 93.62 328 ILE A N 1
ATOM 2679 C CA . ILE A 1 328 ? -20.547 -6.914 -18.427 1.00 93.62 328 ILE A CA 1
ATOM 2680 C C . ILE A 1 328 ? -21.858 -6.364 -18.987 1.00 93.62 328 ILE A C 1
ATOM 2682 O O . ILE A 1 328 ? -22.770 -6.086 -18.216 1.00 93.62 328 ILE A O 1
ATOM 2686 N N . PHE A 1 329 ? -22.009 -6.331 -20.311 1.00 93.31 329 PHE A N 1
ATOM 2687 C CA . PHE A 1 329 ? -23.237 -5.864 -20.950 1.00 93.31 329 PHE A CA 1
ATOM 2688 C C . PHE A 1 329 ? -24.471 -6.669 -20.507 1.00 93.31 329 PHE A C 1
ATOM 2690 O O . PHE A 1 329 ? -25.530 -6.105 -20.232 1.00 93.31 329 PHE A O 1
ATOM 2697 N N . SER A 1 330 ? -24.337 -7.996 -20.378 1.00 93.81 330 SER A N 1
ATOM 2698 C CA . SER A 1 330 ? -25.419 -8.853 -19.879 1.00 93.81 330 SER A CA 1
ATOM 2699 C C . SER A 1 330 ? -25.790 -8.547 -18.424 1.00 93.81 330 SER A C 1
ATOM 2701 O O . SER A 1 330 ? -26.974 -8.500 -18.090 1.00 93.81 330 SER A O 1
ATOM 2703 N N . ARG A 1 331 ? -24.797 -8.271 -17.568 1.00 94.00 331 ARG A N 1
ATOM 2704 C CA . ARG A 1 331 ? -25.015 -7.879 -16.170 1.00 94.00 331 ARG A CA 1
ATOM 2705 C C . ARG A 1 331 ? -25.680 -6.513 -16.079 1.00 94.00 331 ARG A C 1
ATOM 2707 O O . ARG A 1 331 ? -26.641 -6.372 -15.331 1.00 94.00 331 ARG A O 1
ATOM 2714 N N . ASP A 1 332 ? -25.229 -5.543 -16.866 1.00 94.00 332 ASP A N 1
ATOM 2715 C CA . ASP A 1 332 ? -25.814 -4.201 -16.901 1.00 94.00 332 ASP A CA 1
ATOM 2716 C C . ASP A 1 332 ? -27.267 -4.228 -17.372 1.00 94.00 332 ASP A C 1
ATOM 2718 O O . ASP A 1 332 ? -28.108 -3.509 -16.830 1.00 94.00 332 ASP A O 1
ATOM 2722 N N . LYS A 1 333 ? -27.600 -5.107 -18.324 1.00 93.19 333 LYS A N 1
ATOM 2723 C CA . LYS A 1 333 ? -28.986 -5.325 -18.741 1.00 93.19 333 LYS A CA 1
ATOM 2724 C C . LYS A 1 333 ? -29.851 -5.823 -17.581 1.00 93.19 333 LYS A C 1
ATOM 2726 O O . LYS A 1 333 ? -30.895 -5.234 -17.322 1.00 93.19 333 LYS A O 1
ATOM 2731 N N . VAL A 1 334 ? -29.389 -6.836 -16.843 1.00 92.88 334 VAL A N 1
ATOM 2732 C CA . VAL A 1 334 ? -30.095 -7.350 -15.655 1.00 92.88 334 VAL A CA 1
ATOM 2733 C C . VAL A 1 334 ? -30.219 -6.270 -14.577 1.00 92.88 334 VAL A C 1
ATOM 2735 O O . VAL A 1 334 ? -31.283 -6.106 -13.990 1.00 92.88 334 VAL A O 1
ATOM 2738 N N . ILE A 1 335 ? -29.165 -5.486 -14.335 1.00 87.19 335 ILE A N 1
ATOM 2739 C CA . ILE A 1 335 ? -29.200 -4.370 -13.379 1.00 87.19 335 ILE A CA 1
ATOM 2740 C C . ILE A 1 335 ? -30.242 -3.328 -13.801 1.00 87.19 335 ILE A C 1
ATOM 2742 O O . ILE A 1 335 ? -30.995 -2.845 -12.959 1.00 87.19 335 ILE A O 1
ATOM 2746 N N . ASN A 1 336 ? -30.314 -2.988 -15.086 1.00 88.00 336 ASN A N 1
ATOM 2747 C CA . ASN A 1 336 ? -31.294 -2.035 -15.599 1.00 88.00 336 ASN A CA 1
ATOM 2748 C C . ASN A 1 336 ? -32.728 -2.579 -15.526 1.00 88.00 336 ASN A C 1
ATOM 2750 O O . ASN A 1 336 ? -33.629 -1.839 -15.140 1.00 88.00 336 ASN A O 1
ATOM 2754 N N . GLU A 1 337 ? -32.944 -3.864 -15.815 1.00 89.00 337 GLU A N 1
ATOM 2755 C CA . GLU A 1 337 ? -34.239 -4.531 -15.625 1.00 89.00 337 GLU A CA 1
ATOM 2756 C C . GLU A 1 337 ? -34.665 -4.517 -14.149 1.00 89.00 337 GLU A C 1
ATOM 2758 O O . GLU A 1 337 ? -35.796 -4.153 -13.834 1.00 89.00 337 GLU A O 1
ATOM 2763 N N . LEU A 1 338 ? -33.745 -4.816 -13.227 1.00 82.62 338 LEU A N 1
ATOM 2764 C CA . LEU A 1 338 ? -34.002 -4.735 -11.788 1.00 82.62 338 LEU A CA 1
ATOM 2765 C C . LEU A 1 338 ? -34.303 -3.299 -11.339 1.00 82.62 338 LEU A C 1
ATOM 2767 O O . LEU A 1 338 ? -35.200 -3.093 -10.527 1.00 82.62 338 LEU A O 1
ATOM 2771 N N . ARG A 1 339 ? -33.607 -2.296 -11.887 1.00 82.31 339 ARG A N 1
ATOM 2772 C CA . ARG A 1 339 ? -33.886 -0.874 -11.618 1.00 82.31 339 ARG A CA 1
ATOM 2773 C C . ARG A 1 339 ? -35.267 -0.446 -12.104 1.00 82.31 339 ARG A C 1
ATOM 2775 O O . ARG A 1 339 ? -35.909 0.333 -11.413 1.00 82.31 339 ARG A O 1
ATOM 2782 N N . LEU A 1 340 ? -35.726 -0.960 -13.245 1.00 75.88 340 LEU A N 1
ATOM 2783 C CA . LEU A 1 340 ? -37.081 -0.720 -13.755 1.00 75.88 340 LEU A CA 1
ATOM 2784 C C . LEU A 1 340 ? -38.161 -1.408 -12.901 1.00 75.88 340 LEU A C 1
ATOM 2786 O O . LEU A 1 340 ? -39.278 -0.910 -12.830 1.00 75.88 340 LEU A O 1
ATOM 2790 N N . GLN A 1 341 ? -37.840 -2.530 -12.245 1.00 73.31 341 GLN A N 1
ATOM 2791 C CA . GLN A 1 341 ? -38.746 -3.223 -11.315 1.00 73.31 341 GLN A CA 1
ATOM 2792 C C . GLN A 1 341 ? -38.789 -2.603 -9.909 1.00 73.31 341 GLN A C 1
ATOM 2794 O O . GLN A 1 341 ? -39.678 -2.934 -9.122 1.00 73.31 341 GLN A O 1
ATOM 2799 N N . LEU A 1 342 ? -37.850 -1.718 -9.565 1.00 65.19 342 LEU A N 1
ATOM 2800 C CA . LEU A 1 342 ? -37.945 -0.910 -8.353 1.00 65.19 342 LEU A CA 1
ATOM 2801 C C . LEU A 1 342 ? -38.947 0.234 -8.595 1.00 65.19 342 LEU A C 1
ATOM 2803 O O . LEU A 1 342 ? -38.722 1.027 -9.508 1.00 65.19 342 LEU A O 1
ATOM 2807 N N . PRO A 1 343 ? -40.011 0.379 -7.775 1.00 56.78 343 PRO A N 1
ATOM 2808 C CA . PRO A 1 343 ? -40.886 1.545 -7.852 1.00 56.78 343 PRO A CA 1
ATOM 2809 C C . PRO A 1 343 ? -40.043 2.815 -7.726 1.00 56.78 343 PRO A C 1
ATOM 2811 O O . PRO A 1 343 ? -39.239 2.928 -6.789 1.00 56.78 343 PRO A O 1
ATOM 2814 N N . ALA A 1 344 ? -40.190 3.743 -8.677 1.00 60.16 344 ALA A N 1
ATOM 2815 C CA . ALA A 1 344 ? -39.463 5.009 -8.669 1.00 60.16 344 ALA A CA 1
ATOM 2816 C C . ALA A 1 344 ? -39.678 5.699 -7.313 1.00 60.16 344 ALA A C 1
ATOM 2818 O O . ALA A 1 344 ? -40.767 5.607 -6.745 1.00 60.16 344 ALA A O 1
ATOM 2819 N N . SER A 1 345 ? -38.675 6.393 -6.765 1.00 58.19 345 SER A N 1
ATOM 2820 C CA . SER A 1 345 ? -38.802 7.007 -5.428 1.00 58.19 345 SER A CA 1
ATOM 2821 C C . SER A 1 345 ? -40.035 7.916 -5.306 1.00 58.19 345 SER A C 1
ATOM 2823 O O . SER A 1 345 ? -40.630 7.982 -4.238 1.00 58.19 345 SER A O 1
ATOM 2825 N N . SER A 1 346 ? -40.489 8.500 -6.422 1.00 52.56 346 SER A N 1
ATOM 2826 C CA . SER A 1 346 ? -41.739 9.260 -6.528 1.00 52.56 346 SER A CA 1
ATOM 2827 C C . SER A 1 346 ? -43.008 8.438 -6.234 1.00 52.56 346 SER A C 1
ATOM 2829 O O . SER A 1 346 ? -43.949 8.960 -5.644 1.00 52.56 346 SER A O 1
ATOM 2831 N N . GLU A 1 347 ? -43.063 7.154 -6.601 1.00 57.50 347 GLU A N 1
ATOM 2832 C CA . GLU A 1 347 ? -44.186 6.264 -6.263 1.00 57.50 347 GLU A CA 1
ATOM 2833 C C . GLU A 1 347 ? -44.140 5.827 -4.794 1.00 57.50 347 GLU A C 1
ATOM 2835 O O . GLU A 1 347 ? -45.188 5.719 -4.159 1.00 57.50 347 GLU A O 1
ATOM 2840 N N . ARG A 1 348 ? -42.939 5.662 -4.216 1.00 58.28 348 ARG A N 1
ATOM 2841 C CA . ARG A 1 348 ? -42.779 5.470 -2.763 1.00 58.28 348 ARG A CA 1
ATOM 2842 C C . ARG A 1 348 ? -43.226 6.697 -1.974 1.00 58.28 348 ARG A C 1
ATOM 2844 O O . ARG A 1 348 ? -43.942 6.533 -0.997 1.00 58.28 348 ARG A O 1
ATOM 2851 N N . GLU A 1 349 ? -42.860 7.901 -2.403 1.00 55.97 349 GLU A N 1
ATOM 2852 C CA . GLU A 1 349 ? -43.283 9.147 -1.749 1.00 55.97 349 GLU A CA 1
ATOM 2853 C C . GLU A 1 349 ? -44.792 9.382 -1.870 1.00 55.97 349 GLU A C 1
ATOM 2855 O O . GLU A 1 349 ? -45.413 9.813 -0.905 1.00 55.97 349 GLU A O 1
ATOM 2860 N N . LYS A 1 350 ? -45.419 9.023 -3.000 1.00 58.22 350 LYS A N 1
ATOM 2861 C CA . LYS A 1 350 ? -46.886 9.072 -3.144 1.00 58.22 350 LYS A CA 1
ATOM 2862 C C . LYS A 1 350 ? -47.605 8.062 -2.247 1.00 58.22 350 LYS A C 1
ATOM 2864 O O . LYS A 1 350 ? -48.631 8.406 -1.673 1.00 58.22 350 LYS A O 1
ATOM 2869 N N . LEU A 1 351 ? -47.075 6.845 -2.104 1.00 58.06 351 LEU A N 1
ATOM 2870 C CA . LEU A 1 351 ? -47.630 5.831 -1.198 1.00 58.06 351 LEU A CA 1
ATOM 2871 C C . LEU A 1 351 ? -47.466 6.219 0.279 1.00 58.06 351 LEU A C 1
ATOM 2873 O O . LEU A 1 351 ? -48.336 5.905 1.082 1.00 58.06 351 LEU A O 1
ATOM 2877 N N . VAL A 1 352 ? -46.390 6.930 0.628 1.00 59.91 352 VAL A N 1
ATOM 2878 C CA . VAL A 1 352 ? -46.176 7.474 1.979 1.00 59.91 352 VAL A CA 1
ATOM 2879 C C . VAL A 1 352 ? -47.091 8.677 2.237 1.00 59.91 352 VAL A C 1
ATOM 2881 O O . VAL A 1 352 ? -47.765 8.711 3.258 1.00 59.91 352 VAL A O 1
ATOM 2884 N N . ALA A 1 353 ? -47.236 9.598 1.281 1.00 57.91 353 ALA A N 1
ATOM 2885 C CA . ALA A 1 353 ? -48.130 10.752 1.416 1.00 57.91 353 ALA A CA 1
ATOM 2886 C C . ALA A 1 353 ? -49.626 10.372 1.471 1.00 57.91 353 ALA A C 1
ATOM 2888 O O . ALA A 1 353 ? -50.419 11.076 2.090 1.00 57.91 353 ALA A O 1
ATOM 2889 N N . GLN A 1 354 ? -50.025 9.257 0.846 1.00 56.19 354 GLN A N 1
ATOM 2890 C CA . GLN A 1 354 ? -51.392 8.722 0.939 1.00 56.19 354 GLN A CA 1
ATOM 2891 C C . GLN A 1 354 ? -51.693 8.050 2.288 1.00 56.19 354 GLN A C 1
ATOM 2893 O O . GLN A 1 354 ? -52.864 7.898 2.630 1.00 56.19 354 GLN A O 1
ATOM 2898 N N . LEU A 1 355 ? -50.671 7.662 3.058 1.00 55.56 355 LEU A N 1
ATOM 2899 C CA . LEU A 1 355 ? -50.843 7.125 4.412 1.00 55.56 355 LEU A CA 1
ATOM 2900 C C . LEU A 1 355 ? -51.070 8.232 5.456 1.00 55.56 355 LEU A C 1
ATOM 2902 O O . LEU A 1 355 ? -51.718 7.969 6.465 1.00 55.56 355 LEU A O 1
ATOM 2906 N N . ASP A 1 356 ? -50.623 9.462 5.183 1.00 50.84 356 ASP A N 1
ATOM 2907 C CA . ASP A 1 356 ? -50.733 10.604 6.105 1.00 50.84 356 ASP A CA 1
ATOM 2908 C C . ASP A 1 356 ? -52.085 11.356 6.030 1.00 50.84 356 ASP A C 1
ATOM 2910 O O . ASP A 1 356 ? -52.342 12.231 6.853 1.00 50.84 356 ASP A O 1
ATOM 2914 N N . GLN A 1 357 ? -52.976 11.030 5.079 1.00 54.62 357 GLN A N 1
ATOM 2915 C CA . GLN A 1 357 ? -54.284 11.698 4.889 1.00 54.62 357 GLN A CA 1
ATOM 2916 C C . GLN A 1 357 ? -55.497 10.785 5.143 1.00 54.62 357 GLN A C 1
ATOM 2918 O O . GLN A 1 357 ? -56.466 10.794 4.381 1.00 54.62 357 GLN A O 1
ATOM 2923 N N . ILE A 1 358 ? -55.473 9.971 6.198 1.00 50.22 358 ILE A N 1
ATOM 2924 C CA . ILE A 1 358 ? -56.633 9.145 6.565 1.00 50.22 358 ILE A CA 1
ATOM 2925 C C . ILE A 1 358 ? -57.403 9.814 7.711 1.00 50.22 358 ILE A C 1
ATOM 2927 O O . ILE A 1 358 ? -57.126 9.568 8.880 1.00 50.22 358 ILE A O 1
ATOM 2931 N N . ASP A 1 359 ? -58.392 10.636 7.345 1.00 49.56 359 ASP A N 1
ATOM 2932 C CA . ASP A 1 359 ? -59.449 11.123 8.242 1.00 49.56 359 ASP A CA 1
ATOM 2933 C C . ASP A 1 359 ? -60.498 10.025 8.548 1.00 49.56 359 ASP A C 1
ATOM 2935 O O . ASP A 1 359 ? -60.736 9.088 7.767 1.00 49.56 359 ASP A O 1
ATOM 2939 N N . ASP A 1 360 ? -61.160 10.195 9.698 1.00 50.50 360 ASP A N 1
ATOM 2940 C CA . ASP A 1 360 ? -61.953 9.241 10.500 1.00 50.50 360 ASP A CA 1
ATOM 2941 C C . ASP A 1 360 ? -63.155 8.527 9.833 1.00 50.50 360 ASP A C 1
ATOM 2943 O O . ASP A 1 360 ? -63.794 7.684 10.462 1.00 50.50 360 ASP A O 1
ATOM 2947 N N . ASN A 1 361 ? -63.460 8.757 8.552 1.00 53.50 361 ASN A N 1
ATOM 2948 C CA . ASN A 1 361 ? -64.559 8.064 7.847 1.00 53.50 361 ASN A CA 1
ATOM 2949 C C . ASN A 1 361 ? -64.115 6.863 6.985 1.00 53.50 361 ASN A C 1
ATOM 2951 O O . ASN A 1 361 ? -64.923 6.265 6.272 1.00 53.50 361 ASN A O 1
ATOM 2955 N N . THR A 1 362 ? -62.842 6.462 7.071 1.00 55.34 362 THR A N 1
ATOM 2956 C CA . THR A 1 362 ? -62.221 5.458 6.179 1.00 55.34 362 THR A CA 1
ATOM 2957 C C . THR A 1 362 ? -61.864 4.140 6.882 1.00 55.34 362 THR A C 1
ATOM 2959 O O . THR A 1 362 ? -61.261 3.251 6.279 1.00 55.34 362 THR A O 1
ATOM 2962 N N . TYR A 1 363 ? -62.256 3.972 8.149 1.00 57.12 363 TYR A N 1
ATOM 2963 C CA . TYR A 1 363 ? -61.892 2.820 8.988 1.00 57.12 363 TYR A CA 1
ATOM 2964 C C . TYR A 1 363 ? -62.165 1.438 8.348 1.00 57.12 363 TYR A C 1
ATOM 2966 O O . TYR A 1 363 ? -61.278 0.587 8.392 1.00 57.12 363 TYR A O 1
ATOM 2974 N N . PRO A 1 364 ? -63.304 1.178 7.665 1.00 61.00 364 PRO A N 1
ATOM 2975 C CA . PRO A 1 364 ? -63.547 -0.127 7.040 1.00 61.00 364 PRO A CA 1
ATOM 2976 C C . PRO A 1 364 ? -62.665 -0.382 5.807 1.00 61.00 364 PRO A C 1
ATOM 2978 O O . PRO A 1 364 ? -62.339 -1.529 5.499 1.00 61.00 364 PRO A O 1
ATOM 2981 N N . HIS A 1 365 ? -62.280 0.675 5.085 1.00 65.88 365 HIS A N 1
ATOM 2982 C CA . HIS A 1 365 ? -61.458 0.571 3.881 1.00 65.88 365 HIS A CA 1
ATOM 2983 C C . HIS A 1 365 ? -59.971 0.447 4.234 1.00 65.88 365 HIS A C 1
ATOM 2985 O O . HIS A 1 365 ? -59.300 -0.443 3.711 1.00 65.88 365 HIS A O 1
ATOM 2991 N N . ALA A 1 366 ? -59.492 1.229 5.206 1.00 63.75 366 ALA A N 1
ATOM 2992 C CA . ALA A 1 366 ? -58.151 1.097 5.772 1.00 63.75 366 ALA A CA 1
ATOM 2993 C C . ALA A 1 366 ? -57.929 -0.299 6.383 1.00 63.75 366 ALA A C 1
ATOM 2995 O O . ALA A 1 366 ? -56.897 -0.925 6.151 1.00 63.75 366 ALA A O 1
ATOM 2996 N N . LEU A 1 367 ? -58.935 -0.850 7.069 1.00 71.12 367 LEU A N 1
ATOM 2997 C CA . LEU A 1 367 ? -58.874 -2.192 7.654 1.00 71.12 367 LEU A CA 1
ATOM 2998 C C . LEU A 1 367 ? -58.895 -3.300 6.583 1.00 71.12 367 LEU A C 1
ATOM 3000 O O . LEU A 1 367 ? -58.235 -4.325 6.741 1.00 71.12 367 LEU A O 1
ATOM 3004 N N . LYS A 1 368 ? -59.582 -3.093 5.449 1.00 80.06 368 LYS A N 1
ATOM 3005 C CA . LYS A 1 368 ? -59.496 -3.986 4.275 1.00 80.06 368 LYS A CA 1
ATOM 3006 C C . LYS A 1 368 ? -58.118 -3.944 3.616 1.00 80.06 368 LYS A C 1
ATOM 3008 O O . LYS A 1 368 ? -57.587 -4.997 3.272 1.00 80.06 368 LYS A O 1
ATOM 3013 N N . ILE A 1 369 ? -57.532 -2.757 3.464 1.00 78.75 369 ILE A N 1
ATOM 3014 C CA . ILE A 1 369 ? -56.178 -2.588 2.918 1.00 78.75 369 ILE A CA 1
ATOM 3015 C C . ILE A 1 369 ? -55.149 -3.232 3.853 1.00 78.75 369 ILE A C 1
ATOM 3017 O O . ILE A 1 369 ? -54.266 -3.947 3.381 1.00 78.75 369 ILE A O 1
ATOM 3021 N N . ALA A 1 370 ? -55.291 -3.066 5.170 1.00 75.94 370 ALA A N 1
ATOM 3022 C CA . ALA A 1 370 ? -54.431 -3.710 6.159 1.00 75.94 370 ALA A CA 1
ATOM 3023 C C . ALA A 1 370 ? -54.528 -5.242 6.084 1.00 75.94 370 ALA A C 1
ATOM 3025 O O . ALA A 1 370 ? -53.503 -5.912 5.994 1.00 75.94 370 ALA A O 1
ATOM 3026 N N . HIS A 1 371 ? -55.739 -5.805 6.013 1.00 78.62 371 HIS A N 1
ATOM 3027 C CA . HIS A 1 371 ? -55.924 -7.248 5.832 1.00 78.62 371 HIS A CA 1
ATOM 3028 C C . HIS A 1 371 ? -55.340 -7.763 4.513 1.00 78.62 371 HIS A C 1
ATOM 3030 O O . HIS A 1 371 ? -54.671 -8.795 4.504 1.00 78.62 371 HIS A O 1
ATOM 3036 N N . GLN A 1 372 ? -55.527 -7.036 3.409 1.00 84.81 372 GLN A N 1
ATOM 3037 C CA . GLN A 1 372 ? -54.929 -7.397 2.124 1.00 84.81 372 GLN A CA 1
ATOM 3038 C C . GLN A 1 372 ? -53.396 -7.325 2.175 1.00 84.81 372 GLN A C 1
ATOM 3040 O O . GLN A 1 372 ? -52.708 -8.169 1.603 1.00 84.81 372 GLN A O 1
ATOM 3045 N N . THR A 1 373 ? -52.850 -6.345 2.894 1.00 86.31 373 THR A N 1
ATOM 3046 C CA . THR A 1 373 ? -51.406 -6.187 3.095 1.00 86.31 373 THR A CA 1
ATOM 3047 C C . THR A 1 373 ? -50.843 -7.332 3.930 1.00 86.31 373 THR A C 1
ATOM 3049 O O . THR A 1 373 ? -49.826 -7.911 3.554 1.00 86.31 373 THR A O 1
ATOM 3052 N N . ILE A 1 374 ? -51.534 -7.726 5.003 1.00 84.25 374 ILE A N 1
ATOM 3053 C CA . ILE A 1 374 ? -51.174 -8.887 5.826 1.00 84.25 374 ILE A CA 1
ATOM 3054 C C . ILE A 1 374 ? -51.203 -10.168 4.985 1.00 84.25 374 ILE A C 1
ATOM 3056 O O . ILE A 1 374 ? -50.236 -10.926 5.012 1.00 84.25 374 ILE A O 1
ATOM 3060 N N . ALA A 1 375 ? -52.246 -10.380 4.177 1.00 88.06 375 ALA A N 1
ATOM 3061 C CA . ALA A 1 375 ? -52.349 -11.541 3.293 1.00 88.06 375 ALA A CA 1
ATOM 3062 C C . ALA A 1 375 ? -51.215 -11.580 2.250 1.00 88.06 375 ALA A C 1
ATOM 3064 O O . ALA A 1 375 ? -50.604 -12.625 2.023 1.00 88.06 375 ALA A O 1
ATOM 3065 N N . ASN A 1 376 ? -50.870 -10.432 1.660 1.00 88.12 376 ASN A N 1
ATOM 3066 C CA . ASN A 1 376 ? -49.756 -10.326 0.717 1.00 88.12 376 ASN A CA 1
ATOM 3067 C C . ASN A 1 376 ? -48.401 -10.586 1.399 1.00 88.12 376 ASN A C 1
ATOM 3069 O O . ASN A 1 376 ? -47.533 -11.250 0.825 1.00 88.12 376 ASN A O 1
ATOM 3073 N N . MET A 1 377 ? -48.208 -10.096 2.628 1.00 89.38 377 MET A N 1
ATOM 3074 C CA . MET A 1 377 ? -47.004 -10.376 3.416 1.00 89.38 377 MET A CA 1
ATOM 3075 C C . MET A 1 377 ? -46.904 -11.860 3.782 1.00 89.38 377 MET A C 1
ATOM 3077 O O . MET A 1 377 ? -45.830 -12.438 3.632 1.00 89.38 377 MET A O 1
ATOM 3081 N N . GLN A 1 378 ? -48.012 -12.495 4.173 1.00 89.12 378 GLN A N 1
ATOM 3082 C CA . GLN A 1 378 ? -48.080 -13.935 4.439 1.00 89.12 378 GLN A CA 1
ATOM 3083 C C . GLN A 1 378 ? -47.766 -14.761 3.185 1.00 89.12 378 GLN A C 1
ATOM 3085 O O . GLN A 1 378 ? -46.958 -15.682 3.247 1.00 89.12 378 GLN A O 1
ATOM 3090 N N . ALA A 1 379 ? -48.308 -14.395 2.019 1.00 88.94 379 ALA A N 1
ATOM 3091 C CA . ALA A 1 379 ? -47.996 -15.071 0.759 1.00 88.94 379 ALA A CA 1
ATOM 3092 C C . ALA A 1 379 ? -46.505 -14.960 0.394 1.00 88.94 379 ALA A C 1
ATOM 3094 O O . ALA A 1 379 ? -45.878 -15.942 -0.009 1.00 88.94 379 ALA A O 1
ATOM 3095 N N . ARG A 1 380 ? -45.906 -13.778 0.584 1.00 89.88 380 ARG A N 1
ATOM 3096 C CA . ARG A 1 380 ? -44.476 -13.554 0.334 1.00 89.88 380 ARG A CA 1
ATOM 3097 C C . ARG A 1 380 ? -43.590 -14.306 1.329 1.00 89.88 380 ARG A C 1
ATOM 3099 O O . ARG A 1 380 ? -42.505 -14.753 0.959 1.00 89.88 380 ARG A O 1
ATOM 3106 N N . LEU A 1 381 ? -44.037 -14.444 2.574 1.00 91.19 381 LEU A N 1
ATOM 3107 C CA . LEU A 1 381 ? -43.355 -15.229 3.597 1.00 91.19 381 LEU A CA 1
ATOM 3108 C C . LEU A 1 381 ? -43.376 -16.722 3.239 1.00 91.19 381 LEU A C 1
ATOM 3110 O O . LEU A 1 381 ? -42.313 -17.331 3.175 1.00 91.19 381 LEU A O 1
ATOM 3114 N N . ASN A 1 382 ? -44.534 -17.260 2.848 1.00 91.31 382 ASN A N 1
ATOM 3115 C CA . ASN A 1 382 ? -44.668 -18.648 2.394 1.00 91.31 382 ASN A CA 1
ATOM 3116 C C . ASN A 1 382 ? -43.772 -18.951 1.179 1.00 91.31 382 ASN A C 1
ATOM 3118 O O . ASN A 1 382 ? -43.079 -19.965 1.152 1.00 91.31 382 ASN A O 1
ATOM 3122 N N . GLN A 1 383 ? -43.700 -18.044 0.197 1.00 92.19 383 GLN A N 1
ATOM 3123 C CA . GLN A 1 383 ? -42.785 -18.192 -0.944 1.00 92.19 383 GLN A CA 1
ATOM 3124 C C . GLN A 1 383 ? -41.312 -18.224 -0.512 1.00 92.19 383 GLN A C 1
ATOM 3126 O O . GLN A 1 383 ? -40.524 -19.014 -1.037 1.00 92.19 383 GLN A O 1
ATOM 3131 N N . LYS A 1 384 ? -40.918 -17.383 0.454 1.00 92.19 384 LYS A N 1
ATOM 3132 C CA . LYS A 1 384 ? -39.558 -17.412 1.010 1.00 92.19 384 LYS A CA 1
ATOM 3133 C C . LYS A 1 384 ? -39.275 -18.720 1.748 1.00 92.19 384 LYS A C 1
ATOM 3135 O O . LYS A 1 384 ? -38.180 -19.256 1.598 1.00 92.19 384 LYS A O 1
ATOM 3140 N N . GLU A 1 385 ? -40.240 -19.252 2.492 1.00 92.44 385 GLU A N 1
ATOM 3141 C CA . GLU A 1 385 ? -40.115 -20.550 3.162 1.00 92.44 385 GLU A CA 1
ATOM 3142 C C . GLU A 1 385 ? -39.961 -21.705 2.164 1.00 92.44 385 GLU A C 1
ATOM 3144 O O . GLU A 1 385 ? -39.122 -22.584 2.365 1.00 92.44 385 GLU A O 1
ATOM 3149 N N . GLU A 1 386 ? -40.700 -21.699 1.053 1.00 93.31 386 GLU A N 1
ATOM 3150 C CA . GLU A 1 386 ? -40.539 -22.691 -0.017 1.00 93.31 386 GLU A CA 1
ATOM 3151 C C . GLU A 1 386 ? -39.158 -22.621 -0.677 1.00 93.31 386 GLU A C 1
ATOM 3153 O O . GLU A 1 386 ? -38.531 -23.651 -0.936 1.00 93.31 386 GLU A O 1
ATOM 3158 N N . ILE A 1 387 ? -38.655 -21.412 -0.932 1.00 92.62 387 ILE A N 1
ATOM 3159 C CA . ILE A 1 387 ? -37.313 -21.206 -1.485 1.00 92.62 387 ILE A CA 1
ATOM 3160 C C . ILE A 1 387 ? -36.244 -21.686 -0.493 1.00 92.62 387 ILE A C 1
ATOM 3162 O O . ILE A 1 387 ? -35.308 -22.379 -0.892 1.00 92.62 387 ILE A O 1
ATOM 3166 N N . LEU A 1 388 ? -36.397 -21.386 0.799 1.00 91.69 388 LEU A N 1
ATOM 3167 C CA . LEU A 1 388 ? -35.497 -21.881 1.842 1.00 91.69 388 LEU A CA 1
ATOM 3168 C C . LEU A 1 388 ? -35.484 -23.411 1.902 1.00 91.69 388 LEU A C 1
ATOM 3170 O O . LEU A 1 388 ? -34.404 -23.997 1.940 1.00 91.69 388 LEU A O 1
ATOM 3174 N N . LYS A 1 389 ? -36.649 -24.066 1.822 1.00 93.75 389 LYS A N 1
ATOM 3175 C CA . LYS A 1 389 ? -36.739 -25.534 1.741 1.00 93.75 389 LYS A CA 1
ATOM 3176 C C . LYS A 1 389 ? -36.002 -26.086 0.516 1.00 93.75 389 LYS A C 1
ATOM 3178 O O . LYS A 1 389 ? -35.282 -27.076 0.635 1.00 93.75 389 LYS A O 1
ATOM 3183 N N . LYS A 1 390 ? -36.112 -25.433 -0.649 1.00 93.06 390 LYS A N 1
ATOM 3184 C CA . LYS A 1 390 ? -35.362 -25.820 -1.862 1.00 93.06 390 LYS A CA 1
ATOM 3185 C C . LYS A 1 390 ? -33.852 -25.696 -1.663 1.00 93.06 390 LYS A C 1
ATOM 3187 O O . LYS A 1 390 ? -33.121 -26.613 -2.026 1.00 93.06 390 LYS A O 1
ATOM 3192 N N . TYR A 1 391 ? -33.379 -24.607 -1.056 1.00 91.69 391 TYR A N 1
ATOM 3193 C CA . TYR A 1 391 ? -31.954 -24.443 -0.763 1.00 91.69 391 TYR A CA 1
ATOM 3194 C C . TYR A 1 391 ? -31.447 -25.460 0.256 1.00 91.69 391 TYR A C 1
ATOM 3196 O O . TYR A 1 391 ? -30.382 -26.030 0.048 1.00 91.69 391 TYR A O 1
ATOM 3204 N N . GLN A 1 392 ? -32.214 -25.748 1.309 1.00 91.19 392 GLN A N 1
ATOM 3205 C CA . GLN A 1 392 ? -31.878 -26.803 2.267 1.00 91.19 392 GLN A CA 1
ATOM 3206 C C . GLN A 1 392 ? -31.753 -28.168 1.580 1.00 91.19 392 GLN A C 1
ATOM 3208 O O . GLN A 1 392 ? -30.800 -28.896 1.850 1.00 91.19 392 GLN A O 1
ATOM 3213 N N . HIS A 1 393 ? -32.656 -28.490 0.650 1.00 93.44 393 HIS A N 1
ATOM 3214 C CA . HIS A 1 393 ? -32.587 -29.731 -0.120 1.00 93.44 393 HIS A CA 1
ATOM 3215 C C . HIS A 1 393 ? -31.351 -29.794 -1.032 1.00 93.44 393 HIS A C 1
ATOM 3217 O O . HIS A 1 393 ? -30.651 -30.803 -1.038 1.00 93.44 393 HIS A O 1
ATOM 3223 N N . LEU A 1 394 ? -31.028 -28.712 -1.751 1.00 94.06 394 LEU A N 1
ATOM 3224 C CA . LEU A 1 394 ? -29.810 -28.644 -2.571 1.00 94.06 394 LEU A CA 1
ATOM 3225 C C . LEU A 1 394 ? -28.537 -28.789 -1.729 1.00 94.06 394 LEU A C 1
ATOM 3227 O O . LEU A 1 394 ? -27.589 -29.442 -2.152 1.00 94.06 394 LEU A O 1
ATOM 3231 N N . LEU A 1 395 ? -28.525 -28.210 -0.528 1.00 93.31 395 LEU A N 1
ATOM 3232 C CA . LEU A 1 395 ? -27.391 -28.286 0.391 1.00 93.31 395 LEU A CA 1
ATOM 3233 C C . LEU A 1 395 ? -27.231 -29.703 0.962 1.00 93.31 395 LEU A C 1
ATOM 3235 O O . LEU A 1 395 ? -26.110 -30.191 1.076 1.00 93.31 395 LEU A O 1
ATOM 3239 N N . ALA A 1 396 ? -28.337 -30.386 1.267 1.00 93.44 396 ALA A N 1
ATOM 3240 C CA . ALA A 1 396 ? -28.319 -31.797 1.648 1.00 93.44 396 ALA A CA 1
ATOM 3241 C C . ALA A 1 396 ? -27.778 -32.677 0.511 1.00 93.44 396 ALA A C 1
ATOM 3243 O O . ALA A 1 396 ? -26.878 -33.479 0.744 1.00 93.44 396 ALA A O 1
ATOM 3244 N N . LYS A 1 397 ? -28.245 -32.454 -0.723 1.00 94.06 397 LYS A N 1
ATOM 3245 C CA . LYS A 1 397 ? -27.772 -33.186 -1.902 1.00 94.06 397 LYS A CA 1
ATOM 3246 C C . LYS A 1 397 ? -26.278 -32.968 -2.167 1.00 94.06 397 LYS A C 1
ATOM 3248 O O . LYS A 1 397 ? -25.557 -33.924 -2.408 1.00 94.06 397 LYS A O 1
ATOM 3253 N N . ALA A 1 398 ? -25.791 -31.733 -2.054 1.00 92.50 398 ALA A N 1
ATOM 3254 C CA . ALA A 1 398 ? -24.367 -31.438 -2.215 1.00 92.50 398 ALA A CA 1
ATOM 3255 C C . ALA A 1 398 ? -23.497 -32.138 -1.153 1.00 92.50 398 ALA A C 1
ATOM 3257 O O . ALA A 1 398 ? -22.387 -32.572 -1.450 1.00 92.50 398 ALA A O 1
ATOM 3258 N N . ARG A 1 399 ? -23.999 -32.275 0.085 1.00 92.94 399 ARG A N 1
ATOM 3259 C CA . ARG A 1 399 ? -23.311 -33.036 1.141 1.00 92.94 399 ARG A CA 1
ATOM 3260 C C . ARG A 1 399 ? -23.256 -34.530 0.825 1.00 92.94 399 ARG A C 1
ATOM 3262 O O . ARG A 1 399 ? -22.208 -35.130 1.024 1.00 92.94 399 ARG A O 1
ATOM 3269 N N . GLU A 1 400 ? -24.346 -35.098 0.316 1.00 94.62 400 GLU A N 1
ATOM 3270 C CA . GLU A 1 400 ? -24.415 -36.502 -0.109 1.00 94.62 400 GLU A CA 1
ATOM 3271 C C . GLU A 1 400 ? -23.452 -36.785 -1.273 1.00 94.62 400 GLU A C 1
ATOM 3273 O O . GLU A 1 400 ? -22.624 -37.688 -1.181 1.00 94.62 400 GLU A O 1
ATOM 3278 N N . GLU A 1 401 ? -23.461 -35.943 -2.311 1.00 94.31 401 GLU A N 1
ATOM 3279 C CA . GLU A 1 401 ? -22.523 -36.036 -3.440 1.00 94.31 401 GLU A CA 1
ATOM 3280 C C . GLU A 1 401 ? -21.059 -35.943 -2.969 1.00 94.31 401 GLU A C 1
ATOM 3282 O O . GLU A 1 401 ? -20.189 -36.676 -3.444 1.00 94.31 401 GLU A O 1
ATOM 3287 N N . GLN A 1 402 ? -20.768 -35.075 -1.996 1.00 92.88 402 GLN A N 1
ATOM 3288 C CA . GLN A 1 402 ? -19.423 -34.952 -1.440 1.00 92.88 402 GLN A CA 1
ATOM 3289 C C . GLN A 1 402 ? -19.004 -36.176 -0.612 1.00 92.88 402 GLN A C 1
ATOM 3291 O O . GLN A 1 402 ? -17.834 -36.566 -0.652 1.00 92.88 402 GLN A O 1
ATOM 3296 N N . GLU A 1 403 ? -19.937 -36.811 0.097 1.00 94.06 403 GLU A N 1
ATOM 3297 C CA . GLU A 1 403 ? -19.689 -38.068 0.806 1.00 94.06 403 GLU A CA 1
ATOM 3298 C C . GLU A 1 403 ? -19.427 -39.227 -0.171 1.00 94.06 403 GLU A C 1
ATOM 3300 O O . GLU A 1 403 ? -18.520 -40.030 0.054 1.00 94.06 403 GLU A O 1
ATOM 3305 N N . GLU A 1 404 ? -20.150 -39.295 -1.293 1.00 94.00 404 GLU A N 1
ATOM 3306 C CA . GLU A 1 404 ? -19.895 -40.284 -2.350 1.00 94.00 404 GLU A CA 1
ATOM 3307 C C . GLU A 1 404 ? -18.512 -40.114 -2.990 1.00 94.00 404 GLU A C 1
ATOM 3309 O O . GLU A 1 404 ? -17.798 -41.099 -3.204 1.00 94.00 404 GLU A O 1
ATOM 3314 N N . ILE A 1 405 ? -18.101 -38.872 -3.264 1.00 93.94 405 ILE A N 1
ATOM 3315 C CA . ILE A 1 405 ? -16.759 -38.568 -3.782 1.00 93.94 405 ILE A CA 1
ATOM 3316 C C . ILE A 1 405 ? -15.689 -38.987 -2.767 1.00 93.94 405 ILE A C 1
ATOM 3318 O O . ILE A 1 405 ? -14.694 -39.605 -3.148 1.00 93.94 405 ILE A O 1
ATOM 3322 N N . ALA A 1 406 ? -15.896 -38.703 -1.478 1.00 92.00 406 ALA A N 1
ATOM 3323 C CA . ALA A 1 406 ? -14.973 -39.112 -0.423 1.00 92.00 406 ALA A CA 1
ATOM 3324 C C . ALA A 1 406 ? -14.834 -40.642 -0.343 1.00 92.00 406 ALA A C 1
ATOM 3326 O O . ALA A 1 406 ? -13.711 -41.144 -0.294 1.00 92.00 406 ALA A O 1
ATOM 3327 N N . LYS A 1 407 ? -15.947 -41.385 -0.424 1.00 95.38 407 LYS A N 1
ATOM 3328 C CA . LYS A 1 407 ? -15.940 -42.859 -0.471 1.00 95.38 407 LYS A CA 1
ATOM 3329 C C . LYS A 1 407 ? -15.199 -43.393 -1.698 1.00 95.38 407 LYS A C 1
ATOM 3331 O O . LYS A 1 407 ? -14.424 -44.338 -1.575 1.00 95.38 407 LYS A O 1
ATOM 3336 N N . LYS A 1 408 ? -15.380 -42.775 -2.872 1.00 95.00 408 LYS A N 1
ATOM 3337 C CA . LYS A 1 408 ? -14.614 -43.125 -4.083 1.00 95.00 408 LYS A CA 1
ATOM 3338 C C . LYS A 1 408 ? -13.116 -42.915 -3.900 1.00 95.00 408 LYS A C 1
ATOM 3340 O O . LYS A 1 408 ? -12.341 -43.803 -4.230 1.00 95.00 408 LYS A O 1
ATOM 3345 N N . HIS A 1 409 ? -12.711 -41.774 -3.345 1.00 94.25 409 HIS A N 1
ATOM 3346 C CA . HIS A 1 409 ? -11.298 -41.504 -3.083 1.00 94.25 409 HIS A CA 1
ATOM 3347 C C . HIS A 1 409 ? -10.698 -42.491 -2.072 1.00 94.25 409 HIS A C 1
ATOM 3349 O O . HIS A 1 409 ? -9.545 -42.889 -2.223 1.00 94.25 409 HIS A O 1
ATOM 3355 N N . GLU A 1 410 ? -11.463 -42.906 -1.059 1.00 94.25 410 GLU A N 1
ATOM 3356 C CA . GLU A 1 410 ? -11.029 -43.934 -0.110 1.00 94.25 410 GLU A CA 1
ATOM 3357 C C . GLU A 1 410 ? -10.799 -45.288 -0.803 1.00 94.25 410 GLU A C 1
ATOM 3359 O O . GLU A 1 410 ? -9.785 -45.947 -0.558 1.00 94.25 410 GLU A O 1
ATOM 3364 N N . GLU A 1 411 ? -11.694 -45.683 -1.713 1.00 95.00 411 GLU A N 1
ATOM 3365 C CA . GLU A 1 411 ? -11.542 -46.907 -2.507 1.00 95.00 411 GLU A CA 1
ATOM 3366 C C . GLU A 1 411 ? -10.324 -46.836 -3.440 1.00 95.00 411 GLU A C 1
ATOM 3368 O O . GLU A 1 411 ? -9.510 -47.760 -3.469 1.00 95.00 411 GLU A O 1
ATOM 3373 N N . ASP A 1 412 ? -10.145 -45.718 -4.148 1.00 93.88 412 ASP A N 1
ATOM 3374 C CA . ASP A 1 412 ? -9.001 -45.503 -5.039 1.00 93.88 412 ASP A CA 1
ATOM 3375 C C . ASP A 1 412 ? -7.669 -45.577 -4.275 1.00 93.88 412 ASP A C 1
ATOM 3377 O O . ASP A 1 412 ? -6.707 -46.191 -4.748 1.00 93.88 412 ASP A O 1
ATOM 3381 N N . LEU A 1 413 ? -7.615 -45.012 -3.062 1.00 94.50 413 LEU A N 1
ATOM 3382 C CA . LEU A 1 413 ? -6.457 -45.126 -2.173 1.00 94.50 413 LEU A CA 1
ATOM 3383 C C . LEU A 1 413 ? -6.205 -46.573 -1.746 1.00 94.50 413 LEU A C 1
ATOM 3385 O O . LEU A 1 413 ? -5.056 -47.019 -1.751 1.00 94.50 413 LEU A O 1
ATOM 3389 N N . ARG A 1 414 ? -7.255 -47.331 -1.413 1.00 94.94 414 ARG A N 1
ATOM 3390 C CA . ARG A 1 414 ? -7.130 -48.749 -1.050 1.00 94.94 414 ARG A CA 1
ATOM 3391 C C . ARG A 1 414 ? -6.560 -49.572 -2.208 1.00 94.94 414 ARG A C 1
ATOM 3393 O O . ARG A 1 414 ? -5.635 -50.358 -2.004 1.00 94.94 414 ARG A O 1
ATOM 3400 N N . VAL A 1 415 ? -7.045 -49.342 -3.428 1.00 94.88 415 VAL A N 1
ATOM 3401 C CA . VAL A 1 415 ? -6.539 -49.996 -4.646 1.00 94.88 415 VAL A CA 1
ATOM 3402 C C . VAL A 1 415 ? -5.087 -49.602 -4.932 1.00 94.88 415 VAL A C 1
ATOM 3404 O O . VAL A 1 415 ? -4.284 -50.451 -5.324 1.00 94.88 415 VAL A O 1
ATOM 3407 N N . LEU A 1 416 ? -4.721 -48.332 -4.742 1.00 94.88 416 LEU A N 1
ATOM 3408 C CA . LEU A 1 416 ? -3.342 -47.866 -4.910 1.00 94.88 416 LEU A CA 1
ATOM 3409 C C . LEU A 1 416 ? -2.388 -48.517 -3.906 1.00 94.88 416 LEU A C 1
ATOM 3411 O O . LEU A 1 416 ? -1.319 -48.967 -4.317 1.00 94.88 416 LEU A O 1
ATOM 3415 N N . HIS A 1 417 ? -2.779 -48.623 -2.633 1.00 92.62 417 HIS A N 1
ATOM 3416 C CA . HIS A 1 417 ? -1.993 -49.342 -1.629 1.00 92.62 417 HIS A CA 1
ATOM 3417 C C . HIS A 1 417 ? -1.803 -50.811 -2.016 1.00 92.62 417 HIS A C 1
ATOM 3419 O O . HIS A 1 417 ? -0.673 -51.286 -2.046 1.00 92.62 417 HIS A O 1
ATOM 3425 N N . GLN A 1 418 ? -2.865 -51.500 -2.447 1.00 93.94 418 GLN A N 1
ATOM 3426 C CA . GLN A 1 418 ? -2.753 -52.892 -2.889 1.00 93.94 418 GLN A CA 1
ATOM 3427 C C . GLN A 1 418 ? -1.816 -53.052 -4.100 1.00 93.94 418 GLN A C 1
ATOM 3429 O O . GLN A 1 418 ? -1.028 -53.995 -4.165 1.00 93.94 418 GLN A O 1
ATOM 3434 N N . LYS A 1 419 ? -1.858 -52.124 -5.068 1.00 94.19 419 LYS A N 1
ATOM 3435 C CA . LYS A 1 419 ? -0.922 -52.119 -6.208 1.00 94.19 419 LYS A CA 1
ATOM 3436 C C . LYS A 1 419 ? 0.519 -51.877 -5.768 1.00 94.19 419 LYS A C 1
ATOM 3438 O O . LYS A 1 419 ? 1.428 -52.466 -6.352 1.00 94.19 419 LYS A O 1
ATOM 3443 N N . LEU A 1 420 ? 0.724 -51.007 -4.781 1.00 93.00 420 LEU A N 1
ATOM 3444 C CA . LEU A 1 420 ? 2.044 -50.725 -4.232 1.00 93.00 420 LEU A CA 1
ATOM 3445 C C . LEU A 1 420 ? 2.620 -51.968 -3.551 1.00 93.00 420 LEU A C 1
ATOM 3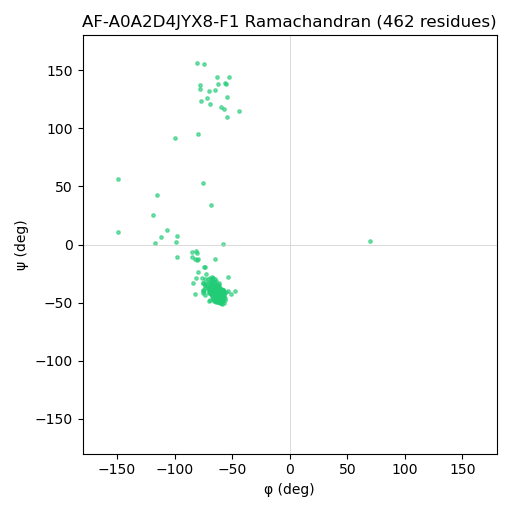447 O O . LEU A 1 420 ? 3.752 -52.329 -3.859 1.00 93.00 420 LEU A O 1
ATOM 3451 N N . ASP A 1 421 ? 1.830 -52.662 -2.734 1.00 91.62 421 ASP A N 1
ATOM 3452 C CA . ASP A 1 421 ? 2.242 -53.902 -2.066 1.00 91.62 421 ASP A CA 1
ATOM 3453 C C . ASP A 1 421 ? 2.641 -54.975 -3.087 1.00 91.62 421 ASP A C 1
ATOM 3455 O O . ASP A 1 421 ? 3.747 -55.512 -3.036 1.00 91.62 421 ASP A O 1
ATOM 3459 N N . VAL A 1 422 ? 1.808 -55.200 -4.112 1.00 92.88 422 VAL A N 1
ATOM 3460 C CA . VAL A 1 422 ? 2.122 -56.140 -5.204 1.00 92.88 422 VAL A CA 1
ATOM 3461 C C . VAL A 1 422 ? 3.398 -55.734 -5.950 1.00 92.88 422 VAL A C 1
ATOM 3463 O O . VAL A 1 422 ? 4.200 -56.590 -6.330 1.00 92.88 422 VAL A O 1
ATOM 3466 N N . HIS A 1 423 ? 3.615 -54.435 -6.176 1.00 93.00 423 HIS A N 1
ATOM 3467 C CA . HIS A 1 423 ? 4.829 -53.946 -6.826 1.00 93.00 423 HIS A CA 1
ATOM 3468 C C . HIS A 1 423 ? 6.073 -54.150 -5.950 1.00 93.00 423 HIS A C 1
ATOM 3470 O O . HIS A 1 423 ? 7.122 -54.540 -6.475 1.00 93.00 423 HIS A O 1
ATOM 3476 N N . VAL A 1 424 ? 5.973 -53.911 -4.640 1.00 90.62 424 VAL A N 1
ATOM 3477 C CA . VAL A 1 424 ? 7.048 -54.153 -3.667 1.00 90.62 424 VAL A CA 1
ATOM 3478 C C . VAL A 1 424 ? 7.389 -55.640 -3.630 1.00 90.62 424 VAL A C 1
ATOM 3480 O O . VAL A 1 424 ? 8.555 -55.983 -3.822 1.00 90.62 424 VAL A O 1
ATOM 3483 N N . ASP A 1 425 ? 6.394 -56.520 -3.524 1.00 92.19 425 ASP A N 1
ATOM 3484 C CA . ASP A 1 425 ? 6.589 -57.973 -3.525 1.00 92.19 425 ASP A CA 1
ATOM 3485 C C . ASP A 1 425 ? 7.195 -58.471 -4.840 1.00 92.19 425 ASP A C 1
ATOM 3487 O O . ASP A 1 425 ? 8.142 -59.258 -4.844 1.00 92.19 425 ASP A O 1
ATOM 3491 N N . SER A 1 426 ? 6.704 -57.989 -5.985 1.00 90.06 426 SER A N 1
ATOM 3492 C CA . SER A 1 426 ? 7.280 -58.301 -7.299 1.00 90.06 426 SER A CA 1
ATOM 3493 C C . SER A 1 426 ? 8.735 -57.835 -7.397 1.00 90.06 426 SER A C 1
ATOM 3495 O O . SER A 1 426 ? 9.595 -58.571 -7.881 1.00 90.06 426 SER A O 1
ATOM 3497 N N . SER A 1 427 ? 9.033 -56.617 -6.943 1.00 88.62 427 SER A N 1
ATOM 3498 C CA . SER A 1 427 ? 10.390 -56.057 -6.975 1.00 88.62 427 SER A CA 1
ATOM 3499 C C . SER A 1 427 ? 11.333 -56.832 -6.058 1.00 88.62 427 SER A C 1
ATOM 3501 O O . SER A 1 427 ? 12.457 -57.142 -6.448 1.00 88.62 427 SER A O 1
ATOM 3503 N N . PHE A 1 428 ? 10.853 -57.213 -4.876 1.00 90.31 428 PHE A N 1
ATOM 3504 C CA . PHE A 1 428 ? 11.582 -58.039 -3.924 1.00 90.31 428 PHE A CA 1
ATOM 3505 C C . PHE A 1 428 ? 11.838 -59.449 -4.471 1.00 90.31 428 PHE A C 1
ATOM 3507 O O . PHE A 1 428 ? 12.959 -59.949 -4.396 1.00 90.31 428 PHE A O 1
ATOM 3514 N N . ASN A 1 429 ? 10.840 -60.072 -5.098 1.00 90.12 429 ASN A N 1
ATOM 3515 C CA . ASN A 1 429 ? 10.991 -61.379 -5.736 1.00 90.12 429 ASN A CA 1
ATOM 3516 C C . ASN A 1 429 ? 11.974 -61.335 -6.912 1.00 90.12 429 ASN A C 1
ATOM 3518 O O . ASN A 1 429 ? 12.818 -62.224 -7.020 1.00 90.12 429 ASN A O 1
ATOM 3522 N N . LYS A 1 430 ? 11.931 -60.285 -7.744 1.00 89.12 430 LYS A N 1
ATOM 3523 C CA . LYS A 1 430 ? 12.933 -60.052 -8.797 1.00 89.12 430 LYS A CA 1
ATOM 3524 C C . LYS A 1 430 ? 14.327 -59.891 -8.204 1.00 89.12 430 LYS A C 1
ATOM 3526 O O . LYS A 1 430 ? 15.253 -60.535 -8.672 1.00 89.12 430 LYS A O 1
ATOM 3531 N N . PHE A 1 431 ? 14.477 -59.097 -7.144 1.00 87.88 431 PHE A N 1
ATOM 3532 C CA . PHE A 1 431 ? 15.755 -58.951 -6.449 1.00 87.88 431 PHE A CA 1
ATOM 3533 C C . PHE A 1 431 ? 16.270 -60.294 -5.916 1.00 87.88 431 PHE A C 1
ATOM 3535 O O . PHE A 1 431 ? 17.435 -60.629 -6.119 1.00 87.88 431 PHE A O 1
ATOM 3542 N N . LYS A 1 432 ? 15.400 -61.099 -5.295 1.00 87.62 432 LYS A N 1
ATOM 3543 C CA . LYS A 1 432 ? 15.738 -62.439 -4.804 1.00 87.62 432 LYS A CA 1
ATOM 3544 C C . LYS A 1 432 ? 16.144 -63.381 -5.941 1.00 87.62 432 LYS A C 1
ATOM 3546 O O . LYS A 1 432 ? 17.110 -64.118 -5.777 1.00 87.62 432 LYS A O 1
ATOM 3551 N N . GLN A 1 433 ? 15.452 -63.346 -7.082 1.00 86.19 433 GLN A N 1
ATOM 3552 C CA . GLN A 1 433 ? 15.837 -64.103 -8.279 1.00 86.19 433 GLN A CA 1
ATOM 3553 C C . GLN A 1 433 ? 17.207 -63.663 -8.797 1.00 86.19 433 GLN A C 1
ATOM 3555 O O . GLN A 1 433 ? 18.083 -64.507 -8.941 1.00 86.19 433 GLN A O 1
ATOM 3560 N N . THR A 1 434 ? 17.445 -62.360 -8.961 1.00 83.88 434 THR A N 1
ATOM 3561 C CA . THR A 1 434 ? 18.749 -61.826 -9.384 1.00 83.88 434 THR A CA 1
ATOM 3562 C C . THR A 1 434 ? 19.868 -62.206 -8.407 1.00 83.88 434 THR A C 1
ATOM 3564 O O . THR A 1 434 ? 20.973 -62.547 -8.825 1.00 83.88 434 THR A O 1
ATOM 3567 N N . ALA A 1 435 ? 19.598 -62.186 -7.099 1.00 79.75 435 ALA A N 1
ATOM 3568 C CA . ALA A 1 435 ? 20.554 -62.604 -6.077 1.00 79.75 435 ALA A CA 1
ATOM 3569 C C . ALA A 1 435 ? 20.844 -64.115 -6.139 1.00 79.75 435 ALA A C 1
ATOM 3571 O O . ALA A 1 435 ? 21.998 -64.521 -6.028 1.00 79.75 435 ALA A O 1
ATOM 3572 N N . LEU A 1 436 ? 19.824 -64.950 -6.365 1.00 81.44 436 LEU A N 1
ATOM 3573 C CA . LEU A 1 436 ? 19.999 -66.391 -6.565 1.00 81.44 436 LEU A CA 1
ATOM 3574 C C . LEU A 1 436 ? 20.766 -66.700 -7.857 1.00 81.44 436 LEU A C 1
ATOM 3576 O O . LEU A 1 436 ? 21.645 -67.556 -7.840 1.00 81.44 436 LEU A O 1
ATOM 3580 N N . GLU A 1 437 ? 20.505 -65.977 -8.946 1.00 79.75 437 GLU A N 1
ATOM 3581 C CA . GLU A 1 437 ? 21.263 -66.085 -10.199 1.00 79.75 437 GLU A CA 1
ATOM 3582 C C . GLU A 1 437 ? 22.734 -65.677 -10.023 1.00 79.75 437 GLU A C 1
ATOM 3584 O O . GLU A 1 437 ? 23.624 -66.301 -10.598 1.00 79.75 437 GLU A O 1
ATOM 3589 N N . LEU A 1 438 ? 23.018 -64.664 -9.197 1.00 72.88 438 LEU A N 1
ATOM 3590 C CA . LEU A 1 438 ? 24.385 -64.266 -8.842 1.00 72.88 438 LEU A CA 1
ATOM 3591 C C . LEU A 1 438 ? 25.112 -65.332 -8.011 1.00 72.88 438 LEU A C 1
ATOM 3593 O O . LEU A 1 438 ? 26.309 -65.519 -8.204 1.00 72.88 438 LEU A O 1
ATOM 3597 N N . ILE A 1 439 ? 24.403 -66.046 -7.132 1.00 69.38 439 ILE A N 1
ATOM 3598 C CA . ILE A 1 439 ? 24.959 -67.156 -6.338 1.00 69.38 439 ILE A CA 1
ATOM 3599 C C . ILE A 1 439 ? 25.153 -68.419 -7.197 1.00 69.38 439 ILE A C 1
ATOM 3601 O O . ILE A 1 439 ? 26.098 -69.171 -6.979 1.00 69.38 439 ILE A O 1
ATOM 3605 N N . GLN A 1 440 ? 24.283 -68.656 -8.185 1.00 64.69 440 GLN A N 1
ATOM 3606 C CA . GLN A 1 440 ? 24.376 -69.802 -9.098 1.00 64.69 440 GLN A CA 1
ATOM 3607 C C . GLN A 1 440 ? 25.397 -69.613 -10.230 1.00 64.69 440 GLN A C 1
ATOM 3609 O O . GLN A 1 440 ? 25.752 -70.588 -10.894 1.00 64.69 440 GLN A O 1
ATOM 3614 N N . LYS A 1 441 ? 25.912 -68.396 -10.452 1.00 59.31 441 LYS A N 1
ATOM 3615 C CA . LYS A 1 441 ? 27.055 -68.192 -11.351 1.00 59.31 441 LYS A CA 1
ATOM 3616 C C . LYS A 1 441 ? 28.320 -68.800 -10.720 1.00 59.31 441 LYS A C 1
ATOM 3618 O O . LYS A 1 441 ? 28.720 -68.358 -9.644 1.00 59.31 441 LYS A O 1
ATOM 3623 N N . PRO A 1 442 ? 28.988 -69.773 -11.371 1.00 50.12 442 PRO A N 1
ATOM 3624 C CA . PRO A 1 442 ? 30.245 -70.315 -10.869 1.00 50.12 442 PRO A CA 1
ATOM 3625 C C . PRO A 1 442 ? 31.294 -69.200 -10.821 1.00 50.12 442 PRO A C 1
ATOM 3627 O O . PRO A 1 442 ? 31.368 -68.370 -11.731 1.00 50.12 442 PRO A O 1
ATOM 3630 N N . SER A 1 443 ? 32.072 -69.172 -9.736 1.00 48.38 443 SER A N 1
ATOM 3631 C CA . SER A 1 443 ? 33.048 -68.128 -9.424 1.00 48.38 443 SER A CA 1
ATOM 3632 C C . SER A 1 443 ? 33.883 -67.745 -10.648 1.00 48.38 443 SER A C 1
ATOM 3634 O O . SER A 1 443 ? 34.669 -68.549 -11.155 1.00 48.38 443 SER A O 1
ATOM 3636 N N . LEU A 1 444 ? 33.735 -66.500 -11.102 1.00 49.38 444 LEU A N 1
ATOM 3637 C CA . LEU A 1 444 ? 34.660 -65.882 -12.042 1.00 49.38 444 LEU A CA 1
ATOM 3638 C C . LEU A 1 444 ? 36.062 -65.926 -11.425 1.00 49.38 444 LEU A C 1
ATOM 3640 O O . LEU A 1 444 ? 36.303 -65.351 -10.364 1.00 49.38 444 LEU A O 1
ATOM 3644 N N . ALA A 1 445 ? 36.960 -66.660 -12.083 1.00 45.78 445 ALA A N 1
ATOM 3645 C CA . ALA A 1 445 ? 38.351 -66.817 -11.696 1.00 45.78 445 ALA A CA 1
ATOM 3646 C C . ALA A 1 445 ? 39.015 -65.441 -11.544 1.00 45.78 445 ALA A C 1
ATOM 3648 O O . ALA A 1 445 ? 39.254 -64.733 -12.522 1.00 45.78 445 ALA A O 1
ATOM 3649 N N . VAL A 1 446 ? 39.312 -65.064 -10.301 1.00 48.25 446 VAL A N 1
ATOM 3650 C CA . VAL A 1 446 ? 40.088 -63.864 -9.996 1.00 48.25 446 VAL A CA 1
ATOM 3651 C C . VAL A 1 446 ? 41.549 -64.129 -10.400 1.00 48.25 446 VAL A C 1
ATOM 3653 O O . VAL A 1 446 ? 42.134 -65.116 -9.943 1.00 48.25 446 VAL A O 1
ATOM 3656 N N . PRO A 1 447 ? 42.178 -63.279 -11.232 1.00 51.34 447 PRO A N 1
ATOM 3657 C CA . PRO A 1 447 ? 43.557 -63.440 -11.700 1.00 51.34 447 PRO A CA 1
ATOM 3658 C C . PRO A 1 447 ? 44.603 -63.086 -10.620 1.00 51.34 447 PRO A C 1
ATOM 3660 O O . PRO A 1 447 ? 45.516 -62.303 -10.851 1.00 51.34 447 PRO A O 1
ATOM 3663 N N . ALA A 1 448 ? 44.488 -63.690 -9.435 1.00 50.94 448 ALA A N 1
ATOM 3664 C CA . ALA A 1 448 ? 45.442 -63.582 -8.323 1.00 50.94 448 ALA A CA 1
ATOM 3665 C C . ALA A 1 448 ? 46.106 -64.931 -7.962 1.00 50.94 448 ALA A C 1
ATOM 3667 O O . ALA A 1 448 ? 46.941 -65.001 -7.066 1.00 50.94 448 ALA A O 1
ATOM 3668 N N . SER A 1 449 ? 45.781 -66.014 -8.678 1.00 58.84 449 SER A N 1
ATOM 3669 C CA . SER A 1 449 ? 46.277 -67.367 -8.376 1.00 58.84 449 SER A CA 1
ATOM 3670 C C . SER A 1 449 ? 47.755 -67.594 -8.748 1.00 58.84 449 SER A C 1
ATOM 3672 O O . SER A 1 449 ? 48.448 -68.330 -8.053 1.00 58.84 449 SER A O 1
ATOM 3674 N N . LYS A 1 450 ? 48.300 -66.925 -9.775 1.00 61.72 450 LYS A N 1
ATOM 3675 C CA . LYS A 1 450 ? 49.694 -67.167 -10.215 1.00 61.72 450 LYS A CA 1
ATOM 3676 C C . LYS A 1 450 ? 50.761 -66.612 -9.263 1.00 61.72 450 LYS A C 1
ATOM 3678 O O . LYS A 1 450 ? 51.875 -67.126 -9.240 1.00 61.72 450 LYS A O 1
ATOM 3683 N N . HIS A 1 451 ? 50.437 -65.580 -8.484 1.00 59.41 451 HIS A N 1
ATOM 3684 C CA . HIS A 1 451 ? 51.378 -64.977 -7.535 1.00 59.41 451 HIS A CA 1
ATOM 3685 C C . HIS A 1 451 ? 51.473 -65.758 -6.218 1.00 59.41 451 HIS A C 1
ATOM 3687 O O . HIS A 1 451 ? 52.544 -65.796 -5.622 1.00 59.41 451 HIS A O 1
ATOM 3693 N N . LEU A 1 452 ? 50.398 -66.440 -5.813 1.00 63.41 452 LEU A N 1
ATOM 3694 C CA . LEU A 1 452 ? 50.382 -67.278 -4.611 1.00 63.41 452 LEU A CA 1
ATOM 3695 C C . LEU A 1 452 ? 51.152 -68.594 -4.804 1.00 63.41 452 LEU A C 1
ATOM 3697 O O . LEU A 1 452 ? 51.827 -69.038 -3.885 1.00 63.41 452 LEU A O 1
ATOM 3701 N N . ILE A 1 453 ? 51.135 -69.166 -6.012 1.00 64.81 453 ILE A N 1
ATOM 3702 C CA . ILE A 1 453 ? 51.893 -70.392 -6.323 1.00 64.81 453 ILE A CA 1
ATOM 3703 C C . ILE A 1 453 ? 53.410 -70.120 -6.311 1.00 64.81 453 ILE A C 1
ATOM 3705 O O . ILE A 1 453 ? 54.170 -70.905 -5.762 1.00 64.81 453 ILE A O 1
ATOM 3709 N N . ARG A 1 454 ? 53.857 -68.953 -6.802 1.00 66.31 454 ARG A N 1
ATOM 3710 C CA . ARG A 1 454 ? 55.278 -68.553 -6.740 1.00 66.31 454 ARG A CA 1
ATOM 3711 C C . ARG A 1 454 ? 55.796 -68.284 -5.325 1.00 66.31 454 ARG A C 1
ATOM 3713 O O . ARG A 1 454 ? 56.994 -68.414 -5.107 1.00 66.31 454 ARG A O 1
ATOM 3720 N N . LEU A 1 455 ? 54.933 -67.874 -4.395 1.00 65.44 455 LEU A N 1
ATOM 3721 C CA . LEU A 1 455 ? 55.313 -67.711 -2.988 1.00 65.44 455 LEU A CA 1
ATOM 3722 C C . LEU A 1 455 ? 55.458 -69.070 -2.294 1.00 65.44 455 LEU A C 1
ATOM 3724 O O . LEU A 1 455 ? 56.434 -69.263 -1.581 1.00 65.44 455 LEU A O 1
ATOM 3728 N N . ALA A 1 456 ? 54.568 -70.023 -2.586 1.00 67.94 456 ALA A N 1
ATOM 3729 C CA . ALA A 1 456 ? 54.674 -71.390 -2.075 1.00 67.94 456 ALA A CA 1
ATOM 3730 C C . ALA A 1 456 ? 55.930 -72.124 -2.595 1.00 67.94 456 ALA A C 1
ATOM 3732 O O . ALA A 1 456 ? 56.607 -72.793 -1.819 1.00 67.94 456 ALA A O 1
ATOM 3733 N N . ASP A 1 457 ? 56.300 -71.940 -3.869 1.00 67.88 457 ASP A N 1
ATOM 3734 C CA . ASP A 1 457 ? 57.528 -72.531 -4.431 1.00 67.88 457 ASP A CA 1
ATOM 3735 C C . ASP A 1 457 ? 58.804 -71.942 -3.794 1.00 67.88 457 ASP A C 1
ATOM 3737 O O . ASP A 1 457 ? 59.769 -72.665 -3.552 1.00 67.88 457 ASP A O 1
ATOM 3741 N N . LEU A 1 458 ? 58.812 -70.638 -3.477 1.00 71.62 458 LEU A N 1
ATOM 3742 C CA . LEU A 1 458 ? 59.943 -69.990 -2.797 1.00 71.62 458 LEU A CA 1
ATOM 3743 C C . LEU A 1 458 ? 60.050 -70.404 -1.323 1.00 71.62 458 LEU A C 1
ATOM 3745 O O . LEU A 1 458 ? 61.162 -70.576 -0.826 1.00 71.62 458 LEU A O 1
ATOM 3749 N N . GLU A 1 459 ? 58.921 -70.617 -0.642 1.00 67.94 459 GLU A N 1
ATOM 3750 C CA . GLU A 1 459 ? 58.890 -71.166 0.720 1.00 67.94 459 GLU A CA 1
ATOM 3751 C C . GLU A 1 459 ? 59.388 -72.621 0.766 1.00 67.94 459 GLU A C 1
ATOM 3753 O O . GLU A 1 459 ? 60.059 -73.001 1.725 1.00 67.94 459 GLU A O 1
ATOM 3758 N N . GLN A 1 460 ? 59.160 -73.415 -0.286 1.00 66.44 460 GLN A N 1
ATOM 3759 C CA . GLN A 1 460 ? 59.638 -74.798 -0.364 1.00 66.44 460 GLN A CA 1
ATOM 3760 C C . GLN A 1 460 ? 61.144 -74.901 -0.681 1.00 66.44 460 GLN A C 1
ATOM 3762 O O . GLN A 1 460 ? 61.798 -75.811 -0.186 1.00 66.44 460 GLN A O 1
ATOM 3767 N N . THR A 1 461 ? 61.730 -73.931 -1.397 1.00 63.97 461 THR A N 1
ATOM 3768 C CA . THR A 1 461 ? 63.191 -73.859 -1.643 1.00 63.97 461 THR A CA 1
ATOM 3769 C C . THR A 1 461 ? 64.019 -73.273 -0.492 1.00 63.97 461 THR A C 1
ATOM 3771 O O . THR A 1 461 ? 65.242 -73.269 -0.567 1.00 63.97 461 THR A O 1
ATOM 3774 N N . ILE A 1 462 ? 63.373 -72.746 0.554 1.00 64.31 462 ILE A N 1
ATOM 3775 C CA . ILE A 1 462 ? 64.036 -72.264 1.783 1.00 64.31 462 ILE A CA 1
ATOM 3776 C C . ILE A 1 462 ? 63.977 -73.334 2.897 1.00 64.31 462 ILE A C 1
ATOM 3778 O O . ILE A 1 462 ? 64.657 -73.212 3.915 1.00 64.31 462 ILE A O 1
ATOM 3782 N N . ALA A 1 463 ? 63.183 -74.394 2.702 1.00 59.09 463 ALA A N 1
ATOM 3783 C CA . ALA A 1 463 ? 63.027 -75.514 3.630 1.00 59.09 463 ALA A CA 1
ATOM 3784 C C . ALA A 1 463 ? 63.867 -76.766 3.269 1.00 59.09 463 ALA A C 1
ATOM 3786 O O . ALA A 1 463 ? 63.793 -77.759 3.996 1.00 59.09 463 ALA A O 1
ATOM 3787 N N . GLU A 1 464 ? 64.674 -76.709 2.202 1.00 47.16 464 GLU A N 1
ATOM 3788 C CA . GLU A 1 464 ? 65.784 -77.630 1.874 1.00 47.16 464 GLU A CA 1
ATOM 3789 C C . GLU A 1 464 ? 67.121 -76.894 2.026 1.00 47.16 464 GLU A C 1
ATOM 3791 O O . GLU A 1 464 ? 68.092 -77.529 2.503 1.00 47.16 464 GLU A O 1
#

Sequence (464 aa):
ALENRQQSRDKEVESLRMQILDYQVQSDEKTLIAKLHQHIVALQVSEATAITKLAAATSKLQKAEIANMRLEQKLDDKEQALYYARVEGKNRVKHLRQTVQSLRRQFSGALPLAQQEKFSKTMIQLQNDKLKTMEDIQKAQQERQNAENRAVEMEMKLKGIEELVATLKDARGAQKVIEWHVKIEELRLQALKLNRELSRKNEEIKYLKNILSEYEQTISHLEEEIVQQGQFHEERQMAWDKREVELERQLDIYDSQKQNILSTAQKFNEAAGTVPDPSLTLPHQLEQALKIVREKSRTILEMQATCKSVEEKLKEKEVSLWKAEQNIFSRDKVINELRLQLPASSEREKLVAQLDQIDDNTYPHALKIAHQTIANMQARLNQKEEILKKYQHLLAKAREEQEEIAKKHEEDLRVLHQKLDVHVDSSFNKFKQTALELIQKPSLAVPASKHLIRLADLEQTIAE

Solvent-accessible surface area (backbone atoms only — not comparable to full-atom values): 25229 Å² total; per-residue (Å²): 115,68,65,63,52,48,54,50,49,50,50,48,51,50,51,50,52,48,50,52,50,53,54,49,51,55,48,53,50,50,53,51,51,51,52,50,49,53,49,51,52,51,48,52,54,52,48,53,52,50,51,54,52,48,55,53,49,51,54,52,49,53,54,49,51,55,51,46,56,55,49,50,53,54,47,53,56,49,52,52,52,52,49,52,53,50,53,52,50,54,50,51,51,53,50,52,51,51,50,52,53,50,50,51,65,74,49,60,94,55,79,55,66,74,55,52,53,49,52,51,52,53,51,54,49,52,52,50,52,50,52,51,52,51,53,52,50,52,50,51,51,52,50,48,52,54,50,52,53,52,49,52,53,50,51,53,51,47,51,56,49,50,52,54,50,53,73,74,49,86,83,59,71,69,65,54,53,53,55,47,51,53,52,51,51,52,50,51,53,50,51,54,53,52,52,54,51,50,51,53,50,50,52,52,52,51,53,53,51,51,51,50,53,53,50,51,52,52,48,53,52,52,53,50,49,52,52,52,53,51,50,53,52,51,52,52,51,53,51,51,55,52,51,51,54,51,52,49,54,52,50,54,51,50,52,51,51,50,51,51,52,52,54,51,52,49,54,50,48,61,65,62,70,64,70,61,63,86,88,52,58,70,69,59,34,50,53,48,47,52,50,49,50,51,52,51,50,49,53,52,53,54,50,52,51,52,52,50,54,50,53,52,53,48,52,55,48,51,54,52,49,53,53,50,51,52,50,50,54,53,49,51,49,52,51,50,53,52,54,70,70,44,76,52,70,68,56,53,51,50,58,52,58,61,64,76,68,74,61,94,88,43,62,75,57,55,51,48,52,49,52,52,49,51,52,52,51,50,52,54,48,52,53,50,52,53,52,50,52,52,50,52,51,54,52,51,50,53,51,52,56,50,51,54,52,51,52,50,52,53,51,53,49,52,54,50,50,53,50,49,53,52,49,50,52,52,51,50,50,50,50,51,49,54,52,50,53,61,69,68,47,76,80,79,83,69,97,62,60,75,63,56,53,56,50,55,54,53,56,56,68,72,75,111

Secondary structure (DSSP, 8-state):
-HHHHHHHHHHHHHHHHHHHHHHHHHHHHHHHHHHHHHHHHHHHHHHHHHHHHHHHHHHHHHHHHHHHHHHHHHHHHHHHHHHHHHHHHHHHHHHHHHHHHHHHHHTTTPPPHHHHHHHHHHHHHHHHHHHHHHHHHHHHHHHHHHHHHHHHHHHHHHHHHHHHHHHH-TT-HHHHHHHHHHHHHHHHHHHHHHHHHHHHHHHHHHHHHHHHHHHHHHHHHHHHHHHHHHHHHHHHHHHHHHHHHHHHHHHHHHHHHHHHHHHHHHHHHHHHS-PPPTTS-HHHHHHHHHHHHHHHHHHHHHHHHHHHHHHHHHHHHHHHHHHHHHHHHHHHHHHHHHHHHSPPHHHHHHHHHTTS---TT-HHHHHHHHHHHHHHHHHHHHHHHHHHHHHHHHHHHHHHHHHHHHHHHHHHHHHHHHHHHHHHHHHHHHHHHHHHHHHHS-----TTHHHHHHHHHHHHTS--